Protein AF-A0A7S0UID9-F1 (afdb_monomer)

pLDDT: mean 75.29, std 19.97, range [29.97, 97.94]

Foldseek 3Di:
DPPPPDFDADPVRDGPPDPVCDPLNVLLVLLVVLLVQLPDPDPVSVVVSLVSLLVSCVVCVVRRLLQLLLCLQVQWGDDPVDDIHHHDLSSSLSSLVSNLSSLVVDLPLLVCLLSSCCSLLPVHDPDPDDPPQPVVVVVVVVVVVCVVVVVVVVVPPDPDDDDDDDPDDPVVVVVVVVVCVVVDHDQDPVCSVVSSLLSSLQSNLSSLQRYDLVSCLVCLLVLLVCLLVQCPPPDHHLSSLLSSLSSLLSLLVVLLVLLVVLVCVVVVVDPVPDDSDSRSLLSCVVNPVVSSLVSLVCLQVQPDPDPDSDNRDPSSNVSSVSSVVSNVSSVVSVSNVVSVVVNVVVVVLVPDDPVVNVVVVPVVPDPDDDDDDPPPPDDD

Mean predicted aligned error: 14.14 Å

Organism: NCBI:txid44447

InterPro domains:
  IPR019451 RNA polymerase II assembly factor Rtp1, C-terminal [PF10363] (26-106)
  IPR039600 TANGO6/Rtp1 [PTHR20959] (27-262)

Nearest PDB structures (foldseek):
  1gcj-assembly1_B  TM=3.381E-01  e=4.269E-01  Mus musculus
  5xbk-assembly4_C  TM=2.229E-01  e=7.786E-02  Homo sapiens
  3lww-assembly2_C  TM=4.306E-01  e=2.442E+00  Homo sapiens
  1qgk-assembly1_A  TM=2.576E-01  e=5.281E-01  Homo sapiens
  1ibr-assembly2_D  TM=2.628E-01  e=6.532E-01  Homo sapiens

Sequence (380 aa):
KAPSLIQELDDSGQELGSGDKTLDDWIEKVLELSMKALDDKESYVFLAAIQTIVAVGDLHPERVLPTIASAIVQGQLHSSATASIPLSQEQVIKLAEALMFTIRRRAVNDEYAPILINLILRGGTRQKVQDSLQKDRIRIQQETDNYFASGRRDSEENTEQDTENVVLSQKERWKEQDIRLKTGGPIFDFEEADVVRSLRISIVSELVASAAPHVLAPYVGLMARLATEAMHLEQNSRIIQRSAALLARELYARVLAEATDLANALEGIEDISSRAVILISTALVESDEEALLATLNNFCNGTSSTNAKFVPDSTVVARCREAMDLRNQADSAGVFVASKLIVEERHQLESLPALLRGIASSQNSDETNPIAINPIETLP

Structure (mmCIF, N/CA/C/O backbone):
data_AF-A0A7S0UID9-F1
#
_entry.id   AF-A0A7S0UID9-F1
#
loop_
_atom_site.group_PDB
_atom_site.id
_atom_site.type_symbol
_atom_site.label_atom_id
_atom_site.label_alt_id
_atom_site.label_comp_id
_atom_site.label_asym_id
_atom_site.label_entity_id
_atom_site.label_seq_id
_atom_site.pdbx_PDB_ins_code
_atom_site.Cartn_x
_atom_site.Cartn_y
_atom_site.Cartn_z
_atom_site.occupancy
_atom_site.B_iso_or_equiv
_atom_site.auth_seq_id
_atom_site.auth_comp_id
_atom_site.auth_asym_id
_atom_site.auth_atom_id
_atom_site.pdbx_PDB_model_num
ATOM 1 N N . LYS A 1 1 ? 5.374 -37.399 -12.342 1.00 35.97 1 LYS A N 1
ATOM 2 C CA . LYS A 1 1 ? 6.192 -36.806 -13.425 1.00 35.97 1 LYS A CA 1
ATOM 3 C C . LYS A 1 1 ? 5.524 -35.499 -13.807 1.00 35.97 1 LYS A C 1
ATOM 5 O O . LYS A 1 1 ? 4.429 -35.561 -14.348 1.00 35.97 1 LYS A O 1
ATOM 10 N N . ALA A 1 2 ? 6.099 -34.363 -13.413 1.00 29.97 2 ALA A N 1
ATOM 11 C CA . ALA A 1 2 ? 5.627 -33.068 -13.891 1.00 29.97 2 ALA A CA 1
ATOM 12 C C . ALA A 1 2 ? 5.858 -33.007 -15.414 1.00 29.97 2 ALA A C 1
ATOM 14 O O . ALA A 1 2 ? 6.900 -33.495 -15.862 1.00 29.97 2 ALA A O 1
ATOM 15 N N . PRO A 1 3 ? 4.901 -32.518 -16.214 1.00 40.59 3 PRO A N 1
ATOM 16 C CA . PRO A 1 3 ? 5.141 -32.285 -17.632 1.00 40.59 3 PRO A CA 1
ATOM 17 C C . PRO A 1 3 ? 6.264 -31.247 -17.780 1.00 40.59 3 PRO A C 1
ATOM 19 O O . PRO A 1 3 ? 6.249 -30.226 -17.097 1.00 40.59 3 PRO A O 1
ATOM 22 N N . SER A 1 4 ? 7.255 -31.523 -18.630 1.00 44.50 4 SER A N 1
ATOM 23 C CA . SER A 1 4 ? 8.288 -30.555 -19.016 1.00 44.50 4 SER A CA 1
ATOM 24 C C . SER A 1 4 ? 7.598 -29.392 -19.725 1.00 44.50 4 SER A C 1
ATOM 26 O O . SER A 1 4 ? 7.109 -29.558 -20.841 1.00 44.50 4 SER A O 1
ATOM 28 N N . LEU A 1 5 ? 7.455 -28.260 -19.037 1.00 54.28 5 LEU A N 1
ATOM 29 C CA . LEU A 1 5 ? 6.471 -27.246 -19.417 1.00 54.28 5 LEU A CA 1
ATOM 30 C C . LEU A 1 5 ? 6.869 -26.406 -20.642 1.00 54.28 5 LEU A C 1
ATOM 32 O O . LEU A 1 5 ? 5.989 -25.783 -21.226 1.00 54.28 5 LEU A O 1
ATOM 36 N N . ILE A 1 6 ? 8.143 -26.386 -21.056 1.00 56.88 6 ILE A N 1
ATOM 37 C CA . ILE A 1 6 ? 8.618 -25.601 -22.210 1.00 56.88 6 ILE A CA 1
ATOM 38 C C . ILE A 1 6 ? 9.789 -26.338 -22.880 1.00 56.88 6 ILE A C 1
ATOM 40 O O . ILE A 1 6 ? 10.774 -26.657 -22.216 1.00 56.88 6 ILE A O 1
ATOM 44 N N . GLN A 1 7 ? 9.677 -26.616 -24.184 1.00 57.84 7 GLN A N 1
ATOM 45 C CA . GLN A 1 7 ? 10.764 -27.138 -25.021 1.00 57.84 7 GLN A CA 1
ATOM 46 C C . GLN A 1 7 ? 11.355 -25.986 -25.838 1.00 57.84 7 GLN A C 1
ATOM 48 O O . GLN A 1 7 ? 10.631 -25.301 -26.559 1.00 57.84 7 GLN A O 1
ATOM 53 N N . GLU A 1 8 ? 12.658 -25.750 -25.701 1.00 53.00 8 GLU A N 1
ATOM 54 C CA . GLU A 1 8 ? 13.386 -24.768 -26.506 1.00 53.00 8 GLU A CA 1
ATOM 55 C C . GLU A 1 8 ? 13.672 -25.420 -27.867 1.00 53.00 8 GLU A C 1
ATOM 57 O O . GLU A 1 8 ? 14.368 -26.433 -27.940 1.00 53.00 8 GLU A O 1
ATOM 62 N N . LEU A 1 9 ? 13.057 -24.903 -28.931 1.00 64.75 9 LEU A N 1
ATOM 63 C CA . LEU A 1 9 ? 13.221 -25.414 -30.292 1.00 64.75 9 LEU A CA 1
ATOM 64 C C . LEU A 1 9 ? 14.188 -24.504 -31.052 1.00 64.75 9 LEU A C 1
ATOM 66 O O . LEU A 1 9 ? 14.097 -23.282 -30.936 1.00 64.75 9 LEU A O 1
ATOM 70 N N . ASP A 1 10 ? 15.106 -25.083 -31.819 1.00 67.38 10 ASP A N 1
ATOM 71 C CA . ASP A 1 10 ? 15.924 -24.318 -32.759 1.00 67.38 10 ASP A CA 1
ATOM 72 C C . ASP A 1 10 ? 15.109 -23.848 -33.981 1.00 67.38 10 ASP A C 1
ATOM 74 O O . ASP A 1 10 ? 13.942 -24.207 -34.162 1.00 67.38 10 ASP A O 1
ATOM 78 N N . ASP A 1 11 ? 15.746 -23.070 -34.862 1.00 69.19 11 ASP A N 1
ATOM 79 C CA . ASP A 1 11 ? 15.148 -22.571 -36.113 1.00 69.19 11 ASP A CA 1
ATOM 80 C C . ASP A 1 11 ? 14.688 -23.697 -37.067 1.00 69.19 11 ASP A C 1
ATOM 82 O O . ASP A 1 11 ? 13.995 -23.442 -38.054 1.00 69.19 11 ASP A O 1
ATOM 86 N N . SER A 1 12 ? 15.064 -24.950 -36.788 1.00 69.44 12 SER A N 1
ATOM 87 C CA . SER A 1 12 ? 14.649 -26.150 -37.518 1.00 69.44 12 SER A CA 1
ATOM 88 C C . SER A 1 12 ? 13.561 -26.966 -36.803 1.00 69.44 12 SER A C 1
ATOM 90 O O . SER A 1 12 ? 13.115 -27.988 -37.330 1.00 69.44 12 SER A O 1
ATOM 92 N N . GLY A 1 13 ? 13.092 -26.510 -35.637 1.00 60.16 13 GLY A N 1
ATOM 93 C CA . GLY A 1 13 ? 12.086 -27.191 -34.826 1.00 60.16 13 GLY A CA 1
ATOM 94 C C . GLY A 1 13 ? 12.622 -28.397 -34.051 1.00 60.16 13 GLY A C 1
ATOM 95 O O . GLY A 1 13 ? 11.824 -29.229 -33.620 1.00 60.16 13 GLY A O 1
ATOM 96 N N . GLN A 1 14 ? 13.943 -28.535 -33.896 1.00 56.41 14 GLN A N 1
ATOM 97 C CA . GLN A 1 14 ? 14.556 -29.573 -33.067 1.00 56.41 14 GLN A CA 1
ATOM 98 C C . GLN A 1 14 ? 14.782 -29.073 -31.642 1.00 56.41 14 GLN A C 1
ATOM 100 O O . GLN A 1 14 ? 15.141 -27.918 -31.427 1.00 56.41 14 GLN A O 1
ATOM 105 N N . GLU A 1 15 ? 14.580 -29.958 -30.664 1.00 63.25 15 GLU A N 1
ATOM 106 C CA . GLU A 1 15 ? 14.838 -29.668 -29.253 1.00 63.25 15 GLU A CA 1
ATOM 107 C C . GLU A 1 15 ? 16.321 -29.319 -29.057 1.00 63.25 15 GLU A C 1
ATOM 109 O O . GLU A 1 15 ? 17.206 -30.169 -29.201 1.00 63.25 15 GLU A O 1
ATOM 114 N N . LEU A 1 16 ? 16.594 -28.060 -28.709 1.00 53.38 16 LEU A N 1
ATOM 115 C CA . LEU A 1 16 ? 17.893 -27.649 -28.199 1.00 53.38 16 LEU A CA 1
ATOM 116 C C . LEU A 1 16 ? 18.119 -28.428 -26.908 1.00 53.38 16 LEU A C 1
ATOM 118 O O . LEU A 1 16 ? 17.292 -28.381 -25.998 1.00 53.38 16 LEU A O 1
ATOM 122 N N . GLY A 1 17 ? 19.205 -29.208 -26.888 1.00 51.28 17 GLY A N 1
ATOM 123 C CA . GLY A 1 17 ? 19.481 -30.218 -25.871 1.00 51.28 17 GLY A CA 1
ATOM 124 C C . GLY A 1 17 ? 19.101 -29.765 -24.466 1.00 51.28 17 GLY A C 1
ATOM 125 O O . GLY A 1 17 ? 19.409 -28.642 -24.074 1.00 51.28 17 GLY A O 1
ATOM 126 N N . SER A 1 18 ? 18.435 -30.663 -23.735 1.00 50.25 18 SER A N 1
ATOM 127 C CA . SER A 1 18 ? 17.908 -30.485 -22.383 1.00 50.25 18 SER A CA 1
ATOM 128 C C . SER A 1 18 ? 19.001 -30.097 -21.376 1.00 50.25 18 SER A C 1
ATOM 130 O O . SER A 1 18 ? 19.436 -30.903 -20.552 1.00 50.25 18 SER A O 1
ATOM 132 N N . GLY A 1 19 ? 19.472 -28.855 -21.434 1.00 51.88 19 GLY A N 1
ATOM 133 C CA . GLY A 1 19 ? 19.921 -28.163 -20.245 1.00 51.88 19 GLY A CA 1
ATOM 134 C C . GLY A 1 19 ? 18.688 -28.084 -19.367 1.00 51.88 19 GLY A C 1
ATOM 135 O O . GLY A 1 19 ? 17.681 -27.528 -19.797 1.00 51.88 19 GLY A O 1
ATOM 136 N N . ASP A 1 20 ? 18.739 -28.735 -18.212 1.00 55.00 20 ASP A N 1
ATOM 137 C CA . ASP A 1 20 ? 17.649 -28.850 -17.244 1.00 55.00 20 ASP A CA 1
ATOM 138 C C . ASP A 1 20 ? 17.379 -27.461 -16.632 1.00 55.00 20 ASP A C 1
ATOM 140 O O . ASP A 1 20 ? 17.686 -27.201 -15.473 1.00 55.00 20 ASP A O 1
ATOM 144 N N . LYS A 1 21 ? 16.918 -26.515 -17.464 1.00 65.12 21 LYS A N 1
ATOM 145 C CA . LYS A 1 21 ? 16.491 -25.184 -17.054 1.00 65.12 21 LYS A CA 1
ATOM 146 C C . LYS A 1 21 ? 15.253 -25.408 -16.215 1.00 65.12 21 LYS A C 1
ATOM 148 O O . LYS A 1 21 ? 14.203 -25.828 -16.711 1.00 65.12 21 LYS A O 1
ATOM 153 N N . THR A 1 22 ? 15.412 -25.176 -14.927 1.00 81.62 22 THR A N 1
ATOM 154 C CA . THR A 1 22 ? 14.331 -25.268 -13.966 1.00 81.62 22 THR A CA 1
ATOM 155 C C . THR A 1 22 ? 13.260 -24.235 -14.320 1.00 81.62 22 THR A C 1
ATOM 157 O O . THR A 1 22 ? 13.515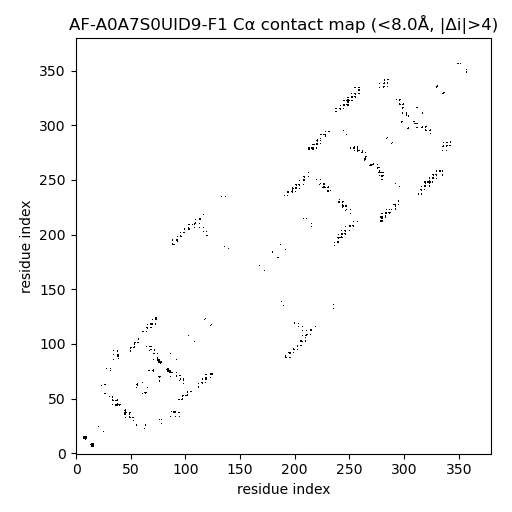 -23.238 -14.998 1.00 81.62 22 THR A O 1
ATOM 160 N N . LEU A 1 23 ? 12.028 -24.461 -13.865 1.00 83.12 23 LEU A N 1
ATOM 161 C CA . LEU A 1 23 ? 10.966 -23.457 -13.970 1.00 83.12 23 LEU A CA 1
ATOM 162 C C . LEU A 1 23 ? 11.412 -22.103 -13.385 1.00 83.12 23 LEU A C 1
ATOM 164 O O . LEU A 1 23 ? 11.064 -21.058 -13.930 1.00 83.12 23 LEU A O 1
ATOM 168 N N . ASP A 1 24 ? 12.224 -22.138 -12.324 1.00 83.88 24 ASP A N 1
ATOM 169 C CA . ASP A 1 24 ? 12.807 -20.953 -11.697 1.00 83.88 24 ASP A CA 1
ATOM 170 C C . ASP A 1 24 ? 13.705 -20.175 -12.683 1.00 83.88 24 ASP A C 1
ATOM 172 O O . ASP A 1 24 ? 13.555 -18.959 -12.797 1.00 83.88 24 ASP A O 1
ATOM 176 N N . ASP A 1 25 ? 14.539 -20.859 -13.478 1.00 85.19 25 ASP A N 1
ATOM 177 C CA . ASP A 1 25 ? 15.390 -20.217 -14.497 1.00 85.19 25 ASP A CA 1
ATOM 178 C C . ASP A 1 25 ? 14.557 -19.511 -15.581 1.00 85.19 25 ASP A C 1
ATOM 180 O O . ASP A 1 25 ? 14.910 -18.428 -16.055 1.00 85.19 25 ASP A O 1
ATOM 184 N N . TRP A 1 26 ? 13.426 -20.105 -15.975 1.00 87.56 26 TRP A N 1
ATOM 185 C CA . TRP A 1 26 ? 12.517 -19.506 -16.956 1.00 87.56 26 TRP A CA 1
ATOM 186 C C . TRP A 1 26 ? 11.778 -18.291 -16.399 1.00 87.56 26 TRP A C 1
ATOM 188 O O . TRP A 1 26 ? 11.689 -17.275 -17.088 1.00 87.56 26 TRP A O 1
ATOM 198 N N . ILE A 1 27 ? 11.279 -18.367 -15.161 1.00 90.38 27 ILE A N 1
ATOM 199 C CA . ILE A 1 27 ? 10.641 -17.228 -14.486 1.00 90.38 27 ILE A CA 1
ATOM 200 C C . ILE A 1 27 ? 11.637 -16.076 -14.381 1.00 90.38 27 ILE A C 1
ATOM 202 O O . ILE A 1 27 ? 11.316 -14.947 -14.752 1.00 90.38 27 ILE A O 1
ATOM 206 N N . GLU A 1 28 ? 12.857 -16.363 -13.931 1.00 89.56 28 GLU A N 1
ATOM 207 C CA . GLU A 1 28 ? 13.912 -15.365 -13.822 1.00 89.56 28 GLU A CA 1
ATOM 208 C C . GLU A 1 28 ? 14.219 -14.734 -15.182 1.00 89.56 28 GLU A C 1
ATOM 210 O O . GLU A 1 28 ? 14.279 -13.508 -15.293 1.00 89.56 28 GLU A O 1
ATOM 215 N N . LYS A 1 29 ? 14.319 -15.546 -16.242 1.00 89.94 29 LYS A N 1
ATOM 216 C CA . LYS A 1 29 ? 14.594 -15.036 -17.586 1.00 89.94 29 LYS A CA 1
ATOM 217 C C . LYS A 1 29 ? 13.473 -14.154 -18.129 1.00 89.94 29 LYS A C 1
ATOM 219 O O . LYS A 1 29 ? 13.748 -13.116 -18.734 1.00 89.94 29 LYS A O 1
ATOM 224 N N . VAL A 1 30 ? 12.218 -14.544 -17.911 1.00 92.12 30 VAL A N 1
ATOM 225 C CA . VAL A 1 30 ? 11.047 -13.750 -18.309 1.00 92.12 30 VAL A CA 1
ATOM 226 C C . VAL A 1 30 ? 11.020 -12.423 -17.556 1.00 92.12 30 VAL A C 1
ATOM 228 O O . VAL A 1 30 ? 10.785 -11.384 -18.177 1.00 92.12 30 VAL A O 1
ATOM 231 N N . LEU A 1 31 ? 11.311 -12.425 -16.252 1.00 92.44 31 LEU A N 1
ATOM 232 C CA . LEU A 1 31 ? 11.407 -11.198 -15.461 1.00 92.44 31 LEU A CA 1
ATOM 233 C C . LEU A 1 31 ? 12.555 -10.307 -15.941 1.00 92.44 31 LEU A C 1
ATOM 235 O O . LEU A 1 31 ? 12.349 -9.110 -16.118 1.00 92.44 31 LEU A O 1
ATOM 239 N N . GLU A 1 32 ? 13.730 -10.874 -16.217 1.00 92.31 32 GLU A N 1
ATOM 240 C CA . GLU A 1 32 ? 14.894 -10.143 -16.727 1.00 92.31 32 GLU A CA 1
ATOM 241 C C . GLU A 1 32 ? 14.569 -9.410 -18.038 1.00 92.31 32 GLU A C 1
ATOM 243 O O . GLU A 1 32 ? 14.827 -8.212 -18.175 1.00 92.31 32 GLU A O 1
ATOM 248 N N . LEU A 1 33 ? 13.974 -10.120 -19.002 1.00 93.06 33 LEU A N 1
ATOM 249 C CA . LEU A 1 33 ? 13.593 -9.558 -20.298 1.00 93.06 33 LEU A CA 1
ATOM 250 C C . LEU A 1 33 ? 12.484 -8.515 -20.156 1.00 93.06 33 LEU A C 1
ATOM 252 O O . LEU A 1 33 ? 12.576 -7.443 -20.753 1.00 93.06 33 LEU A O 1
ATOM 256 N N . SER A 1 34 ? 11.473 -8.799 -19.332 1.00 94.94 34 SER A N 1
ATOM 257 C CA . SER A 1 34 ? 10.364 -7.872 -19.104 1.00 94.94 34 SER A CA 1
ATOM 258 C C . SER A 1 34 ? 10.850 -6.588 -18.436 1.00 94.94 34 SER A C 1
ATOM 260 O O . SER A 1 34 ? 10.479 -5.505 -18.869 1.00 94.94 34 SER A O 1
ATOM 262 N N . MET A 1 35 ? 11.734 -6.676 -17.437 1.00 92.25 35 MET A N 1
ATOM 263 C CA . MET A 1 35 ? 12.289 -5.495 -16.770 1.00 92.25 35 MET A CA 1
ATOM 264 C C . MET A 1 35 ? 13.145 -4.645 -17.712 1.00 92.25 35 MET A C 1
ATOM 266 O O . MET A 1 35 ? 13.052 -3.421 -17.660 1.00 92.25 35 MET A O 1
ATOM 270 N N . LYS A 1 36 ? 13.917 -5.253 -18.623 1.00 91.62 36 LYS A N 1
ATOM 271 C CA . LYS A 1 36 ? 14.622 -4.501 -19.679 1.00 91.62 36 LYS A CA 1
ATOM 272 C C . LYS A 1 36 ? 13.647 -3.796 -20.622 1.00 91.62 36 LYS A C 1
ATOM 274 O O . LYS A 1 36 ? 13.850 -2.629 -20.931 1.00 91.62 36 LYS A O 1
ATOM 279 N N . ALA A 1 37 ? 12.567 -4.470 -21.013 1.00 94.00 37 ALA A N 1
ATOM 280 C CA . ALA A 1 37 ? 11.527 -3.902 -21.869 1.00 94.00 37 ALA A CA 1
ATOM 281 C C . ALA A 1 37 ? 10.721 -2.767 -21.202 1.00 94.00 37 ALA A C 1
ATOM 283 O O . ALA A 1 37 ? 10.025 -2.031 -21.897 1.00 94.00 37 ALA A O 1
ATOM 284 N N . LEU A 1 38 ? 10.825 -2.568 -19.879 1.00 92.56 38 LEU A N 1
ATOM 285 C CA . LEU A 1 38 ? 10.219 -1.410 -19.208 1.00 92.56 38 LEU A CA 1
ATOM 286 C C . LEU A 1 38 ? 10.867 -0.073 -19.606 1.00 92.56 38 LEU A C 1
ATOM 288 O O . LEU A 1 38 ? 10.220 0.963 -19.460 1.00 92.56 38 LEU A O 1
ATOM 292 N N . ASP A 1 39 ? 12.108 -0.085 -20.098 1.00 90.25 39 ASP A N 1
ATOM 293 C CA . ASP A 1 39 ? 12.821 1.115 -20.576 1.00 90.25 39 ASP A CA 1
ATOM 294 C C . ASP A 1 39 ? 12.491 1.456 -22.039 1.00 90.25 39 ASP A C 1
ATOM 296 O O . ASP A 1 39 ? 13.026 2.407 -22.606 1.00 90.25 39 ASP A O 1
ATOM 300 N N . ASP A 1 40 ? 11.636 0.659 -22.687 1.00 91.19 40 ASP A N 1
ATOM 301 C CA . ASP A 1 40 ? 11.306 0.878 -24.087 1.00 91.19 40 ASP A CA 1
ATOM 302 C C . ASP A 1 40 ? 10.518 2.186 -24.269 1.00 91.19 40 ASP A C 1
ATOM 304 O O . ASP A 1 40 ? 9.621 2.522 -23.487 1.00 91.19 40 ASP A O 1
ATOM 308 N N . LYS A 1 41 ? 10.864 2.928 -25.326 1.00 85.81 41 LYS A N 1
ATOM 309 C CA . LYS A 1 41 ? 10.233 4.206 -25.680 1.00 85.81 41 LYS A CA 1
ATOM 310 C C . LYS A 1 41 ? 8.826 4.009 -26.231 1.00 85.81 41 LYS A C 1
ATOM 312 O O . LYS A 1 41 ? 8.001 4.921 -26.167 1.00 85.81 41 LYS A O 1
ATOM 317 N N . GLU A 1 42 ? 8.556 2.848 -26.814 1.00 85.19 42 GLU A N 1
ATOM 318 C CA . GLU A 1 42 ? 7.272 2.527 -27.403 1.00 85.19 42 GLU A CA 1
ATOM 319 C C . GLU A 1 42 ? 6.315 1.997 -26.335 1.00 85.19 42 GLU A C 1
ATOM 321 O O . GLU A 1 42 ? 6.539 0.971 -25.690 1.00 85.19 42 GLU A O 1
ATOM 326 N N . SER A 1 43 ? 5.195 2.701 -26.156 1.00 86.44 43 SER A N 1
ATOM 327 C CA . SER A 1 43 ? 4.281 2.436 -25.044 1.00 86.44 43 SER A CA 1
ATOM 328 C C . SER A 1 43 ? 3.695 1.032 -25.034 1.00 86.44 43 SER A C 1
ATOM 330 O O . SER A 1 43 ? 3.529 0.435 -23.973 1.00 86.44 43 SER A O 1
ATOM 332 N N . TYR A 1 44 ? 3.434 0.463 -26.207 1.00 91.81 44 TYR A N 1
ATOM 333 C CA . TYR A 1 44 ? 2.911 -0.892 -26.316 1.00 91.81 44 TYR A CA 1
ATOM 334 C C . TYR A 1 44 ? 3.920 -1.959 -25.859 1.00 91.81 44 TYR A C 1
ATOM 336 O O . TYR A 1 44 ? 3.496 -3.000 -25.356 1.00 91.81 44 TYR A O 1
ATOM 344 N N . VAL A 1 45 ? 5.230 -1.701 -25.968 1.00 91.69 45 VAL A N 1
ATOM 345 C CA . VAL A 1 45 ? 6.283 -2.638 -25.550 1.00 91.69 45 VAL A CA 1
ATOM 346 C C . VAL A 1 45 ? 6.364 -2.696 -24.028 1.00 91.69 45 VAL A C 1
ATOM 348 O O . VAL A 1 45 ? 6.226 -3.777 -23.449 1.00 91.69 45 VAL A O 1
ATOM 351 N N . PHE A 1 46 ? 6.493 -1.547 -23.355 1.00 92.31 46 PHE A N 1
ATOM 352 C CA . PHE A 1 46 ? 6.559 -1.554 -21.891 1.00 92.31 46 PHE A CA 1
ATOM 353 C C . PHE A 1 46 ? 5.225 -1.972 -21.253 1.00 92.31 46 PHE A C 1
ATOM 355 O O . PHE A 1 46 ? 5.224 -2.603 -20.197 1.00 92.31 46 PHE A O 1
ATOM 362 N N . LEU A 1 47 ? 4.077 -1.689 -21.884 1.00 92.38 47 LEU A N 1
AT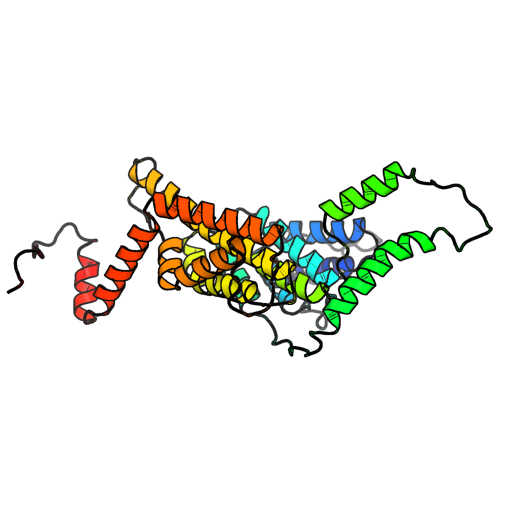OM 363 C CA . LEU A 1 47 ? 2.777 -2.175 -21.406 1.00 92.38 47 LEU A CA 1
ATOM 364 C C . LEU A 1 47 ? 2.663 -3.701 -21.517 1.00 92.38 47 LEU A C 1
ATOM 366 O O . LEU A 1 47 ? 2.167 -4.339 -20.586 1.00 92.38 47 LEU A O 1
ATOM 370 N N . ALA A 1 48 ? 3.152 -4.300 -22.608 1.00 95.00 48 ALA A N 1
ATOM 371 C CA . ALA A 1 48 ? 3.219 -5.754 -22.741 1.00 95.00 48 ALA A CA 1
ATOM 372 C C . ALA A 1 48 ? 4.142 -6.372 -21.679 1.00 95.00 48 ALA A C 1
ATOM 374 O O . ALA A 1 48 ? 3.813 -7.412 -21.104 1.00 95.00 48 ALA A O 1
ATOM 375 N N . ALA A 1 49 ? 5.252 -5.706 -21.352 1.00 95.75 49 ALA A N 1
ATOM 376 C CA . ALA A 1 49 ? 6.135 -6.119 -20.267 1.00 95.75 49 ALA A CA 1
ATOM 377 C C . ALA A 1 49 ? 5.439 -6.063 -18.895 1.00 95.75 49 ALA A C 1
ATOM 379 O O . ALA A 1 49 ? 5.481 -7.047 -18.158 1.00 95.75 49 ALA A O 1
ATOM 380 N N . ILE A 1 50 ? 4.724 -4.977 -18.573 1.00 94.62 50 ILE A N 1
ATOM 381 C CA . ILE A 1 50 ? 3.911 -4.869 -17.346 1.00 94.62 50 ILE A CA 1
ATOM 382 C C . ILE A 1 50 ? 2.895 -6.014 -17.271 1.00 94.62 50 ILE A C 1
ATOM 384 O O . ILE A 1 50 ? 2.812 -6.703 -16.257 1.00 94.62 50 ILE A O 1
ATOM 388 N N . GLN A 1 51 ? 2.141 -6.257 -18.346 1.00 95.06 51 GLN A N 1
ATOM 389 C CA . GLN A 1 51 ? 1.142 -7.329 -18.384 1.00 95.06 51 GLN A CA 1
ATOM 390 C C . GLN A 1 51 ? 1.767 -8.716 -18.222 1.00 95.06 51 GLN A C 1
ATOM 392 O O . GLN A 1 51 ? 1.192 -9.562 -17.541 1.00 95.06 51 GLN A O 1
ATOM 397 N N . THR A 1 52 ? 2.945 -8.935 -18.804 1.00 96.00 52 THR A N 1
ATOM 398 C CA . THR A 1 52 ? 3.699 -10.186 -18.665 1.00 96.00 52 THR A CA 1
ATOM 399 C C . THR A 1 52 ? 4.134 -10.394 -17.218 1.00 96.00 52 THR A C 1
ATOM 401 O O . THR A 1 52 ? 3.894 -11.460 -16.658 1.00 96.00 52 THR A O 1
ATOM 404 N N . ILE A 1 53 ? 4.691 -9.362 -16.578 1.00 95.25 53 ILE A N 1
ATOM 405 C CA . ILE A 1 53 ? 5.083 -9.389 -15.163 1.00 95.25 53 ILE A CA 1
ATOM 406 C C . ILE A 1 53 ? 3.877 -9.714 -14.273 1.00 95.25 53 ILE A C 1
ATOM 408 O O . ILE A 1 53 ? 3.971 -10.593 -13.418 1.00 95.25 53 ILE A O 1
ATOM 412 N N . VAL A 1 54 ? 2.735 -9.058 -14.506 1.00 94.50 54 VAL A N 1
ATOM 413 C CA . VAL A 1 54 ? 1.486 -9.320 -13.772 1.00 94.50 54 VAL A CA 1
ATOM 414 C C . VAL A 1 54 ? 1.014 -10.757 -13.994 1.00 94.50 54 VAL A C 1
ATOM 416 O O . VAL A 1 54 ? 0.685 -11.446 -13.035 1.00 94.50 54 VAL A O 1
ATOM 419 N N . ALA A 1 55 ? 1.013 -11.246 -15.236 1.00 93.25 55 ALA A N 1
ATOM 420 C CA . ALA A 1 55 ? 0.579 -12.603 -15.555 1.00 93.25 55 ALA A CA 1
ATOM 421 C C . ALA A 1 55 ? 1.475 -13.671 -14.905 1.00 93.25 55 ALA A C 1
ATOM 423 O O . ALA A 1 55 ? 0.967 -14.652 -14.369 1.00 93.25 55 ALA A O 1
ATOM 424 N N . VAL A 1 56 ? 2.797 -13.479 -14.902 1.00 93.00 56 VAL A N 1
ATOM 425 C CA . VAL A 1 56 ? 3.723 -14.415 -14.245 1.00 93.00 56 VAL A CA 1
ATOM 426 C C . VAL A 1 56 ? 3.593 -14.309 -12.722 1.00 93.00 56 VAL A C 1
ATOM 428 O O . VAL A 1 56 ? 3.618 -15.331 -12.044 1.00 93.00 56 VAL A O 1
ATOM 431 N N . GLY A 1 57 ? 3.363 -13.111 -12.172 1.00 92.25 57 GLY A N 1
ATOM 432 C CA . GLY A 1 57 ? 3.033 -12.917 -10.755 1.00 92.25 57 GLY A CA 1
ATOM 433 C C . GLY A 1 57 ? 1.724 -13.596 -10.341 1.00 92.25 57 GLY A C 1
ATOM 434 O O . GLY A 1 57 ? 1.619 -14.156 -9.249 1.00 92.25 57 GLY A O 1
ATOM 435 N N . ASP A 1 58 ? 0.741 -13.643 -11.236 1.00 90.12 58 ASP A N 1
ATOM 436 C CA . ASP A 1 58 ? -0.510 -14.388 -11.071 1.00 90.12 58 ASP A CA 1
ATOM 437 C C . ASP A 1 58 ? -0.328 -15.914 -11.150 1.00 90.12 58 ASP A C 1
ATOM 439 O O . ASP A 1 58 ? -1.165 -16.647 -10.627 1.00 90.12 58 ASP A O 1
ATOM 443 N N . LEU A 1 59 ? 0.777 -16.414 -11.701 1.00 89.88 59 LEU A N 1
ATOM 444 C CA . LEU A 1 59 ? 1.072 -17.852 -11.758 1.00 89.88 59 LEU A CA 1
ATOM 445 C C . LEU A 1 59 ? 2.044 -18.315 -10.660 1.00 89.88 59 LEU A C 1
ATOM 447 O O . LEU A 1 59 ? 1.821 -19.369 -10.073 1.00 89.88 59 LEU A O 1
ATOM 451 N N . HIS A 1 60 ? 3.076 -17.520 -10.356 1.00 90.88 60 HIS A N 1
ATOM 452 C CA . HIS A 1 60 ? 4.194 -17.872 -9.464 1.00 90.88 60 HIS A CA 1
ATOM 453 C C . HIS A 1 60 ? 4.498 -16.768 -8.432 1.00 90.88 60 HIS A C 1
ATOM 455 O O . HIS A 1 60 ? 5.575 -16.159 -8.438 1.00 90.88 60 HIS A O 1
ATOM 461 N N . PRO A 1 61 ? 3.543 -16.453 -7.546 1.00 90.06 61 PRO A N 1
ATOM 462 C CA . PRO A 1 61 ? 3.618 -15.316 -6.631 1.00 90.06 61 PRO A CA 1
ATOM 463 C C . PRO A 1 61 ? 4.767 -15.435 -5.627 1.00 90.06 61 PRO A C 1
ATOM 465 O O . PRO A 1 61 ? 5.420 -14.437 -5.326 1.00 90.06 61 PRO A O 1
ATOM 468 N N . GLU A 1 62 ? 5.053 -16.650 -5.159 1.00 89.25 62 GLU A N 1
ATOM 469 C CA . GLU A 1 62 ? 6.093 -16.967 -4.183 1.00 89.25 62 GLU A CA 1
ATOM 470 C C . GLU A 1 62 ? 7.495 -16.604 -4.674 1.00 89.25 62 GLU A C 1
ATOM 472 O O . GLU A 1 62 ? 8.375 -16.277 -3.875 1.00 89.25 62 GLU A O 1
ATOM 477 N N . ARG A 1 63 ? 7.702 -16.628 -5.995 1.00 88.44 63 ARG A N 1
ATOM 478 C CA . ARG A 1 63 ? 8.954 -16.223 -6.638 1.00 88.44 63 ARG A CA 1
ATOM 479 C C . ARG A 1 63 ? 8.905 -14.769 -7.081 1.00 88.44 63 ARG A C 1
ATOM 481 O O . ARG A 1 63 ? 9.830 -14.001 -6.819 1.00 88.44 63 ARG A O 1
ATOM 488 N N . VAL A 1 64 ? 7.826 -14.382 -7.751 1.00 92.25 64 VAL A N 1
ATOM 489 C CA . VAL A 1 64 ? 7.751 -13.117 -8.483 1.00 92.25 64 VAL A CA 1
ATOM 490 C C . VAL A 1 64 ? 7.534 -11.926 -7.552 1.00 92.25 64 VAL A C 1
ATOM 492 O O . VAL A 1 64 ? 8.238 -10.925 -7.681 1.00 92.25 64 VAL A O 1
ATOM 495 N N . LEU A 1 65 ? 6.617 -12.020 -6.583 1.00 92.94 65 LEU A N 1
ATOM 496 C CA . LEU A 1 65 ? 6.268 -10.883 -5.724 1.00 92.94 65 LEU A CA 1
ATOM 497 C C . LEU A 1 65 ? 7.451 -10.412 -4.860 1.00 92.94 65 LEU A C 1
ATOM 499 O O . LEU A 1 65 ? 7.744 -9.211 -4.885 1.00 92.94 65 LEU A O 1
ATOM 503 N N . PRO A 1 66 ? 8.195 -11.296 -4.157 1.00 91.75 66 PRO A N 1
ATOM 504 C CA . PRO A 1 66 ? 9.372 -10.869 -3.402 1.00 91.75 66 PRO A CA 1
ATOM 505 C C . PRO A 1 66 ? 10.466 -10.291 -4.306 1.00 91.75 66 PRO A C 1
ATOM 507 O O . PRO A 1 66 ? 11.110 -9.308 -3.938 1.00 91.75 66 PRO A O 1
ATOM 510 N N . THR A 1 67 ? 10.651 -10.859 -5.502 1.00 92.19 67 THR A N 1
ATOM 511 C CA . THR A 1 67 ? 11.663 -10.414 -6.471 1.00 92.19 67 THR A CA 1
ATOM 512 C C . THR A 1 67 ? 11.368 -9.003 -6.970 1.00 92.19 67 THR A C 1
ATOM 514 O O . THR A 1 67 ? 12.242 -8.137 -6.924 1.00 92.19 67 THR A O 1
ATOM 517 N N . ILE A 1 68 ? 10.124 -8.738 -7.375 1.00 94.06 68 ILE A N 1
ATOM 518 C CA . ILE A 1 68 ? 9.690 -7.415 -7.830 1.00 94.06 68 ILE A CA 1
ATOM 519 C C . ILE A 1 68 ? 9.778 -6.391 -6.696 1.00 94.06 68 ILE A C 1
ATOM 521 O O . ILE A 1 68 ? 10.326 -5.308 -6.892 1.00 94.06 68 ILE A O 1
ATOM 525 N N . ALA A 1 69 ? 9.283 -6.725 -5.500 1.00 93.62 69 ALA A N 1
ATOM 526 C CA . ALA A 1 69 ? 9.345 -5.820 -4.355 1.00 93.62 69 ALA A CA 1
ATOM 527 C C . ALA A 1 69 ? 10.792 -5.479 -3.977 1.00 93.62 69 ALA A C 1
ATOM 529 O O . ALA A 1 69 ? 11.114 -4.314 -3.744 1.00 93.62 69 ALA A O 1
ATOM 530 N N . SER A 1 70 ? 11.683 -6.473 -3.983 1.00 92.19 70 SER A N 1
ATOM 531 C CA . SER A 1 70 ? 13.115 -6.263 -3.771 1.00 92.19 70 SER A CA 1
ATOM 532 C C . SER A 1 70 ? 13.712 -5.342 -4.841 1.00 92.19 70 SER A C 1
ATOM 534 O O . SER A 1 70 ? 14.402 -4.380 -4.503 1.00 92.19 70 SER A O 1
ATOM 536 N N . ALA A 1 71 ? 13.380 -5.563 -6.117 1.00 92.69 71 ALA A N 1
ATOM 537 C CA . ALA A 1 71 ? 13.866 -4.744 -7.225 1.00 92.69 71 ALA A CA 1
ATOM 538 C C . ALA A 1 71 ? 13.396 -3.281 -7.138 1.00 92.69 71 ALA A C 1
ATOM 540 O O . ALA A 1 71 ? 14.203 -2.372 -7.328 1.00 92.69 71 ALA A O 1
ATOM 541 N N . ILE A 1 72 ? 12.136 -3.033 -6.757 1.00 93.06 72 ILE A N 1
ATOM 542 C CA . ILE A 1 72 ? 11.593 -1.679 -6.520 1.00 93.06 72 ILE A CA 1
ATOM 543 C C . ILE A 1 72 ? 12.358 -0.964 -5.402 1.00 93.06 72 ILE A C 1
ATOM 545 O O . ILE A 1 72 ? 12.618 0.243 -5.460 1.00 93.06 72 ILE A O 1
ATOM 549 N N . VAL A 1 73 ? 12.695 -1.698 -4.344 1.00 90.81 73 VAL A N 1
ATOM 550 C CA . VAL A 1 73 ? 13.319 -1.124 -3.153 1.00 90.81 73 VAL A CA 1
ATOM 551 C C . VAL A 1 73 ? 14.803 -0.845 -3.376 1.00 90.81 73 VAL A C 1
ATOM 553 O O . VAL A 1 73 ? 15.294 0.218 -2.986 1.00 90.81 73 VAL A O 1
ATOM 556 N N . GLN A 1 74 ? 15.497 -1.776 -4.026 1.00 89.62 74 GLN A N 1
ATOM 557 C CA . GLN A 1 74 ? 16.936 -1.720 -4.266 1.00 89.62 74 GLN A CA 1
ATOM 558 C C . GLN A 1 74 ? 17.300 -0.942 -5.536 1.00 89.62 74 GLN A C 1
ATOM 560 O O . GLN A 1 74 ? 18.450 -0.533 -5.673 1.00 89.62 74 GLN A O 1
ATOM 565 N N . GLY A 1 75 ? 16.349 -0.736 -6.453 1.00 88.88 75 GLY A N 1
ATOM 566 C CA . GLY A 1 75 ? 16.603 -0.134 -7.765 1.00 88.88 75 GLY A CA 1
ATOM 567 C C . GLY A 1 75 ? 17.436 -1.030 -8.684 1.00 88.88 75 GLY A C 1
ATOM 568 O O . GLY A 1 75 ? 18.102 -0.535 -9.588 1.00 88.88 75 GLY A O 1
ATOM 569 N N . GLN A 1 76 ? 17.459 -2.339 -8.429 1.00 90.56 76 GLN A N 1
ATOM 570 C CA . GLN A 1 76 ? 18.204 -3.306 -9.229 1.00 90.56 76 GLN A CA 1
ATOM 571 C C . GLN A 1 76 ? 17.576 -4.697 -9.147 1.00 90.56 76 GLN A C 1
ATOM 573 O O . GLN A 1 76 ? 17.117 -5.117 -8.084 1.00 90.56 76 GLN A O 1
ATOM 578 N N . LEU A 1 77 ? 17.605 -5.431 -10.256 1.00 88.06 77 LEU A N 1
ATOM 579 C CA . LEU A 1 77 ? 17.251 -6.845 -10.286 1.00 88.06 77 LEU A CA 1
ATOM 580 C C . LEU A 1 77 ? 18.497 -7.687 -10.000 1.00 88.06 77 LEU A C 1
ATOM 582 O O . LEU A 1 77 ? 19.507 -7.581 -10.698 1.00 88.06 77 LEU A O 1
ATOM 586 N N . HIS A 1 78 ? 18.412 -8.546 -8.988 1.00 83.62 78 HIS A N 1
ATOM 587 C CA . HIS A 1 78 ? 19.409 -9.584 -8.759 1.00 83.62 78 HIS A CA 1
ATOM 588 C C . HIS A 1 78 ? 19.033 -10.807 -9.587 1.00 83.62 78 HIS A C 1
ATOM 590 O O . HIS A 1 78 ? 17.995 -11.414 -9.342 1.00 83.62 78 HIS A O 1
ATOM 596 N N . SER A 1 79 ? 19.877 -11.136 -10.560 1.00 76.50 79 SER A N 1
ATOM 597 C CA . SER A 1 79 ? 19.793 -12.380 -11.315 1.00 76.50 79 SER A CA 1
ATOM 598 C C . SER A 1 79 ? 20.845 -13.353 -10.784 1.00 76.50 79 SER A C 1
ATOM 600 O O . SER A 1 79 ? 21.964 -12.954 -10.459 1.00 76.50 79 SER A O 1
ATOM 602 N N . SER A 1 80 ? 20.496 -14.631 -10.679 1.00 69.62 80 SER A N 1
ATOM 603 C CA . SER A 1 80 ? 21.427 -15.713 -10.375 1.00 69.62 80 SER A CA 1
ATOM 604 C C . SER A 1 80 ? 22.413 -15.960 -11.522 1.00 69.62 80 SER A C 1
ATOM 606 O O . SER A 1 80 ? 23.526 -16.425 -11.273 1.00 69.62 80 SER A O 1
ATOM 608 N N . ALA A 1 81 ? 22.036 -15.627 -12.762 1.00 63.69 81 ALA A N 1
ATOM 609 C CA . ALA A 1 81 ? 22.837 -15.871 -13.962 1.00 63.69 81 ALA A CA 1
ATOM 610 C C . ALA A 1 81 ? 23.678 -14.664 -14.421 1.00 63.69 81 ALA A C 1
ATOM 612 O O . ALA A 1 81 ? 24.743 -14.850 -15.013 1.00 63.69 81 ALA A O 1
ATOM 613 N N . THR A 1 82 ? 23.234 -13.429 -14.166 1.00 61.81 82 THR A N 1
ATOM 614 C CA . THR A 1 82 ? 23.940 -12.203 -14.579 1.00 61.81 82 THR A CA 1
ATOM 615 C C . THR A 1 82 ? 24.246 -11.281 -13.401 1.00 61.81 82 THR A C 1
ATOM 617 O O . THR A 1 82 ? 23.557 -11.302 -12.387 1.00 61.81 82 THR A O 1
ATOM 620 N N . ALA A 1 83 ? 25.260 -10.416 -13.549 1.00 71.50 83 ALA A N 1
ATOM 621 C CA . ALA A 1 83 ? 25.483 -9.305 -12.618 1.00 71.50 83 ALA A CA 1
ATOM 622 C C . ALA A 1 83 ? 24.191 -8.484 -12.419 1.00 71.50 83 ALA A C 1
ATOM 624 O O . ALA A 1 83 ? 23.328 -8.471 -13.302 1.00 71.50 83 ALA A O 1
ATOM 625 N N . SER A 1 84 ? 24.053 -7.817 -11.266 1.00 82.69 84 SER A N 1
ATOM 626 C CA . SER A 1 84 ? 22.844 -7.055 -10.940 1.00 82.69 84 SER A CA 1
ATOM 627 C C . SER A 1 84 ? 22.505 -6.051 -12.045 1.00 82.69 84 SER A C 1
ATOM 629 O O . SER A 1 84 ? 23.370 -5.321 -12.531 1.00 82.69 84 SER A O 1
ATOM 631 N N . ILE A 1 85 ? 21.238 -6.038 -12.461 1.00 85.12 85 ILE A N 1
ATOM 632 C CA . ILE A 1 85 ? 20.751 -5.154 -13.520 1.00 85.12 85 ILE A CA 1
ATOM 633 C C . ILE A 1 85 ? 20.218 -3.891 -12.845 1.00 85.12 85 ILE A C 1
ATOM 635 O O . ILE A 1 85 ? 19.204 -3.984 -12.149 1.00 85.12 85 ILE A O 1
ATOM 639 N N . PRO A 1 86 ? 20.872 -2.727 -13.002 1.00 89.88 86 PRO A N 1
ATOM 640 C CA . PRO A 1 86 ? 20.350 -1.479 -12.463 1.00 89.88 86 PRO A CA 1
ATOM 641 C C . PRO A 1 86 ? 19.070 -1.088 -13.207 1.00 89.88 86 PRO A C 1
ATOM 643 O O . PRO A 1 86 ? 18.991 -1.235 -14.426 1.00 89.88 86 PRO A O 1
ATOM 646 N N . LEU A 1 87 ? 18.083 -0.585 -12.470 1.00 90.19 87 LEU A N 1
ATOM 647 C CA . LEU A 1 87 ? 16.823 -0.087 -13.016 1.00 90.19 87 LEU A CA 1
ATOM 648 C C . LEU A 1 87 ? 16.801 1.443 -12.948 1.00 90.19 87 LEU A C 1
ATOM 650 O O . LEU A 1 87 ? 17.162 2.030 -11.924 1.00 90.19 87 LEU A O 1
ATOM 654 N N . SER A 1 88 ? 16.358 2.089 -14.027 1.00 88.19 88 SER A N 1
ATOM 655 C CA . SER A 1 88 ? 16.054 3.521 -14.038 1.00 88.19 88 SER A CA 1
ATOM 656 C C . SER A 1 88 ? 14.853 3.827 -13.132 1.00 88.19 88 SER A C 1
ATOM 658 O O . SER A 1 88 ? 14.079 2.936 -12.768 1.00 88.19 88 SER A O 1
ATOM 660 N N . GLN A 1 89 ? 14.680 5.092 -12.738 1.00 85.44 89 GLN A N 1
ATOM 661 C CA . GLN A 1 89 ? 13.537 5.484 -11.905 1.00 85.44 89 GLN A CA 1
ATOM 662 C C . GLN A 1 89 ? 12.213 5.263 -12.645 1.00 85.44 89 GLN A C 1
ATOM 664 O O . GLN A 1 89 ? 11.276 4.738 -12.049 1.00 85.44 89 GLN A O 1
ATOM 669 N N . GLU A 1 90 ? 12.168 5.533 -13.951 1.00 86.31 90 GLU A N 1
ATOM 670 C CA . GLU A 1 90 ? 11.024 5.223 -14.812 1.00 86.31 90 GLU A CA 1
ATOM 671 C C . GLU A 1 90 ? 10.689 3.720 -14.823 1.00 86.31 90 GLU A C 1
ATOM 673 O O . GLU A 1 90 ? 9.531 3.337 -14.637 1.00 86.31 90 GLU A O 1
ATOM 678 N N . GLN A 1 91 ? 11.693 2.846 -14.963 1.00 90.31 91 GLN A N 1
ATOM 679 C CA . GLN A 1 91 ? 11.482 1.397 -14.878 1.00 90.31 91 GLN A CA 1
ATOM 680 C C . GLN A 1 91 ? 10.945 0.987 -13.502 1.00 90.31 91 GLN A C 1
ATOM 682 O O . GLN A 1 91 ? 10.036 0.163 -13.423 1.00 90.31 91 GLN A O 1
ATOM 687 N N . VAL A 1 92 ? 11.464 1.572 -12.416 1.00 92.25 92 VAL A N 1
ATOM 688 C CA . VAL A 1 92 ? 10.971 1.316 -11.052 1.00 92.25 92 VAL A CA 1
ATOM 689 C C . VAL A 1 92 ? 9.524 1.788 -10.883 1.00 92.25 92 VAL A C 1
ATOM 691 O O . VAL A 1 92 ? 8.740 1.089 -10.242 1.00 92.25 92 VAL A O 1
ATOM 694 N N . ILE A 1 93 ? 9.149 2.925 -11.477 1.00 89.81 93 ILE A N 1
ATOM 695 C CA . ILE A 1 93 ? 7.774 3.441 -11.475 1.00 89.81 93 ILE A CA 1
ATOM 696 C C . ILE A 1 93 ? 6.834 2.441 -12.156 1.00 89.81 93 ILE A C 1
ATOM 698 O O . ILE A 1 93 ? 5.888 1.960 -11.529 1.00 89.81 93 ILE A O 1
ATOM 702 N N . LYS A 1 94 ? 7.145 2.044 -13.396 1.00 92.56 94 LYS A N 1
ATOM 703 C CA . LYS A 1 94 ? 6.365 1.056 -14.163 1.00 92.56 94 LYS A CA 1
ATOM 704 C C . LYS A 1 94 ? 6.290 -0.298 -13.448 1.00 92.56 94 LYS A C 1
ATOM 706 O O . LYS A 1 94 ? 5.255 -0.964 -13.442 1.00 92.56 94 LYS A O 1
ATOM 711 N N . LEU A 1 95 ? 7.380 -0.705 -12.800 1.00 94.88 95 LEU A N 1
ATOM 712 C CA . LEU A 1 95 ? 7.442 -1.946 -12.036 1.00 94.88 95 LEU A CA 1
ATOM 713 C C . LEU A 1 95 ? 6.568 -1.898 -10.771 1.00 94.88 95 LEU A C 1
ATOM 715 O O . LEU A 1 95 ? 5.913 -2.885 -10.434 1.00 94.88 95 LEU A O 1
ATOM 719 N N . ALA A 1 96 ? 6.522 -0.758 -10.080 1.00 94.44 96 ALA A N 1
ATOM 720 C CA . ALA A 1 96 ? 5.639 -0.559 -8.935 1.00 94.44 96 ALA A CA 1
ATOM 721 C C . ALA A 1 96 ? 4.158 -0.593 -9.340 1.00 94.44 96 ALA A C 1
ATOM 723 O O . ALA A 1 96 ? 3.345 -1.178 -8.624 1.00 94.44 96 ALA A O 1
ATOM 724 N N . GLU A 1 97 ? 3.807 -0.045 -10.506 1.00 91.19 97 GLU A N 1
ATOM 725 C CA . GLU A 1 97 ? 2.462 -0.183 -11.076 1.00 91.19 97 GLU A CA 1
ATOM 726 C C . GLU A 1 97 ? 2.106 -1.647 -11.357 1.00 91.19 97 GLU A C 1
ATOM 728 O O . GLU A 1 97 ? 1.032 -2.104 -10.960 1.00 91.19 97 GLU A O 1
ATOM 733 N N . ALA A 1 98 ? 3.025 -2.413 -11.956 1.00 94.06 98 ALA A N 1
ATOM 734 C CA . ALA A 1 98 ? 2.844 -3.849 -12.169 1.00 94.06 98 ALA A CA 1
ATOM 735 C C . ALA A 1 98 ? 2.607 -4.605 -10.847 1.00 94.06 98 ALA A C 1
ATOM 737 O O . ALA A 1 98 ? 1.718 -5.458 -10.762 1.00 94.06 98 ALA A O 1
ATOM 738 N N . LEU A 1 99 ? 3.347 -4.265 -9.785 1.00 95.06 99 LEU A N 1
ATOM 739 C CA . LEU A 1 99 ? 3.141 -4.863 -8.465 1.00 95.06 99 LEU A CA 1
ATOM 740 C C . LEU A 1 99 ? 1.759 -4.515 -7.892 1.00 95.06 99 LEU A C 1
ATOM 742 O O . LEU A 1 99 ? 1.050 -5.414 -7.444 1.00 95.06 99 LEU A O 1
ATOM 746 N N . MET A 1 100 ? 1.343 -3.245 -7.952 1.00 92.94 100 MET A N 1
ATOM 747 C CA . MET A 1 100 ? 0.010 -2.825 -7.495 1.00 92.94 100 MET A CA 1
ATOM 748 C C . MET A 1 100 ? -1.111 -3.534 -8.268 1.00 92.94 100 MET A C 1
ATOM 750 O O . MET A 1 100 ? -2.094 -3.964 -7.665 1.00 92.94 100 MET A O 1
ATOM 754 N N . PHE A 1 101 ? -0.965 -3.716 -9.585 1.00 91.69 101 PHE A N 1
ATOM 755 C CA . PHE A 1 101 ? -1.932 -4.482 -10.376 1.00 91.69 101 PHE A CA 1
ATOM 756 C C . PHE A 1 101 ? -1.999 -5.951 -9.964 1.00 91.69 101 PHE A C 1
ATOM 758 O O . PHE A 1 101 ? -3.096 -6.501 -9.871 1.00 91.69 101 PHE A O 1
ATOM 765 N N . THR A 1 102 ? -0.852 -6.572 -9.686 1.00 92.62 102 THR A N 1
ATOM 766 C CA . THR A 1 102 ? -0.807 -7.960 -9.205 1.00 92.62 102 THR A CA 1
ATOM 767 C C . THR A 1 102 ? -1.494 -8.098 -7.842 1.00 92.62 102 THR A C 1
ATOM 769 O O . THR A 1 102 ? -2.297 -9.009 -7.654 1.00 92.62 102 THR A O 1
ATOM 772 N N . ILE A 1 103 ? -1.261 -7.157 -6.916 1.00 91.56 103 ILE A N 1
ATOM 773 C CA . ILE A 1 103 ? -1.924 -7.128 -5.598 1.00 91.56 103 ILE A CA 1
ATOM 774 C C . ILE A 1 103 ? -3.445 -6.996 -5.762 1.00 91.56 103 ILE A C 1
ATOM 776 O O . ILE A 1 103 ? -4.194 -7.761 -5.165 1.00 91.56 103 ILE A O 1
ATOM 780 N N . ARG A 1 104 ? -3.924 -6.082 -6.616 1.00 89.44 104 ARG A N 1
ATOM 781 C CA . ARG A 1 104 ? -5.367 -5.876 -6.856 1.00 89.44 104 ARG A CA 1
ATOM 782 C C . ARG A 1 104 ? -6.081 -7.087 -7.445 1.00 89.44 104 ARG A C 1
ATOM 784 O O . ARG A 1 104 ? -7.263 -7.288 -7.186 1.00 89.44 104 ARG A O 1
ATOM 791 N N . ARG A 1 105 ? -5.399 -7.848 -8.303 1.00 86.50 105 ARG A N 1
ATOM 792 C CA . ARG A 1 105 ? -5.986 -8.997 -9.009 1.00 86.50 105 ARG A CA 1
ATOM 793 C C . ARG A 1 105 ? -6.038 -10.259 -8.156 1.00 86.50 105 ARG A C 1
ATOM 795 O O . ARG A 1 105 ? -6.865 -11.129 -8.425 1.00 86.50 105 ARG A O 1
ATOM 802 N N . ARG A 1 106 ? -5.168 -10.383 -7.153 1.00 78.12 106 ARG A N 1
ATOM 803 C CA . ARG A 1 106 ? -5.068 -11.587 -6.328 1.00 78.12 106 ARG A CA 1
ATOM 804 C C . ARG A 1 106 ? -5.935 -11.513 -5.077 1.00 78.12 106 ARG A C 1
ATOM 806 O O . ARG A 1 106 ? -5.924 -10.535 -4.345 1.00 78.12 106 ARG A O 1
ATOM 813 N N . ALA A 1 107 ? -6.621 -12.623 -4.802 1.00 58.47 107 ALA A N 1
ATOM 814 C CA . ALA A 1 107 ? -7.377 -12.837 -3.567 1.00 58.47 107 ALA A CA 1
ATOM 815 C C . ALA A 1 107 ? -6.523 -13.415 -2.418 1.00 58.47 107 ALA A C 1
ATOM 817 O O . ALA A 1 107 ? -6.953 -13.397 -1.273 1.00 58.47 107 ALA A O 1
ATOM 818 N N . VAL A 1 108 ? -5.316 -13.929 -2.701 1.00 62.53 108 VAL A N 1
ATOM 819 C CA . VAL A 1 108 ? -4.434 -14.596 -1.714 1.00 62.53 108 VAL A CA 1
ATOM 820 C C . VAL A 1 108 ? -3.292 -13.666 -1.284 1.00 62.53 108 VAL A C 1
ATOM 822 O O . VAL A 1 108 ? -2.121 -14.039 -1.280 1.00 62.53 108 VAL A O 1
ATOM 825 N N . ASN A 1 109 ? -3.616 -12.409 -0.979 1.00 74.31 109 ASN A N 1
ATOM 826 C CA . ASN A 1 109 ? -2.607 -11.421 -0.585 1.00 74.31 109 ASN A CA 1
ATOM 827 C C . ASN A 1 109 ? -2.062 -11.673 0.825 1.00 74.31 109 ASN A C 1
ATOM 829 O O . ASN A 1 109 ? -0.931 -11.292 1.111 1.00 74.31 109 ASN A O 1
ATOM 833 N N . ASP A 1 110 ? -2.818 -12.365 1.675 1.00 84.94 110 ASP A N 1
ATOM 834 C CA . ASP A 1 110 ? -2.478 -12.611 3.079 1.00 84.94 110 ASP A CA 1
ATOM 835 C C . ASP A 1 110 ? -1.164 -13.376 3.268 1.00 84.94 110 ASP A C 1
ATOM 837 O O . ASP A 1 110 ? -0.396 -13.068 4.178 1.00 84.94 110 ASP A O 1
ATOM 841 N N . GLU A 1 111 ? -0.870 -14.333 2.384 1.00 88.81 111 GLU A N 1
ATOM 842 C CA . GLU A 1 111 ? 0.355 -15.139 2.448 1.00 88.81 111 GLU A CA 1
ATOM 843 C C . GLU A 1 111 ? 1.611 -14.291 2.189 1.00 88.81 111 GLU A C 1
ATOM 845 O O . GLU A 1 111 ? 2.633 -14.446 2.860 1.00 88.81 111 GLU A O 1
ATOM 850 N N . TYR A 1 112 ? 1.530 -13.354 1.240 1.00 90.19 112 TYR A N 1
ATOM 851 C CA . TYR A 1 112 ? 2.685 -12.586 0.765 1.00 90.19 112 TYR A CA 1
ATOM 852 C C . TYR A 1 112 ? 2.768 -11.176 1.356 1.00 90.19 112 TYR A C 1
ATOM 854 O O . TYR A 1 112 ? 3.847 -10.578 1.349 1.00 90.19 112 TYR A O 1
ATOM 862 N N . ALA A 1 113 ? 1.675 -10.644 1.908 1.00 91.44 113 ALA A N 1
ATOM 863 C CA . ALA A 1 113 ? 1.624 -9.306 2.486 1.00 91.44 113 ALA A CA 1
ATOM 864 C C . ALA A 1 113 ? 2.713 -9.063 3.549 1.00 91.44 113 ALA A C 1
ATOM 866 O O . ALA A 1 113 ? 3.386 -8.037 3.444 1.00 91.44 113 ALA A O 1
ATOM 867 N N . PRO A 1 114 ? 3.009 -9.979 4.498 1.00 92.75 114 PRO A N 1
ATOM 868 C CA . PRO A 1 114 ? 4.099 -9.779 5.455 1.00 92.75 114 PRO A CA 1
ATOM 869 C C . PRO A 1 114 ? 5.461 -9.589 4.784 1.00 92.75 114 PRO A C 1
ATOM 871 O O . PRO A 1 114 ? 6.240 -8.722 5.181 1.00 92.75 114 PRO A O 1
ATOM 874 N N . ILE A 1 115 ? 5.763 -10.393 3.761 1.00 92.12 115 ILE A N 1
ATOM 875 C CA . ILE A 1 115 ? 7.040 -10.329 3.042 1.00 92.12 115 ILE A CA 1
ATOM 876 C C . ILE A 1 115 ? 7.127 -9.007 2.279 1.00 92.12 115 ILE A C 1
ATOM 878 O O . ILE A 1 115 ? 8.131 -8.302 2.382 1.00 92.12 115 ILE A O 1
ATOM 882 N N . LEU A 1 116 ? 6.057 -8.636 1.573 1.00 93.31 116 LEU A N 1
ATOM 883 C CA . LEU A 1 116 ? 5.986 -7.395 0.808 1.00 93.31 116 LEU A CA 1
ATOM 884 C C . LEU A 1 116 ? 6.107 -6.162 1.706 1.00 93.31 116 LEU A C 1
ATOM 886 O O . LEU A 1 116 ? 6.937 -5.298 1.436 1.00 93.31 116 LEU A O 1
ATOM 890 N N . ILE A 1 117 ? 5.357 -6.101 2.808 1.00 93.00 117 ILE A N 1
ATOM 891 C CA . ILE A 1 117 ? 5.422 -4.994 3.769 1.00 93.00 117 ILE A CA 1
ATOM 892 C C . ILE A 1 117 ? 6.840 -4.863 4.332 1.00 93.00 117 ILE A C 1
ATOM 894 O O . ILE A 1 117 ? 7.390 -3.763 4.360 1.00 93.00 117 ILE A O 1
ATOM 898 N N . ASN A 1 118 ? 7.472 -5.969 4.738 1.00 92.00 118 ASN A N 1
ATOM 899 C CA . ASN A 1 118 ? 8.836 -5.925 5.262 1.00 92.00 118 ASN A CA 1
ATOM 900 C C . ASN A 1 118 ? 9.850 -5.449 4.217 1.00 92.00 118 ASN A C 1
ATOM 902 O O . ASN A 1 118 ? 10.694 -4.613 4.540 1.00 92.00 118 ASN A O 1
ATOM 906 N N . LEU A 1 119 ? 9.766 -5.936 2.977 1.00 91.50 119 LEU A N 1
ATOM 907 C CA . LEU A 1 119 ? 10.660 -5.501 1.904 1.00 91.50 119 LEU A CA 1
ATOM 908 C C . LEU A 1 119 ? 10.478 -4.012 1.602 1.00 91.50 119 LEU A C 1
ATOM 910 O O . LEU A 1 119 ? 11.460 -3.272 1.602 1.00 91.50 119 LEU A O 1
ATOM 914 N N . ILE A 1 120 ? 9.237 -3.558 1.410 1.00 91.88 120 ILE A N 1
ATOM 915 C CA . ILE A 1 120 ? 8.935 -2.169 1.050 1.00 91.88 120 ILE A CA 1
ATOM 916 C C . ILE A 1 120 ? 9.300 -1.196 2.180 1.00 91.88 120 ILE A C 1
ATOM 918 O O . ILE A 1 120 ? 9.909 -0.159 1.914 1.00 91.88 120 ILE A O 1
ATOM 922 N N . LEU A 1 121 ? 8.971 -1.525 3.434 1.00 86.94 121 LEU A N 1
ATOM 923 C CA . LEU A 1 121 ? 9.192 -0.629 4.573 1.00 86.94 121 LEU A CA 1
ATOM 924 C C . LEU A 1 121 ? 10.627 -0.664 5.113 1.00 86.94 121 LEU A C 1
ATOM 926 O O . LEU A 1 121 ? 11.100 0.346 5.629 1.00 86.94 121 LEU A O 1
ATOM 930 N N . ARG A 1 122 ? 11.329 -1.805 5.032 1.00 83.00 122 ARG A N 1
ATOM 931 C CA . ARG A 1 122 ? 12.647 -1.988 5.677 1.00 83.00 122 ARG A CA 1
ATOM 932 C C . ARG A 1 122 ? 13.805 -2.195 4.709 1.00 83.00 122 ARG A C 1
ATOM 934 O O . ARG A 1 122 ? 14.951 -2.035 5.117 1.00 83.00 122 ARG A O 1
ATOM 941 N N . GLY A 1 123 ? 13.548 -2.551 3.453 1.00 68.75 123 GLY A N 1
ATOM 942 C CA . GLY A 1 123 ? 14.601 -2.928 2.506 1.00 68.75 123 GLY A CA 1
ATOM 943 C C . GLY A 1 123 ? 15.395 -1.759 1.911 1.00 68.75 123 GLY A C 1
ATOM 944 O O . GLY A 1 123 ? 16.318 -1.994 1.133 1.00 68.75 123 GLY A O 1
ATOM 945 N N . GLY A 1 124 ? 15.046 -0.507 2.222 1.00 61.72 124 GLY A N 1
ATOM 946 C CA . GLY A 1 124 ? 15.663 0.669 1.608 1.00 61.72 124 GLY A CA 1
ATOM 947 C C . GLY A 1 124 ? 17.136 0.850 1.986 1.00 61.72 124 GLY A C 1
ATOM 948 O O . GLY A 1 124 ? 17.493 0.911 3.162 1.00 61.72 124 GLY A O 1
ATOM 949 N N . THR A 1 125 ? 18.002 1.019 0.987 1.00 54.28 125 THR A N 1
ATOM 950 C CA . THR A 1 125 ? 19.361 1.536 1.186 1.00 54.28 125 THR A CA 1
ATOM 951 C C . THR A 1 125 ? 19.287 3.008 1.606 1.00 54.28 125 THR A C 1
ATOM 953 O O . THR A 1 125 ? 18.558 3.799 1.011 1.00 54.28 125 THR A O 1
ATOM 956 N N . ARG A 1 126 ? 20.024 3.396 2.662 1.00 48.25 126 ARG A N 1
ATOM 957 C CA . ARG A 1 126 ? 20.093 4.789 3.145 1.00 48.25 126 ARG A CA 1
ATOM 958 C C . ARG A 1 126 ? 20.593 5.704 2.025 1.00 48.25 126 ARG A C 1
ATOM 960 O O . ARG A 1 126 ? 21.797 5.802 1.790 1.00 48.25 126 ARG A O 1
ATOM 967 N N . GLN A 1 127 ? 19.679 6.388 1.349 1.00 47.56 127 GLN A N 1
ATOM 968 C CA . GLN A 1 127 ? 20.026 7.403 0.366 1.00 47.56 127 GLN A CA 1
ATOM 969 C C . GLN A 1 127 ? 20.516 8.644 1.122 1.00 47.56 127 GLN A C 1
ATOM 971 O O . GLN A 1 127 ? 19.853 9.120 2.044 1.00 47.56 127 GLN A O 1
ATOM 976 N N . LYS A 1 128 ? 21.714 9.136 0.788 1.00 41.69 128 LYS A N 1
ATOM 977 C CA . LYS A 1 128 ? 22.245 10.372 1.375 1.00 41.69 128 LYS A CA 1
ATOM 978 C C . LYS A 1 128 ? 21.321 11.520 0.970 1.00 41.69 128 LYS A C 1
ATOM 980 O O . LYS A 1 128 ? 21.164 11.779 -0.219 1.00 41.69 128 LYS A O 1
ATOM 985 N N . VAL A 1 129 ? 20.705 12.169 1.955 1.00 46.53 129 VAL A N 1
ATOM 986 C CA . VAL A 1 129 ? 19.902 13.381 1.760 1.00 46.53 129 VAL A CA 1
ATOM 987 C C . VAL A 1 129 ? 20.819 14.443 1.148 1.00 46.53 129 VAL A C 1
ATOM 989 O O . VAL A 1 129 ? 21.851 14.775 1.727 1.00 46.53 129 VAL A O 1
ATOM 992 N N . GLN A 1 130 ? 20.500 14.894 -0.063 1.00 44.50 130 GLN A N 1
ATOM 993 C CA . GLN A 1 130 ? 21.270 15.904 -0.782 1.00 44.50 130 GLN A CA 1
ATOM 994 C C . GLN A 1 130 ? 20.620 17.272 -0.515 1.00 44.50 130 GLN A C 1
ATOM 996 O O . GLN A 1 130 ? 19.469 17.496 -0.875 1.00 44.50 130 GLN A O 1
ATOM 1001 N N . ASP A 1 131 ? 21.350 18.167 0.155 1.00 42.56 131 ASP A N 1
ATOM 1002 C CA . ASP A 1 131 ? 20.889 19.457 0.707 1.00 42.56 131 ASP A CA 1
ATOM 1003 C C . ASP A 1 131 ? 20.536 20.556 -0.336 1.00 42.56 131 ASP A C 1
ATOM 1005 O O . ASP A 1 131 ? 20.697 21.749 -0.076 1.00 42.56 131 ASP A O 1
ATOM 1009 N N . SER A 1 132 ? 20.038 20.236 -1.537 1.00 45.53 132 SER A N 1
ATOM 1010 C CA . SER A 1 132 ? 19.717 21.250 -2.573 1.00 45.53 132 SER A CA 1
ATOM 1011 C C . SER A 1 132 ? 18.290 21.823 -2.517 1.00 45.53 132 SER A C 1
ATOM 1013 O O . SER A 1 132 ? 17.816 22.425 -3.480 1.00 45.53 132 SER A O 1
ATOM 1015 N N . LEU A 1 133 ? 17.642 21.726 -1.356 1.00 53.12 133 LEU A N 1
ATOM 1016 C CA . LEU A 1 133 ? 16.189 21.815 -1.132 1.00 53.12 133 LEU A CA 1
ATOM 1017 C C . LEU A 1 133 ? 15.496 23.140 -1.513 1.00 53.12 133 LEU A C 1
ATOM 1019 O O . LEU A 1 133 ? 14.271 23.184 -1.590 1.00 53.12 133 LEU A O 1
ATOM 1023 N N . GLN A 1 134 ? 16.239 24.225 -1.746 1.00 49.84 134 GLN A N 1
ATOM 1024 C CA . GLN A 1 134 ? 15.672 25.546 -2.066 1.00 49.84 134 GLN A CA 1
ATOM 1025 C C . GLN A 1 134 ? 15.783 25.911 -3.557 1.00 49.84 134 GLN A C 1
ATOM 1027 O O . GLN A 1 134 ? 15.035 26.762 -4.041 1.00 49.84 134 GLN A O 1
ATOM 1032 N N . LYS A 1 135 ? 16.685 25.252 -4.300 1.00 54.38 135 LYS A N 1
ATOM 1033 C CA . LYS A 1 135 ? 16.834 25.434 -5.755 1.00 54.38 135 LYS A CA 1
ATOM 1034 C C . LYS A 1 135 ? 15.737 24.704 -6.528 1.00 54.38 135 LYS A C 1
ATOM 1036 O O . LYS A 1 135 ? 15.306 25.195 -7.569 1.00 54.38 135 LYS A O 1
ATOM 1041 N N . ASP A 1 136 ? 15.237 23.605 -5.972 1.00 55.81 136 ASP A N 1
ATOM 1042 C CA . ASP A 1 136 ? 14.297 22.722 -6.657 1.00 55.81 136 ASP A CA 1
ATOM 1043 C C . ASP A 1 136 ? 12.930 23.389 -6.848 1.00 55.81 136 ASP A C 1
ATOM 1045 O O . ASP A 1 136 ? 12.412 23.358 -7.952 1.00 55.81 136 ASP A O 1
ATOM 1049 N N . ARG A 1 137 ? 12.406 24.147 -5.869 1.00 54.66 137 ARG A N 1
ATOM 1050 C CA . ARG A 1 137 ? 11.115 24.867 -5.993 1.00 54.66 137 ARG A CA 1
ATOM 1051 C C . ARG A 1 137 ? 11.087 25.909 -7.120 1.00 54.66 137 ARG A C 1
ATOM 1053 O O . ARG A 1 137 ? 10.083 26.043 -7.818 1.00 54.66 137 ARG A O 1
ATOM 1060 N N . ILE A 1 138 ? 12.177 26.663 -7.276 1.00 59.09 138 ILE A N 1
ATOM 1061 C CA . ILE A 1 138 ? 12.330 27.645 -8.362 1.00 59.09 138 ILE A CA 1
ATOM 1062 C C . ILE A 1 138 ? 12.436 26.909 -9.699 1.00 59.09 138 ILE A C 1
ATOM 1064 O O . ILE A 1 138 ? 11.854 27.353 -10.685 1.00 59.09 138 ILE A O 1
ATOM 1068 N N . ARG A 1 139 ? 13.109 25.756 -9.708 1.00 57.91 139 ARG A N 1
ATOM 1069 C CA . ARG A 1 139 ? 13.259 24.906 -10.884 1.00 57.91 139 ARG A CA 1
ATOM 1070 C C . ARG A 1 139 ? 11.947 24.247 -11.314 1.00 57.91 139 ARG A C 1
ATOM 1072 O O . ARG A 1 139 ? 11.677 24.280 -12.503 1.00 57.91 139 ARG A O 1
ATOM 1079 N N . ILE A 1 140 ? 11.088 23.784 -10.394 1.00 56.38 140 ILE A N 1
ATOM 1080 C CA . ILE A 1 140 ? 9.744 23.266 -10.739 1.00 56.38 140 ILE A CA 1
ATOM 1081 C C . ILE A 1 140 ? 8.942 24.346 -11.449 1.00 56.38 140 ILE A C 1
ATOM 1083 O O . ILE A 1 140 ? 8.365 24.096 -12.499 1.00 56.38 140 ILE A O 1
ATOM 1087 N N . GLN A 1 141 ? 8.915 25.563 -10.895 1.00 57.00 141 GLN A N 1
ATOM 1088 C CA . GLN A 1 141 ? 8.158 26.654 -11.498 1.00 57.00 141 GLN A CA 1
ATOM 1089 C C . GLN A 1 141 ? 8.742 27.032 -12.863 1.00 57.00 141 GLN A C 1
ATOM 1091 O O . GLN A 1 141 ? 7.987 27.183 -13.811 1.00 57.00 141 GLN A O 1
ATOM 1096 N N . GLN A 1 142 ? 10.070 27.109 -12.990 1.00 59.41 142 GLN A N 1
ATOM 1097 C CA . GLN A 1 142 ? 10.744 27.418 -14.254 1.00 59.41 142 GLN A CA 1
ATOM 1098 C C . GLN A 1 142 ? 10.574 26.323 -15.313 1.00 59.41 142 GLN A C 1
ATOM 1100 O O . GLN A 1 142 ? 10.361 26.647 -16.474 1.00 59.41 142 GLN A O 1
ATOM 1105 N N . GLU A 1 143 ? 10.655 25.043 -14.949 1.00 56.47 143 GLU A N 1
ATOM 1106 C CA . GLU A 1 143 ? 10.442 23.921 -15.868 1.00 56.47 143 GLU A CA 1
ATOM 1107 C C . GLU A 1 143 ? 8.962 23.751 -16.211 1.00 56.47 143 GLU A C 1
ATOM 1109 O O . GLU A 1 143 ? 8.652 23.463 -17.358 1.00 56.47 143 GLU A O 1
ATOM 1114 N N . THR A 1 144 ? 8.042 24.033 -15.286 1.00 56.09 144 THR A N 1
ATOM 1115 C CA . THR A 1 144 ? 6.599 24.102 -15.569 1.00 56.09 144 THR A CA 1
ATOM 1116 C C . THR A 1 144 ? 6.295 25.254 -16.528 1.00 56.09 144 THR A C 1
ATOM 1118 O O . THR A 1 144 ? 5.628 25.054 -17.542 1.00 56.09 144 THR A O 1
ATOM 1121 N N . ASP A 1 145 ? 6.837 26.446 -16.266 1.00 60.22 145 ASP A N 1
ATOM 1122 C CA . ASP A 1 145 ? 6.686 27.619 -17.131 1.00 60.22 145 ASP A CA 1
ATOM 1123 C C . ASP A 1 145 ? 7.309 27.360 -18.510 1.00 60.22 145 ASP A C 1
ATOM 1125 O O . ASP A 1 145 ? 6.686 27.663 -19.527 1.00 60.22 145 ASP A O 1
ATOM 1129 N N . ASN A 1 146 ? 8.488 26.731 -18.566 1.00 58.69 146 ASN A N 1
ATOM 1130 C CA . ASN A 1 146 ? 9.120 26.306 -19.812 1.00 58.69 146 ASN A CA 1
ATOM 1131 C C . ASN A 1 146 ? 8.304 25.220 -20.510 1.00 58.69 146 ASN A C 1
ATOM 1133 O O . ASN A 1 146 ? 8.100 25.320 -21.701 1.00 58.69 146 ASN A O 1
ATOM 1137 N N . TYR A 1 147 ? 7.761 24.221 -19.827 1.00 53.41 147 TYR A N 1
ATOM 1138 C CA . TYR A 1 147 ? 6.940 23.178 -20.447 1.00 53.41 147 TYR A CA 1
ATOM 1139 C C . TYR A 1 147 ? 5.684 23.766 -21.118 1.00 53.41 147 TYR A C 1
ATOM 1141 O O . TYR A 1 147 ? 5.355 23.424 -22.257 1.00 53.41 147 TYR A O 1
ATOM 1149 N N . PHE A 1 148 ? 5.026 24.738 -20.475 1.00 56.12 148 PHE A N 1
ATOM 1150 C CA . PHE A 1 148 ? 3.882 25.448 -21.059 1.00 56.12 148 PHE A CA 1
ATOM 1151 C C . PHE A 1 148 ? 4.271 26.514 -22.102 1.00 56.12 148 PHE A C 1
ATOM 1153 O O . PHE A 1 148 ? 3.472 26.811 -22.995 1.00 56.12 148 PHE A O 1
ATOM 1160 N N . ALA A 1 149 ? 5.477 27.085 -22.027 1.00 55.59 149 ALA A N 1
ATOM 1161 C CA . ALA A 1 149 ? 5.985 28.067 -22.989 1.00 55.59 149 ALA A CA 1
ATOM 1162 C C . ALA A 1 149 ? 6.650 27.429 -24.225 1.00 55.59 149 ALA A C 1
ATOM 1164 O O . ALA A 1 149 ? 6.504 27.952 -25.327 1.00 55.59 149 ALA A O 1
ATOM 1165 N N . SER A 1 150 ? 7.330 26.293 -24.078 1.00 49.53 150 SER A N 1
ATOM 1166 C CA . SER A 1 150 ? 7.994 25.515 -25.136 1.00 49.53 150 SER A CA 1
ATOM 1167 C C . SER A 1 150 ? 6.991 24.782 -26.017 1.00 49.53 150 SER A C 1
ATOM 1169 O O . SER A 1 150 ? 7.195 24.707 -27.223 1.00 49.53 150 SER A O 1
ATOM 1171 N N . GLY A 1 151 ? 5.825 24.403 -25.478 1.00 48.38 151 GLY A N 1
ATOM 1172 C CA . GLY A 1 151 ? 4.676 23.989 -26.293 1.00 48.38 151 GLY A CA 1
ATOM 1173 C C . GLY A 1 151 ? 4.156 25.080 -27.249 1.00 48.38 151 GLY A C 1
ATOM 1174 O O . GLY A 1 151 ? 3.309 24.797 -28.094 1.00 48.38 151 GLY A O 1
ATOM 1175 N N . ARG A 1 152 ? 4.647 26.328 -27.137 1.00 44.97 152 ARG A N 1
ATOM 1176 C CA . ARG A 1 152 ? 4.452 27.381 -28.149 1.00 44.97 152 ARG A CA 1
ATOM 1177 C C . ARG A 1 152 ? 5.595 27.483 -29.165 1.00 44.97 152 ARG A C 1
ATOM 1179 O O . ARG A 1 152 ? 5.347 28.027 -30.232 1.00 44.97 152 ARG A O 1
ATOM 1186 N N . ARG A 1 153 ? 6.813 27.010 -28.864 1.00 42.91 153 ARG A N 1
ATOM 1187 C CA . ARG A 1 153 ? 8.007 27.224 -29.710 1.00 42.91 153 ARG A CA 1
ATOM 1188 C C . ARG A 1 153 ? 8.275 26.111 -30.716 1.00 42.91 153 ARG A C 1
ATOM 1190 O O . ARG A 1 153 ? 8.699 26.424 -31.822 1.00 42.91 153 ARG A O 1
ATOM 1197 N N . ASP A 1 154 ? 7.903 24.867 -30.423 1.00 43.38 154 ASP A N 1
ATOM 1198 C CA . ASP A 1 154 ? 8.079 23.762 -31.387 1.00 43.38 154 ASP A CA 1
ATOM 1199 C C . ASP A 1 154 ? 7.104 23.836 -32.583 1.00 43.38 154 ASP A C 1
ATOM 1201 O O . ASP A 1 154 ? 7.136 23.000 -33.480 1.00 43.38 154 ASP A O 1
ATOM 1205 N N . SER A 1 155 ? 6.219 24.840 -32.618 1.00 45.41 155 SER A N 1
ATOM 1206 C CA . SER A 1 155 ? 5.363 25.145 -33.775 1.00 45.41 155 SER A CA 1
ATOM 1207 C C . SER A 1 155 ? 5.878 26.296 -34.648 1.00 45.41 155 SER A C 1
ATOM 1209 O O . SER A 1 155 ? 5.249 26.576 -35.665 1.00 45.41 155 SER A O 1
ATOM 1211 N N . GLU A 1 156 ? 6.963 26.983 -34.273 1.00 45.06 156 GLU A N 1
ATOM 1212 C CA . GLU A 1 156 ? 7.431 28.181 -34.996 1.00 45.06 156 GLU A CA 1
ATOM 1213 C C . GLU A 1 156 ? 8.851 28.068 -35.578 1.00 45.06 156 GLU A C 1
ATOM 1215 O O . GLU A 1 156 ? 9.220 28.896 -36.406 1.00 45.06 156 GLU A O 1
ATOM 1220 N N . GLU A 1 157 ? 9.618 27.020 -35.263 1.00 39.50 157 GLU A N 1
ATOM 1221 C CA . GLU A 1 157 ? 10.911 26.742 -35.910 1.00 39.50 157 GLU A CA 1
ATOM 1222 C C . GLU A 1 157 ? 10.889 25.392 -36.634 1.00 39.50 157 GLU A C 1
ATOM 1224 O O . GLU A 1 157 ? 11.447 24.407 -36.170 1.00 39.50 157 GLU A O 1
ATOM 1229 N N . ASN A 1 158 ? 10.203 25.347 -37.775 1.00 34.69 158 ASN A N 1
ATOM 1230 C CA . ASN A 1 158 ? 10.549 24.487 -38.911 1.00 34.69 158 ASN A CA 1
ATOM 1231 C C . ASN A 1 158 ? 9.785 24.991 -40.136 1.00 34.69 158 ASN A C 1
ATOM 1233 O O . ASN A 1 158 ? 8.768 24.438 -40.560 1.00 34.69 158 ASN A O 1
ATOM 1237 N N . THR A 1 159 ? 10.267 26.096 -40.696 1.00 41.81 159 THR A N 1
ATOM 1238 C CA . THR A 1 159 ? 9.910 26.475 -42.056 1.00 41.81 159 THR A CA 1
ATOM 1239 C C . THR A 1 159 ? 10.631 25.526 -43.014 1.00 41.81 159 THR A C 1
ATOM 1241 O O . THR A 1 159 ? 11.856 25.441 -43.011 1.00 41.81 159 THR A O 1
ATOM 1244 N N . GLU A 1 160 ? 9.822 24.881 -43.855 1.00 47.00 160 GLU A N 1
ATOM 1245 C CA . GLU A 1 160 ? 10.164 24.362 -45.186 1.00 47.00 160 GLU A CA 1
ATOM 1246 C C . GLU A 1 160 ? 10.899 23.015 -45.248 1.00 47.00 160 GLU A C 1
ATOM 1248 O O . GLU A 1 160 ? 12.083 22.956 -45.558 1.00 47.00 160 GLU A O 1
ATOM 1253 N N . GLN A 1 161 ? 10.151 21.915 -45.091 1.00 37.94 161 GLN A N 1
ATOM 1254 C CA . GLN A 1 161 ? 9.862 20.988 -46.206 1.00 37.94 161 GLN A CA 1
ATOM 1255 C C . GLN A 1 161 ? 8.988 19.799 -45.751 1.00 37.94 161 GLN A C 1
ATOM 1257 O O . GLN A 1 161 ? 9.341 19.062 -44.841 1.00 37.94 161 GLN A O 1
ATOM 1262 N N . ASP A 1 162 ? 7.849 19.648 -46.435 1.00 43.12 162 ASP A N 1
ATOM 1263 C CA . ASP A 1 162 ? 7.077 18.420 -46.673 1.00 43.12 162 ASP A CA 1
ATOM 1264 C C . ASP A 1 162 ? 6.651 17.536 -45.486 1.00 43.12 162 ASP A C 1
ATOM 1266 O O . ASP A 1 162 ? 7.371 16.634 -45.077 1.00 43.12 162 ASP A O 1
ATOM 1270 N N . THR A 1 163 ? 5.397 17.669 -45.027 1.00 39.16 163 THR A N 1
ATOM 1271 C CA . THR A 1 163 ? 4.298 16.693 -45.267 1.00 39.16 163 THR A CA 1
ATOM 1272 C C . THR A 1 163 ? 3.040 17.048 -44.459 1.00 39.16 163 THR A C 1
ATOM 1274 O O . THR A 1 163 ? 3.104 17.468 -43.307 1.00 39.16 163 THR A O 1
ATOM 1277 N N . GLU A 1 164 ? 1.873 16.901 -45.092 1.00 49.09 164 GLU A N 1
ATOM 1278 C CA . GLU A 1 164 ? 0.533 17.060 -44.512 1.00 49.09 164 GLU A CA 1
ATOM 1279 C C . GLU A 1 164 ? 0.390 16.308 -43.178 1.00 49.09 164 GLU A C 1
ATOM 1281 O O . GLU A 1 164 ? 0.424 15.085 -43.202 1.00 49.09 164 GLU A O 1
ATOM 1286 N N . ASN A 1 165 ? 0.185 16.987 -42.036 1.00 40.09 165 ASN A N 1
ATOM 1287 C CA . ASN A 1 165 ? -0.463 16.388 -40.855 1.00 40.09 165 ASN A CA 1
ATOM 1288 C C . ASN A 1 165 ? -0.885 17.417 -39.779 1.00 40.09 165 ASN A C 1
ATOM 1290 O O . ASN A 1 165 ? -0.069 18.059 -39.128 1.00 40.09 165 ASN A O 1
ATOM 1294 N N . VAL A 1 166 ? -2.208 17.512 -39.596 1.00 48.12 166 VAL A N 1
ATOM 1295 C CA . VAL A 1 166 ? -2.981 17.900 -38.395 1.00 48.12 166 VAL A CA 1
ATOM 1296 C C . VAL A 1 166 ? -2.543 19.162 -37.625 1.00 48.12 166 VAL A C 1
ATOM 1298 O O . VAL A 1 166 ? -1.959 19.111 -36.544 1.00 48.12 166 VAL A O 1
ATOM 1301 N N . VAL A 1 167 ? -3.000 20.325 -38.098 1.00 49.06 167 VAL A N 1
ATOM 1302 C CA . VAL A 1 167 ? -3.159 21.515 -37.246 1.00 49.06 167 VAL A CA 1
ATOM 1303 C C . VAL A 1 167 ? -4.340 21.265 -36.300 1.00 49.06 167 VAL A C 1
ATOM 1305 O O . VAL A 1 167 ? -5.493 21.468 -36.677 1.00 49.06 167 VAL A O 1
ATOM 1308 N N . LEU A 1 168 ? -4.070 20.785 -35.081 1.00 51.84 168 LEU A N 1
ATOM 1309 C CA . LEU A 1 168 ? -5.101 20.627 -34.047 1.00 51.84 168 LEU A CA 1
ATOM 1310 C C . LEU A 1 168 ? -5.809 21.965 -33.799 1.00 51.84 168 LEU A C 1
ATOM 1312 O O . LEU A 1 168 ? -5.168 22.998 -33.575 1.00 51.84 168 LEU A O 1
ATOM 1316 N N . SER A 1 169 ? -7.141 21.935 -33.809 1.00 61.16 169 SER A N 1
ATOM 1317 C CA . SER A 1 169 ? -7.982 23.089 -33.498 1.00 61.16 169 SER A CA 1
ATOM 1318 C C . SER A 1 169 ? -7.618 23.636 -32.118 1.00 61.16 169 SER A C 1
ATOM 1320 O O . SER A 1 169 ? -7.346 22.879 -31.186 1.00 61.16 169 SER A O 1
ATOM 1322 N N . GLN A 1 170 ? -7.666 24.957 -31.930 1.00 50.81 170 GLN A N 1
ATOM 1323 C CA . GLN A 1 170 ? -7.415 25.592 -30.629 1.00 50.81 170 GLN A CA 1
ATOM 1324 C C . GLN A 1 170 ? -8.248 24.933 -29.510 1.00 50.81 170 GLN A C 1
ATOM 1326 O O . GLN A 1 170 ? -7.769 24.747 -28.397 1.00 50.81 170 GLN A O 1
ATOM 1331 N N . LYS A 1 171 ? -9.464 24.477 -29.834 1.00 53.47 171 LYS A N 1
ATOM 1332 C CA . LYS A 1 171 ? -10.362 23.747 -28.929 1.00 53.47 171 LYS A CA 1
ATOM 1333 C C . LYS A 1 171 ? -9.829 22.370 -28.510 1.00 53.47 171 LYS A C 1
ATOM 1335 O O . LYS A 1 171 ? -10.118 21.929 -27.404 1.00 53.47 171 LYS A O 1
ATOM 1340 N N . GLU A 1 172 ? -9.081 21.689 -29.370 1.00 52.88 172 GLU A N 1
ATOM 1341 C CA . GLU A 1 172 ? -8.448 20.395 -29.085 1.00 52.88 172 GLU A CA 1
ATOM 1342 C C . GLU A 1 172 ? -7.196 20.578 -28.229 1.00 52.88 172 GLU A C 1
ATOM 1344 O O . GLU A 1 172 ? -7.041 19.857 -27.251 1.00 52.88 172 GLU A O 1
ATOM 1349 N N . ARG A 1 173 ? -6.401 21.628 -28.484 1.00 50.97 173 ARG A N 1
ATOM 1350 C CA . ARG A 1 173 ? -5.271 22.017 -27.617 1.00 50.97 173 ARG A CA 1
ATOM 1351 C C . ARG A 1 173 ? -5.718 22.370 -26.193 1.00 50.97 173 ARG A C 1
ATOM 1353 O O . ARG A 1 173 ? -5.096 21.942 -25.227 1.00 50.97 173 ARG A O 1
ATOM 1360 N N . TRP A 1 174 ? -6.829 23.099 -26.049 1.00 53.47 174 TRP A N 1
ATOM 1361 C CA . TRP A 1 174 ? -7.425 23.389 -24.737 1.00 53.47 174 TRP A CA 1
ATOM 1362 C C . TRP A 1 174 ? -7.968 22.134 -24.048 1.00 53.47 174 TRP A C 1
ATOM 1364 O O . TRP A 1 174 ? -7.820 22.000 -22.840 1.00 53.47 174 TRP A O 1
ATOM 1374 N N . LYS A 1 175 ? -8.577 21.205 -24.796 1.00 52.28 175 LYS A N 1
ATOM 1375 C CA . LYS A 1 175 ? -9.038 19.921 -24.247 1.00 52.28 175 LYS A CA 1
ATOM 1376 C C . LYS A 1 175 ? -7.877 19.042 -23.808 1.00 52.28 175 LYS A C 1
ATOM 1378 O O . LYS A 1 175 ? -7.976 18.400 -22.777 1.00 52.28 175 LYS A O 1
ATOM 1383 N N . GLU A 1 176 ? -6.789 19.022 -24.561 1.00 50.28 176 GLU A N 1
ATOM 1384 C CA . GLU A 1 176 ? -5.581 18.292 -24.202 1.00 50.28 176 GLU A CA 1
ATOM 1385 C C . GLU A 1 176 ? -4.917 18.892 -22.956 1.00 50.28 176 GLU A C 1
ATOM 1387 O O . GLU A 1 176 ? -4.565 18.153 -22.044 1.00 50.28 176 GLU A O 1
ATOM 1392 N N . GLN A 1 177 ? -4.837 20.222 -22.845 1.00 45.88 177 GLN A N 1
ATOM 1393 C CA . GLN A 1 177 ? -4.401 20.894 -21.615 1.00 45.88 177 GLN A CA 1
ATOM 1394 C C . GLN A 1 177 ? -5.334 20.622 -20.428 1.00 45.88 177 GLN A C 1
ATOM 1396 O O . GLN A 1 177 ? -4.851 20.394 -19.325 1.00 45.88 177 GLN A O 1
ATOM 1401 N N . ASP A 1 178 ? -6.650 20.607 -20.643 1.00 44.31 178 ASP A N 1
ATOM 1402 C CA . ASP A 1 178 ? -7.656 20.300 -19.618 1.00 44.31 178 ASP A CA 1
ATOM 1403 C C . ASP A 1 178 ? -7.589 18.830 -19.168 1.00 44.31 178 ASP A C 1
ATOM 1405 O O . ASP A 1 178 ? -7.641 18.549 -17.974 1.00 44.31 178 ASP A O 1
ATOM 1409 N N . ILE A 1 179 ? -7.387 17.889 -20.098 1.00 46.00 179 ILE A N 1
ATOM 1410 C CA . ILE A 1 179 ? -7.129 16.475 -19.794 1.00 46.00 179 ILE A CA 1
ATOM 1411 C C . ILE A 1 179 ? -5.827 16.352 -18.996 1.00 46.00 179 ILE A C 1
ATOM 1413 O O . ILE A 1 179 ? -5.839 15.725 -17.947 1.00 46.00 179 ILE A O 1
ATOM 1417 N N . ARG A 1 180 ? -4.746 17.024 -19.409 1.00 49.41 180 ARG A N 1
ATOM 1418 C CA . ARG A 1 180 ? -3.432 16.986 -18.737 1.00 49.41 180 ARG A CA 1
ATOM 1419 C C . ARG A 1 180 ? -3.441 17.622 -17.339 1.00 49.41 180 ARG A C 1
ATOM 1421 O O . ARG A 1 180 ? -2.821 17.100 -16.420 1.00 49.41 180 ARG A O 1
ATOM 1428 N N . LEU A 1 181 ? -4.195 18.705 -17.138 1.00 43.66 181 LEU A N 1
ATOM 1429 C CA . LEU A 1 181 ? -4.450 19.294 -15.814 1.00 43.66 181 LEU A CA 1
ATOM 1430 C C . LEU A 1 181 ? -5.255 18.351 -14.909 1.00 43.66 181 LEU A C 1
ATOM 1432 O O . LEU A 1 181 ? -5.054 18.349 -13.695 1.00 43.66 181 LEU A O 1
ATOM 1436 N N . LYS A 1 182 ? -6.147 17.541 -15.493 1.00 41.75 182 LYS A N 1
ATOM 1437 C CA . LYS A 1 182 ? -6.957 16.543 -14.781 1.00 41.75 182 LYS A CA 1
ATOM 1438 C C . LYS A 1 182 ? -6.214 15.229 -14.517 1.00 41.75 182 LYS A C 1
ATOM 1440 O O . LYS A 1 182 ? -6.537 14.569 -13.536 1.00 41.75 182 LYS A O 1
ATOM 1445 N N . THR A 1 183 ? -5.233 14.856 -15.343 1.00 46.06 183 THR A N 1
ATOM 1446 C CA . THR A 1 183 ? -4.465 13.600 -15.217 1.00 46.06 183 THR A CA 1
ATOM 1447 C C . THR A 1 183 ? -3.151 13.739 -14.441 1.00 46.06 183 THR A C 1
ATOM 1449 O O . THR A 1 183 ? -2.492 12.733 -14.205 1.00 46.06 183 THR A O 1
ATOM 1452 N N . GLY A 1 184 ? -2.792 14.948 -13.998 1.00 46.06 184 GLY A N 1
ATOM 1453 C CA . GLY A 1 184 ? -1.512 15.235 -13.343 1.00 46.06 184 GLY A CA 1
ATOM 1454 C C . GLY A 1 184 ? -0.476 15.737 -14.352 1.00 46.06 184 GLY A C 1
ATOM 1455 O O . GLY A 1 184 ? -0.383 15.217 -15.461 1.00 46.06 184 GLY A O 1
ATOM 1456 N N . GLY A 1 185 ? 0.249 16.802 -13.991 1.00 48.12 185 GLY A N 1
ATOM 1457 C CA . GLY A 1 185 ? 1.280 17.411 -14.840 1.00 48.12 185 GLY A CA 1
ATOM 1458 C C . GLY A 1 185 ? 2.469 16.478 -15.122 1.00 48.12 185 GLY A C 1
ATOM 1459 O O . GLY A 1 185 ? 2.517 15.376 -14.574 1.00 48.12 185 GLY A O 1
ATOM 1460 N N . PRO A 1 186 ? 3.425 16.899 -15.973 1.00 50.31 186 PRO A N 1
ATOM 1461 C CA . PRO A 1 186 ? 4.636 16.120 -16.225 1.00 50.31 186 PRO A CA 1
ATOM 1462 C C . PRO A 1 186 ? 5.385 15.867 -14.911 1.00 50.31 186 PRO A C 1
ATOM 1464 O O . PRO A 1 186 ? 5.548 16.788 -14.113 1.00 50.31 186 PRO A O 1
ATOM 1467 N N . ILE A 1 187 ? 5.821 14.624 -14.700 1.00 55.34 187 ILE A N 1
ATOM 1468 C CA . ILE A 1 187 ? 6.779 14.286 -13.646 1.00 55.34 187 ILE A CA 1
ATOM 1469 C C . ILE A 1 187 ? 8.126 14.790 -14.146 1.00 55.34 187 ILE A C 1
ATOM 1471 O O . ILE A 1 187 ? 8.585 14.369 -15.206 1.00 55.34 187 ILE A O 1
ATOM 1475 N N . PHE A 1 188 ? 8.723 15.730 -13.429 1.00 58.16 188 PHE A N 1
ATOM 1476 C CA . PHE A 1 188 ? 10.060 16.204 -13.763 1.00 58.16 188 PHE A CA 1
ATOM 1477 C C . PHE A 1 188 ? 11.115 15.251 -13.193 1.00 58.16 188 PHE A C 1
ATOM 1479 O O . PHE A 1 188 ? 10.888 14.644 -12.147 1.00 58.16 188 PHE A O 1
ATOM 1486 N N . ASP A 1 189 ? 12.299 15.187 -13.808 1.00 56.84 189 ASP A N 1
ATOM 1487 C CA . ASP A 1 189 ? 13.413 14.319 -13.383 1.00 56.84 189 ASP A CA 1
ATOM 1488 C C . ASP A 1 189 ? 13.766 14.469 -11.886 1.00 56.84 189 ASP A C 1
ATOM 1490 O O . ASP A 1 189 ? 14.242 13.541 -11.237 1.00 56.84 189 ASP A O 1
ATOM 1494 N N . PHE A 1 190 ? 13.535 15.653 -11.304 1.00 62.28 190 PHE A N 1
ATOM 1495 C CA . PHE A 1 190 ? 13.772 15.903 -9.878 1.00 62.28 190 PHE A CA 1
ATOM 1496 C C . PHE A 1 190 ? 12.633 15.401 -8.965 1.00 62.28 190 PHE A C 1
ATOM 1498 O O . PHE A 1 190 ? 12.859 15.227 -7.768 1.00 62.28 190 PHE A O 1
ATOM 1505 N N . GLU A 1 191 ? 11.428 15.165 -9.497 1.00 69.62 191 GLU A N 1
ATOM 1506 C CA . GLU A 1 191 ? 10.294 14.561 -8.781 1.00 69.62 191 GLU A CA 1
ATOM 1507 C C . GLU A 1 191 ? 10.287 13.035 -8.888 1.00 69.62 191 GLU A C 1
ATOM 1509 O O . GLU A 1 191 ? 9.687 12.388 -8.036 1.00 69.62 191 GLU A O 1
ATOM 1514 N N . GLU A 1 192 ? 10.954 12.433 -9.876 1.00 72.88 192 GLU A N 1
ATOM 1515 C CA . GLU A 1 192 ? 10.944 10.977 -10.090 1.00 72.88 192 GLU A CA 1
ATOM 1516 C C . GLU A 1 192 ? 11.341 10.183 -8.833 1.00 72.88 192 GLU A C 1
ATOM 1518 O O . GLU A 1 192 ? 10.682 9.206 -8.471 1.00 72.88 192 GLU A O 1
ATOM 1523 N N . ALA A 1 193 ? 12.347 10.647 -8.085 1.00 79.50 193 ALA A N 1
ATOM 1524 C CA . ALA A 1 193 ? 12.753 10.020 -6.827 1.00 79.50 193 ALA A CA 1
ATOM 1525 C C . ALA A 1 193 ? 11.635 10.059 -5.770 1.00 79.50 193 ALA A C 1
ATOM 1527 O O . ALA A 1 193 ? 11.460 9.119 -4.987 1.00 79.50 193 ALA A O 1
ATOM 1528 N N . ASP A 1 194 ? 10.863 11.140 -5.753 1.00 83.81 194 ASP A N 1
ATOM 1529 C CA . ASP A 1 194 ? 9.714 11.301 -4.877 1.00 83.81 194 ASP A CA 1
ATOM 1530 C C . ASP A 1 194 ? 8.497 10.510 -5.362 1.00 83.81 194 ASP A C 1
ATOM 1532 O O . ASP A 1 194 ? 7.741 10.003 -4.532 1.00 83.81 194 ASP A O 1
ATOM 1536 N N . VAL A 1 195 ? 8.338 10.321 -6.675 1.00 85.50 195 VAL A N 1
ATOM 1537 C CA . VAL A 1 195 ? 7.356 9.393 -7.248 1.00 85.50 195 VAL A CA 1
ATOM 1538 C C . VAL A 1 195 ? 7.690 7.958 -6.849 1.00 85.50 195 VAL A C 1
ATOM 1540 O O . VAL A 1 195 ? 6.820 7.233 -6.380 1.00 85.50 195 VAL A O 1
ATOM 1543 N N . VAL A 1 196 ? 8.955 7.541 -6.917 1.00 86.69 196 VAL A N 1
ATOM 1544 C CA . VAL A 1 196 ? 9.368 6.208 -6.449 1.00 86.69 196 VAL A CA 1
ATOM 1545 C C . VAL A 1 196 ? 9.062 6.027 -4.956 1.00 86.69 196 VAL A C 1
ATOM 1547 O O . VAL A 1 196 ? 8.560 4.978 -4.545 1.00 86.69 196 VAL A O 1
ATOM 1550 N N . ARG A 1 197 ? 9.317 7.044 -4.121 1.00 87.81 197 ARG A N 1
ATOM 1551 C CA . ARG A 1 197 ? 8.965 7.005 -2.689 1.00 87.81 197 ARG A CA 1
ATOM 1552 C C . ARG A 1 197 ? 7.457 6.948 -2.465 1.00 87.81 197 ARG A C 1
ATOM 1554 O O . ARG A 1 197 ? 7.003 6.156 -1.641 1.00 87.81 197 ARG A O 1
ATOM 1561 N N . SER A 1 198 ? 6.684 7.758 -3.183 1.00 91.25 198 SER A N 1
ATOM 1562 C CA . SER A 1 198 ? 5.227 7.792 -3.051 1.00 91.25 198 SER A CA 1
ATOM 1563 C C . SER A 1 198 ? 4.595 6.471 -3.491 1.00 91.25 198 SER A C 1
ATOM 1565 O O . SER A 1 198 ? 3.700 5.974 -2.812 1.00 91.25 198 SER A O 1
ATOM 1567 N N . LEU A 1 199 ? 5.123 5.832 -4.539 1.00 91.56 199 LEU A N 1
ATOM 1568 C CA . LEU A 1 199 ? 4.678 4.523 -5.015 1.00 91.56 199 LEU A CA 1
ATOM 1569 C C . LEU A 1 199 ? 4.909 3.417 -3.988 1.00 91.56 199 LEU A C 1
ATOM 1571 O O . LEU A 1 199 ? 4.061 2.543 -3.845 1.00 91.56 199 LEU A O 1
ATOM 1575 N N . ARG A 1 200 ? 5.999 3.467 -3.213 1.00 92.88 200 ARG A N 1
ATOM 1576 C CA . ARG A 1 200 ? 6.208 2.534 -2.091 1.00 92.88 200 ARG A CA 1
ATOM 1577 C C . ARG A 1 200 ? 5.112 2.677 -1.035 1.00 92.88 200 ARG A C 1
ATOM 1579 O O . ARG A 1 200 ? 4.582 1.671 -0.572 1.00 92.88 200 ARG A O 1
ATOM 1586 N N . ILE A 1 201 ? 4.728 3.909 -0.698 1.00 94.81 201 ILE A N 1
ATOM 1587 C CA . ILE A 1 201 ? 3.607 4.175 0.217 1.00 94.81 201 ILE A CA 1
ATOM 1588 C C . ILE A 1 201 ? 2.281 3.697 -0.402 1.00 94.81 201 ILE A C 1
ATOM 1590 O O . ILE A 1 201 ? 1.457 3.099 0.289 1.00 94.81 201 ILE A O 1
ATOM 1594 N N . SER A 1 202 ? 2.086 3.892 -1.707 1.00 95.12 202 SER A N 1
ATOM 1595 C CA . SER A 1 202 ? 0.898 3.421 -2.427 1.00 95.12 202 SER A CA 1
ATOM 1596 C C . SER A 1 202 ? 0.795 1.891 -2.457 1.00 95.12 202 SER A C 1
ATOM 1598 O O . SER A 1 202 ? -0.288 1.364 -2.234 1.00 95.12 202 SER A O 1
ATOM 1600 N N . ILE A 1 203 ? 1.907 1.166 -2.637 1.00 95.31 203 ILE A N 1
ATOM 1601 C CA . ILE A 1 203 ? 1.946 -0.304 -2.531 1.00 95.31 203 ILE A CA 1
ATOM 1602 C C . ILE A 1 203 ? 1.499 -0.746 -1.135 1.00 95.31 203 ILE A C 1
ATOM 1604 O O . ILE A 1 203 ? 0.686 -1.656 -1.007 1.00 95.31 203 ILE A O 1
ATOM 1608 N N . VAL A 1 204 ? 1.993 -0.087 -0.082 1.00 95.88 204 VAL A N 1
ATOM 1609 C CA . VAL A 1 204 ? 1.573 -0.381 1.297 1.00 95.88 204 VAL A CA 1
ATOM 1610 C C . VAL A 1 204 ? 0.087 -0.086 1.488 1.00 95.88 204 VAL A C 1
ATOM 1612 O O . VAL A 1 204 ? -0.607 -0.891 2.095 1.00 95.88 204 VAL A O 1
ATOM 1615 N N . SER A 1 205 ? -0.417 1.014 0.926 1.00 96.12 205 SER A N 1
ATOM 1616 C CA . SER A 1 205 ? -1.845 1.361 0.969 1.00 96.12 205 SER A CA 1
ATOM 1617 C C . SER A 1 205 ? -2.700 0.275 0.306 1.00 96.12 205 SER A C 1
ATOM 1619 O O . SER A 1 205 ? -3.703 -0.149 0.868 1.00 96.12 205 SER A O 1
ATOM 1621 N N . GLU A 1 206 ? -2.264 -0.249 -0.840 1.00 94.62 206 GLU A N 1
ATOM 1622 C CA . GLU A 1 206 ? -2.949 -1.337 -1.544 1.00 94.62 206 GLU A CA 1
ATOM 1623 C C . GLU A 1 206 ? -2.941 -2.655 -0.748 1.00 94.62 206 GLU A C 1
ATOM 1625 O O . GLU A 1 206 ? -3.932 -3.387 -0.714 1.00 94.62 206 GLU A O 1
ATOM 1630 N N . LEU A 1 207 ? -1.837 -2.954 -0.059 1.00 94.69 207 LEU A N 1
ATOM 1631 C CA . LEU A 1 207 ? -1.755 -4.106 0.842 1.00 94.69 207 LEU A CA 1
ATOM 1632 C C . LEU A 1 207 ? -2.678 -3.933 2.049 1.00 94.69 207 LEU A C 1
ATOM 1634 O O . LEU A 1 207 ? -3.369 -4.880 2.414 1.00 94.69 207 LEU A O 1
ATOM 1638 N N . VAL A 1 208 ? -2.750 -2.730 2.628 1.00 94.88 208 VAL A N 1
ATOM 1639 C CA . VAL A 1 208 ? -3.708 -2.422 3.700 1.00 94.88 208 VAL A CA 1
ATOM 1640 C C . VAL A 1 208 ? -5.131 -2.629 3.201 1.00 94.88 208 VAL A C 1
ATOM 1642 O O . VAL A 1 208 ? -5.903 -3.302 3.872 1.00 94.88 208 VAL A O 1
ATOM 1645 N N . ALA A 1 209 ? -5.469 -2.136 2.010 1.00 92.44 209 ALA A N 1
ATOM 1646 C CA . ALA A 1 209 ? -6.807 -2.239 1.431 1.00 92.44 209 ALA A CA 1
ATOM 1647 C C . ALA A 1 209 ? -7.231 -3.669 1.049 1.00 92.44 209 ALA A C 1
ATOM 1649 O O . ALA A 1 209 ? -8.428 -3.915 0.909 1.00 92.44 209 ALA A O 1
ATOM 1650 N N . SER A 1 210 ? -6.291 -4.614 0.903 1.00 91.06 210 SER A N 1
ATOM 1651 C CA . SER A 1 210 ? -6.586 -5.976 0.427 1.00 91.06 210 SER A CA 1
ATOM 1652 C C . SER A 1 210 ? -6.312 -7.104 1.431 1.00 91.06 210 SER A C 1
ATOM 1654 O O . SER A 1 210 ? -7.079 -8.061 1.450 1.00 91.06 210 SER A O 1
ATOM 1656 N N . ALA A 1 211 ? -5.314 -6.988 2.313 1.00 91.62 211 ALA A N 1
ATOM 1657 C CA . ALA A 1 211 ? -4.947 -8.054 3.253 1.00 91.62 211 ALA A CA 1
ATOM 1658 C C . ALA A 1 211 ? -5.842 -8.117 4.506 1.00 91.62 211 ALA A C 1
ATOM 1660 O O . ALA A 1 211 ? -6.438 -7.118 4.919 1.00 91.62 211 ALA A O 1
ATOM 1661 N N . ALA A 1 212 ? -5.905 -9.291 5.133 1.00 89.62 212 ALA A N 1
ATOM 1662 C CA . ALA A 1 212 ? -6.692 -9.548 6.329 1.00 89.62 212 ALA A CA 1
ATOM 1663 C C . ALA A 1 212 ? -6.131 -8.847 7.587 1.00 89.62 212 ALA A C 1
ATOM 1665 O O . ALA A 1 212 ? -4.910 -8.718 7.749 1.00 89.62 212 ALA A O 1
ATOM 1666 N N . PRO A 1 213 ? -6.999 -8.474 8.550 1.00 90.50 213 PRO A N 1
ATOM 1667 C CA . PRO A 1 213 ? -6.606 -7.748 9.760 1.00 90.50 213 PRO A CA 1
ATOM 1668 C C . PRO A 1 213 ? -5.457 -8.372 10.563 1.00 90.50 213 PRO A C 1
ATOM 1670 O O . PRO A 1 213 ? -4.516 -7.689 10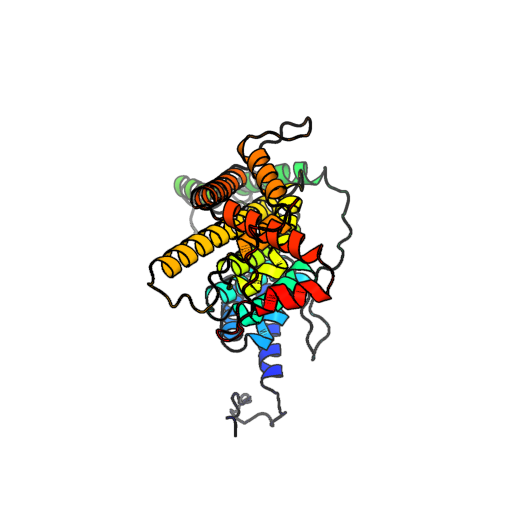.963 1.00 90.50 213 PRO A O 1
ATOM 1673 N N . HIS A 1 214 ? -5.487 -9.691 10.759 1.00 89.62 214 HIS A N 1
ATOM 1674 C CA . HIS A 1 214 ? -4.481 -10.407 11.549 1.00 89.62 214 HIS A CA 1
ATOM 1675 C C . HIS A 1 214 ? -3.079 -10.396 10.923 1.00 89.62 214 HIS A C 1
ATOM 1677 O O . HIS A 1 214 ? -2.085 -10.517 11.639 1.00 89.62 214 HIS A O 1
ATOM 1683 N N . VAL A 1 215 ? -2.995 -10.233 9.602 1.00 91.62 215 VAL A N 1
ATOM 1684 C CA . VAL A 1 215 ? -1.736 -10.123 8.856 1.00 91.62 215 VAL A CA 1
ATOM 1685 C C . VAL A 1 215 ? -1.147 -8.721 9.001 1.00 91.62 215 VAL A C 1
ATOM 1687 O O . VAL A 1 215 ? 0.067 -8.557 9.126 1.00 91.62 215 VAL A O 1
ATOM 1690 N N . LEU A 1 216 ? -2.013 -7.705 8.993 1.00 93.25 216 LEU A N 1
ATOM 1691 C CA . LEU A 1 216 ? -1.643 -6.292 9.001 1.00 93.25 216 LEU A CA 1
ATOM 1692 C C . LEU A 1 216 ? -1.350 -5.751 10.406 1.00 93.25 216 LEU A C 1
ATOM 1694 O O . LEU A 1 216 ? -0.459 -4.914 10.542 1.00 93.25 216 LEU A O 1
ATOM 1698 N N . ALA A 1 217 ? -2.047 -6.234 11.442 1.00 93.38 217 ALA A N 1
ATOM 1699 C CA . ALA A 1 217 ? -1.963 -5.721 12.815 1.00 93.38 217 ALA A CA 1
ATOM 1700 C C . ALA A 1 217 ? -0.525 -5.509 13.343 1.00 93.38 217 ALA A C 1
ATOM 1702 O O . ALA A 1 217 ? -0.252 -4.425 13.863 1.00 93.38 217 ALA A O 1
ATOM 1703 N N . PRO A 1 218 ? 0.445 -6.428 13.135 1.00 94.38 218 PRO A N 1
ATOM 1704 C CA . PRO A 1 218 ? 1.828 -6.230 13.589 1.00 94.38 218 PRO A CA 1
ATOM 1705 C C . PRO A 1 218 ? 2.560 -5.040 12.943 1.00 94.38 218 PRO A C 1
ATOM 1707 O O . PRO A 1 218 ? 3.602 -4.609 13.438 1.00 94.38 218 PRO A O 1
ATOM 1710 N N . TYR A 1 219 ? 2.058 -4.530 11.817 1.00 95.62 219 TYR A N 1
ATOM 1711 C CA . TYR A 1 219 ? 2.674 -3.458 11.034 1.00 95.62 219 TYR A CA 1
ATOM 1712 C C . TYR A 1 219 ? 1.954 -2.114 11.170 1.00 95.62 219 TYR A C 1
ATOM 1714 O O . TYR A 1 219 ? 2.510 -1.101 10.740 1.00 95.62 219 TYR A O 1
ATOM 1722 N N . VAL A 1 220 ? 0.762 -2.081 11.776 1.00 95.88 220 VAL A N 1
ATOM 1723 C CA . VAL A 1 220 ? -0.090 -0.881 11.855 1.00 95.88 220 VAL A CA 1
ATOM 1724 C C . VAL A 1 220 ? 0.655 0.299 12.465 1.00 95.88 220 VAL A C 1
ATOM 1726 O O . VAL A 1 220 ? 0.636 1.383 11.890 1.00 95.88 220 VAL A O 1
ATOM 1729 N N . GLY A 1 221 ? 1.401 0.095 13.553 1.00 95.12 221 GLY A N 1
ATOM 1730 C CA . GLY A 1 221 ? 2.163 1.183 14.167 1.00 95.12 221 GLY A CA 1
ATOM 1731 C C . GLY A 1 221 ? 3.263 1.761 13.284 1.00 95.12 221 GLY A C 1
ATOM 1732 O O . GLY A 1 221 ? 3.496 2.970 13.279 1.00 95.12 221 GLY A O 1
ATOM 1733 N N . LEU A 1 222 ? 3.908 0.918 12.475 1.00 94.75 222 LEU A N 1
ATOM 1734 C CA . LEU A 1 222 ? 4.898 1.375 11.503 1.00 94.75 222 LEU A CA 1
ATOM 1735 C C . LEU A 1 222 ? 4.231 2.143 10.354 1.00 94.75 222 LEU A C 1
ATOM 1737 O O . LEU A 1 222 ? 4.769 3.154 9.914 1.00 94.75 222 LEU A O 1
ATOM 1741 N N . MET A 1 223 ? 3.063 1.693 9.891 1.00 96.19 223 MET A N 1
ATOM 1742 C CA . MET A 1 223 ? 2.290 2.359 8.837 1.00 96.19 223 MET A CA 1
ATOM 1743 C C . MET A 1 223 ? 1.728 3.706 9.303 1.00 96.19 223 MET A C 1
ATOM 1745 O O . MET A 1 223 ? 1.847 4.693 8.583 1.00 96.19 223 MET A O 1
ATOM 1749 N N . ALA A 1 224 ? 1.173 3.774 10.515 1.00 95.88 224 ALA A N 1
ATOM 1750 C CA . ALA A 1 224 ? 0.670 5.010 11.108 1.00 95.88 224 ALA A CA 1
ATOM 1751 C C . ALA A 1 224 ? 1.797 6.035 11.270 1.00 95.88 224 ALA A C 1
ATOM 1753 O O . ALA A 1 224 ? 1.664 7.182 10.843 1.00 95.88 224 ALA A O 1
ATOM 1754 N N . ARG A 1 225 ? 2.954 5.600 11.787 1.00 94.69 225 ARG A N 1
ATOM 1755 C CA . ARG A 1 225 ? 4.146 6.448 11.875 1.00 94.69 225 ARG A CA 1
ATOM 1756 C C . ARG A 1 225 ? 4.627 6.904 10.501 1.00 94.69 225 ARG A C 1
ATOM 1758 O O . ARG A 1 225 ? 4.891 8.088 10.335 1.00 94.69 225 ARG A O 1
ATOM 1765 N N . LEU A 1 226 ? 4.697 6.004 9.518 1.00 93.81 226 LEU A N 1
ATOM 1766 C CA . LEU A 1 226 ? 5.065 6.348 8.144 1.00 93.81 226 LEU A CA 1
ATOM 1767 C C . LEU A 1 226 ? 4.127 7.410 7.561 1.00 93.81 226 LEU A C 1
ATOM 1769 O O . LEU A 1 226 ? 4.609 8.373 6.975 1.00 93.81 226 LEU A O 1
ATOM 1773 N N . ALA A 1 227 ? 2.810 7.255 7.724 1.00 94.50 227 ALA A N 1
ATOM 1774 C CA . ALA A 1 227 ? 1.833 8.229 7.245 1.00 94.50 227 ALA A CA 1
ATOM 1775 C C . ALA A 1 227 ? 2.037 9.595 7.919 1.00 94.50 227 ALA A C 1
ATOM 1777 O O . ALA A 1 227 ? 2.129 10.613 7.233 1.00 94.50 227 ALA A O 1
ATOM 1778 N N . THR A 1 228 ? 2.184 9.613 9.245 1.00 93.38 228 THR A N 1
ATOM 1779 C CA . THR A 1 228 ? 2.452 10.826 10.026 1.00 93.38 228 THR A CA 1
ATOM 1780 C C . THR A 1 228 ? 3.750 11.505 9.594 1.00 93.38 228 THR A C 1
ATOM 1782 O O . THR A 1 228 ? 3.742 12.690 9.270 1.00 93.38 228 THR A O 1
ATOM 1785 N N . GLU A 1 229 ? 4.865 10.778 9.545 1.00 91.19 229 GLU A N 1
ATOM 1786 C CA . GLU A 1 229 ? 6.174 11.321 9.167 1.00 91.19 229 GLU A CA 1
ATOM 1787 C C . GLU A 1 229 ? 6.183 11.816 7.716 1.00 91.19 229 GLU A C 1
ATOM 1789 O O . GLU A 1 229 ? 6.665 12.915 7.450 1.00 91.19 229 GLU A O 1
ATOM 1794 N N . ALA A 1 230 ? 5.600 11.059 6.781 1.00 90.50 230 ALA A N 1
ATOM 1795 C CA . ALA A 1 230 ? 5.539 11.433 5.370 1.00 90.50 230 ALA A CA 1
ATOM 1796 C C . ALA A 1 230 ? 4.671 12.679 5.122 1.00 90.50 230 ALA A C 1
ATOM 1798 O O . ALA A 1 230 ? 4.992 13.483 4.244 1.00 90.50 230 ALA A O 1
ATOM 1799 N N . MET A 1 231 ? 3.607 12.884 5.907 1.00 88.25 231 MET A N 1
ATOM 1800 C CA . MET A 1 231 ? 2.822 14.123 5.883 1.00 88.25 231 MET A CA 1
ATOM 1801 C C . MET A 1 231 ? 3.593 15.310 6.481 1.00 88.25 231 MET A C 1
ATOM 1803 O O . MET A 1 231 ? 3.511 16.415 5.951 1.00 88.25 231 MET A O 1
ATOM 1807 N N . HIS A 1 232 ? 4.397 15.085 7.524 1.00 85.31 232 HIS A N 1
ATOM 1808 C CA . HIS A 1 232 ? 5.270 16.099 8.131 1.00 85.31 232 HIS A CA 1
ATOM 1809 C C . HIS A 1 232 ? 6.561 16.376 7.351 1.00 85.31 232 HIS A C 1
ATOM 1811 O O . HIS A 1 232 ? 7.394 17.158 7.807 1.00 85.31 232 HIS A O 1
ATOM 1817 N N . LEU A 1 233 ? 6.761 15.788 6.167 1.00 76.75 233 LEU A N 1
ATOM 1818 C CA . LEU A 1 233 ? 7.817 16.231 5.256 1.00 76.75 233 LEU A CA 1
ATOM 1819 C C . LEU A 1 233 ? 7.443 17.633 4.746 1.00 76.75 233 LEU A C 1
ATOM 1821 O O . LEU A 1 233 ? 6.799 17.803 3.712 1.00 76.75 233 LEU A O 1
ATOM 1825 N N . GLU A 1 234 ? 7.806 18.639 5.543 1.00 56.22 234 GLU A N 1
ATOM 1826 C CA . GLU A 1 234 ? 7.164 19.955 5.639 1.00 56.22 234 GLU A CA 1
ATOM 1827 C C . GLU A 1 234 ? 7.264 20.855 4.396 1.00 56.22 234 GLU A C 1
ATOM 1829 O O . GLU A 1 234 ? 6.694 21.948 4.416 1.00 56.22 234 GLU A O 1
ATOM 1834 N N . GLN A 1 235 ? 7.926 20.464 3.295 1.00 57.47 235 GLN A N 1
ATOM 1835 C CA . GLN A 1 235 ? 8.048 21.394 2.161 1.00 57.47 235 GLN A CA 1
ATOM 1836 C C . GLN A 1 235 ? 8.154 20.867 0.723 1.00 57.47 235 GLN A C 1
ATOM 1838 O O . GLN A 1 235 ? 7.838 21.659 -0.163 1.00 57.47 235 GLN A O 1
ATOM 1843 N N . ASN A 1 236 ? 8.532 19.617 0.426 1.00 60.56 236 ASN A N 1
ATOM 1844 C CA . ASN A 1 236 ? 9.064 19.349 -0.927 1.00 60.56 236 ASN A CA 1
ATOM 1845 C C . ASN A 1 236 ? 8.396 18.256 -1.770 1.00 60.56 236 ASN A C 1
ATOM 1847 O O . ASN A 1 236 ? 8.765 18.137 -2.930 1.00 60.56 236 ASN A O 1
ATOM 1851 N N . SER A 1 237 ? 7.376 17.534 -1.286 1.00 77.38 237 SER A N 1
ATOM 1852 C CA . SER A 1 237 ? 6.738 16.517 -2.135 1.00 77.38 237 SER A CA 1
ATOM 1853 C C . SER A 1 237 ? 5.243 16.341 -1.912 1.00 77.38 237 SER A C 1
ATOM 1855 O O . SER A 1 237 ? 4.791 15.582 -1.053 1.00 77.38 237 SER A O 1
ATOM 1857 N N . ARG A 1 238 ? 4.448 17.012 -2.753 1.00 79.50 238 ARG A N 1
ATOM 1858 C CA . ARG A 1 238 ? 2.984 16.852 -2.761 1.00 79.50 238 ARG A CA 1
ATOM 1859 C C . ARG A 1 238 ? 2.583 15.405 -3.033 1.00 79.50 238 ARG A C 1
ATOM 1861 O O . ARG A 1 238 ? 1.587 14.938 -2.498 1.00 79.50 238 ARG A O 1
ATOM 1868 N N . ILE A 1 239 ? 3.351 14.695 -3.857 1.00 84.06 239 ILE A N 1
ATOM 1869 C CA . ILE A 1 239 ? 3.045 13.323 -4.268 1.00 84.06 239 ILE A CA 1
ATOM 1870 C C . ILE A 1 239 ? 3.214 12.364 -3.082 1.00 84.06 239 ILE A C 1
ATOM 1872 O O . ILE A 1 239 ? 2.321 11.562 -2.822 1.00 84.06 239 ILE A O 1
ATOM 1876 N N . ILE A 1 240 ? 4.290 12.504 -2.300 1.00 88.88 240 ILE A N 1
ATOM 1877 C CA . ILE A 1 240 ? 4.491 11.712 -1.075 1.00 88.88 240 ILE A CA 1
ATOM 1878 C C . ILE A 1 240 ? 3.386 12.004 -0.053 1.00 88.88 240 ILE A C 1
ATOM 1880 O O . ILE A 1 240 ? 2.797 11.071 0.490 1.00 88.88 240 ILE A O 1
ATOM 1884 N N . GLN A 1 241 ? 3.054 13.281 0.161 1.00 88.69 241 GLN A N 1
ATOM 1885 C CA . GLN A 1 241 ? 1.980 13.677 1.079 1.00 88.69 241 GLN A CA 1
ATOM 1886 C C . GLN A 1 241 ? 0.618 13.105 0.652 1.00 88.69 241 GLN A C 1
ATOM 1888 O O . GLN A 1 241 ? -0.141 12.633 1.495 1.00 88.69 241 GLN A O 1
ATOM 1893 N N . ARG A 1 242 ? 0.312 13.089 -0.654 1.00 88.81 242 ARG A N 1
ATOM 1894 C CA . ARG A 1 242 ? -0.914 12.472 -1.190 1.00 88.81 242 ARG A CA 1
ATOM 1895 C C . ARG A 1 242 ? -0.956 10.970 -0.916 1.00 88.81 242 ARG A C 1
ATOM 1897 O O . ARG A 1 242 ? -1.988 10.484 -0.459 1.00 88.81 242 ARG A O 1
ATOM 1904 N N . SER A 1 243 ? 0.140 10.248 -1.156 1.00 92.31 243 SER A N 1
ATOM 1905 C CA . SER A 1 243 ? 0.208 8.812 -0.858 1.00 92.31 243 SER A CA 1
ATOM 1906 C C . SER A 1 243 ? 0.118 8.525 0.643 1.00 92.31 243 SER A C 1
ATOM 1908 O O . SER A 1 243 ? -0.519 7.556 1.037 1.00 92.31 243 SER A O 1
ATOM 1910 N N . ALA A 1 244 ? 0.690 9.376 1.496 1.00 94.56 244 ALA A N 1
ATOM 1911 C CA . ALA A 1 244 ? 0.582 9.244 2.948 1.00 94.56 244 ALA A CA 1
ATOM 1912 C C . ALA A 1 244 ? -0.853 9.471 3.454 1.00 94.56 244 ALA A C 1
ATOM 1914 O O . ALA A 1 244 ? -1.347 8.701 4.276 1.00 94.56 244 ALA A O 1
ATOM 1915 N N . ALA A 1 245 ? -1.549 10.478 2.917 1.00 93.19 245 ALA A N 1
ATOM 1916 C CA . ALA A 1 245 ? -2.961 10.709 3.212 1.00 93.19 245 ALA A CA 1
ATOM 1917 C C . ALA A 1 245 ? -3.846 9.550 2.716 1.00 93.19 245 ALA A C 1
ATOM 1919 O O . ALA A 1 245 ? -4.800 9.171 3.393 1.00 93.19 245 ALA A O 1
ATOM 1920 N N . LEU A 1 246 ? -3.509 8.948 1.568 1.00 94.62 246 LEU A N 1
ATOM 1921 C CA . LEU A 1 246 ? -4.163 7.728 1.091 1.00 94.62 246 LEU A CA 1
ATOM 1922 C C . LEU A 1 246 ? -3.929 6.552 2.049 1.00 94.62 246 LEU A C 1
ATOM 1924 O O . LEU A 1 246 ? -4.889 5.884 2.410 1.00 94.62 246 LEU A O 1
ATOM 1928 N N . LEU A 1 247 ? -2.699 6.337 2.523 1.00 97.25 247 LEU A N 1
ATOM 1929 C CA . LEU A 1 247 ? -2.408 5.289 3.505 1.00 97.25 247 LEU A CA 1
ATOM 1930 C C . LEU A 1 247 ? -3.231 5.472 4.787 1.00 97.25 247 LEU A C 1
ATOM 1932 O O . LEU A 1 247 ? -3.824 4.514 5.277 1.00 97.25 247 LEU A O 1
ATOM 1936 N N . ALA A 1 248 ? -3.313 6.701 5.304 1.00 97.56 248 ALA A N 1
ATOM 1937 C CA . ALA A 1 248 ? -4.142 7.016 6.466 1.00 97.56 248 ALA A CA 1
ATOM 1938 C C . ALA A 1 248 ? -5.627 6.705 6.211 1.00 97.56 248 ALA A C 1
ATOM 1940 O O . ALA A 1 248 ? -6.293 6.112 7.060 1.00 97.56 248 ALA A O 1
ATOM 1941 N N . ARG A 1 249 ? -6.137 7.048 5.020 1.00 97.00 249 ARG A N 1
ATOM 1942 C CA . ARG A 1 249 ? -7.496 6.701 4.586 1.00 97.00 249 ARG A CA 1
ATOM 1943 C C . ARG A 1 249 ? -7.721 5.188 4.598 1.00 97.00 249 ARG A C 1
ATOM 1945 O O . ARG A 1 249 ? -8.735 4.755 5.135 1.00 97.00 249 ARG A O 1
ATOM 1952 N N . GLU A 1 250 ? -6.800 4.394 4.047 1.00 97.19 250 GLU A N 1
ATOM 1953 C CA . GLU A 1 250 ? -6.938 2.929 4.028 1.00 97.19 250 GLU A CA 1
ATOM 1954 C C . GLU A 1 250 ? -6.890 2.320 5.433 1.00 97.19 250 GLU A C 1
ATOM 1956 O O . GLU A 1 250 ? -7.656 1.404 5.725 1.00 97.19 250 GLU A O 1
ATOM 1961 N N . LEU A 1 251 ? -6.045 2.846 6.329 1.00 97.44 251 LEU A N 1
ATOM 1962 C CA . LEU A 1 251 ? -6.003 2.401 7.726 1.00 97.44 251 LEU A CA 1
ATOM 1963 C C . LEU A 1 251 ? -7.363 2.601 8.409 1.00 97.44 251 LEU A C 1
ATOM 1965 O O . LEU A 1 251 ? -7.902 1.657 8.984 1.00 97.44 251 LEU A O 1
ATOM 1969 N N . TYR A 1 252 ? -7.965 3.790 8.292 1.00 97.94 252 TYR A N 1
ATOM 1970 C CA . TYR A 1 252 ? -9.289 4.041 8.871 1.00 97.94 252 TYR A CA 1
ATOM 1971 C C . TYR A 1 252 ? -10.420 3.307 8.145 1.00 97.94 252 TYR A C 1
ATOM 1973 O O . TYR A 1 252 ? -11.381 2.890 8.789 1.00 97.94 252 TYR A O 1
ATOM 1981 N N . ALA A 1 253 ? -10.309 3.089 6.832 1.00 96.56 253 ALA A N 1
ATOM 1982 C CA . ALA A 1 253 ? -11.251 2.247 6.098 1.00 96.56 253 ALA A CA 1
ATOM 1983 C C . ALA A 1 253 ? -11.250 0.811 6.643 1.00 96.56 253 ALA A C 1
ATOM 1985 O O . ALA A 1 253 ? -12.312 0.207 6.780 1.00 96.56 253 ALA A O 1
ATOM 1986 N N . ARG A 1 254 ? -10.076 0.279 7.007 1.00 94.38 254 ARG A N 1
ATOM 1987 C CA . ARG A 1 254 ? -9.964 -1.044 7.628 1.00 94.38 254 ARG A CA 1
ATOM 1988 C C . ARG A 1 254 ? -10.506 -1.099 9.045 1.00 94.38 254 ARG A C 1
ATOM 1990 O O . ARG A 1 254 ? -11.210 -2.050 9.351 1.00 94.38 254 ARG A O 1
ATOM 1997 N N . VAL A 1 255 ? -10.262 -0.080 9.866 1.00 95.25 255 VAL A N 1
ATOM 1998 C CA . VAL A 1 255 ? -10.902 0.048 11.191 1.00 95.25 255 VAL A CA 1
ATOM 1999 C C . VAL A 1 255 ? -12.430 0.014 11.060 1.00 95.25 255 VAL A C 1
ATOM 2001 O O . VAL A 1 255 ? -13.105 -0.697 11.798 1.00 95.25 255 VAL A O 1
ATOM 2004 N N . LEU A 1 256 ? -12.991 0.750 10.095 1.00 94.25 256 LEU A N 1
ATOM 2005 C CA . LEU A 1 256 ? -14.435 0.756 9.864 1.00 94.25 256 LEU A CA 1
ATOM 2006 C C . LEU A 1 256 ? -14.951 -0.603 9.360 1.00 94.25 256 LEU A C 1
ATOM 2008 O O . LEU A 1 256 ? -16.029 -1.022 9.768 1.00 94.25 256 LEU A O 1
ATOM 2012 N N . ALA A 1 257 ? -14.185 -1.304 8.520 1.00 91.56 257 ALA A N 1
ATOM 2013 C CA . ALA A 1 257 ? -14.526 -2.658 8.085 1.00 91.56 257 ALA A CA 1
ATOM 2014 C C . ALA A 1 257 ? -14.539 -3.656 9.261 1.00 91.56 257 ALA A C 1
ATOM 2016 O O . ALA A 1 257 ? -15.480 -4.430 9.393 1.00 91.56 257 ALA A O 1
ATOM 2017 N N . GLU A 1 258 ? -13.568 -3.581 10.181 1.00 88.19 258 GLU A N 1
ATOM 2018 C CA . GLU A 1 258 ? -13.598 -4.396 11.408 1.00 88.19 258 GLU A CA 1
ATOM 2019 C C . GLU A 1 258 ? -14.854 -4.122 12.245 1.00 88.19 258 GLU A C 1
ATOM 2021 O O . GLU A 1 258 ? -15.410 -5.037 12.849 1.00 88.19 258 GLU A O 1
ATOM 2026 N N . ALA A 1 259 ? -15.321 -2.870 12.270 1.00 87.31 259 ALA A N 1
ATOM 2027 C CA . ALA A 1 259 ? -16.557 -2.489 12.946 1.00 87.31 259 ALA A CA 1
ATOM 2028 C C . ALA A 1 259 ? -17.778 -3.193 12.349 1.00 87.31 259 ALA A C 1
ATOM 2030 O O . ALA A 1 259 ? -18.628 -3.699 13.082 1.00 87.31 259 ALA A O 1
ATOM 2031 N N . THR A 1 260 ? -17.869 -3.208 11.016 1.00 87.69 260 THR A N 1
ATOM 2032 C CA . THR A 1 260 ? -18.973 -3.859 10.307 1.00 87.69 260 THR A CA 1
ATOM 2033 C C . THR A 1 260 ? -18.919 -5.370 10.469 1.00 87.69 260 THR A C 1
ATOM 2035 O O . THR A 1 260 ? -19.954 -5.985 10.706 1.00 87.69 260 THR A O 1
ATOM 2038 N N . ASP A 1 261 ? -17.724 -5.957 10.424 1.00 84.31 261 ASP A N 1
ATOM 2039 C CA . ASP A 1 261 ? -17.528 -7.394 10.615 1.00 84.31 261 ASP A CA 1
ATOM 2040 C C . ASP A 1 261 ? -17.916 -7.808 12.045 1.00 84.31 261 ASP A C 1
ATOM 2042 O O . ASP A 1 261 ? -18.644 -8.781 12.242 1.00 84.31 261 ASP A O 1
ATOM 2046 N N . LEU A 1 262 ? -17.527 -7.013 13.051 1.00 81.25 262 LEU A N 1
ATOM 2047 C CA . LEU A 1 262 ? -17.937 -7.209 14.443 1.00 81.25 262 LEU A CA 1
ATOM 2048 C C . LEU A 1 262 ? -19.460 -7.108 14.611 1.00 81.25 262 LEU A C 1
ATOM 2050 O O . LEU A 1 262 ? -20.053 -7.937 15.299 1.00 81.25 262 LEU A O 1
ATOM 2054 N N . ALA A 1 263 ? -20.101 -6.114 13.990 1.00 82.81 263 ALA A N 1
ATOM 2055 C CA . ALA A 1 263 ? -21.554 -5.961 14.048 1.00 82.81 263 ALA A CA 1
ATOM 2056 C C . ALA A 1 263 ? -22.277 -7.170 13.430 1.00 82.81 263 ALA A C 1
ATOM 2058 O O . ALA A 1 263 ? -23.178 -7.728 14.055 1.00 82.81 263 ALA A O 1
ATOM 2059 N N . ASN A 1 264 ? -21.829 -7.634 12.260 1.00 82.56 264 ASN A N 1
ATOM 2060 C CA . ASN A 1 264 ? -22.393 -8.807 11.585 1.00 82.56 264 ASN A CA 1
ATOM 2061 C C . ASN A 1 264 ? -22.233 -10.089 12.421 1.00 82.56 264 ASN A C 1
ATOM 2063 O O . ASN A 1 264 ? -23.161 -10.898 12.508 1.00 82.56 264 ASN A O 1
ATOM 2067 N N . ALA A 1 265 ? -21.080 -10.261 13.077 1.00 76.38 265 ALA A N 1
ATOM 2068 C CA . ALA A 1 265 ? -20.841 -11.384 13.979 1.00 76.38 265 ALA A CA 1
ATOM 2069 C C . ALA A 1 265 ? -21.785 -11.355 15.199 1.00 76.38 265 ALA A C 1
ATOM 2071 O O . ALA A 1 265 ? -22.320 -12.391 15.595 1.00 76.38 265 ALA A O 1
ATOM 2072 N N . LEU A 1 266 ? -22.044 -10.175 15.775 1.00 76.06 266 LEU A N 1
ATOM 2073 C CA . LEU A 1 266 ? -22.958 -10.011 16.916 1.00 76.06 266 LEU A CA 1
ATOM 2074 C C . LEU A 1 266 ? -24.429 -10.262 16.556 1.00 76.06 266 LEU A C 1
ATOM 2076 O O . LEU A 1 266 ? -25.192 -10.732 17.400 1.00 76.06 266 LEU A O 1
ATOM 2080 N N . GLU A 1 267 ? -24.830 -9.989 15.315 1.00 80.00 267 GLU A N 1
ATOM 2081 C CA . GLU A 1 267 ? -26.180 -10.278 14.811 1.00 80.00 267 GLU A CA 1
ATOM 2082 C C . GLU A 1 267 ? -26.415 -11.776 14.526 1.00 80.00 267 GLU A C 1
ATOM 2084 O O . GLU A 1 267 ? -27.511 -12.171 14.125 1.00 80.00 267 GLU A O 1
ATOM 2089 N N . GLY A 1 268 ? -25.415 -12.634 14.774 1.00 66.00 268 GLY A N 1
ATOM 2090 C CA . GLY A 1 268 ? -25.513 -14.082 14.579 1.00 66.00 268 GLY A CA 1
ATOM 2091 C C . GLY A 1 268 ? -25.536 -14.495 13.107 1.00 66.00 268 GLY A C 1
ATOM 2092 O O . GLY A 1 268 ? -25.992 -15.592 12.784 1.00 66.00 268 GLY A O 1
ATOM 2093 N N . ILE A 1 269 ? -25.072 -13.614 12.215 1.00 61.19 269 ILE A N 1
ATOM 2094 C CA . ILE A 1 269 ? -24.925 -13.890 10.781 1.00 61.19 269 ILE A CA 1
ATOM 2095 C C . ILE A 1 269 ? -23.677 -14.761 10.536 1.00 61.19 269 ILE A C 1
ATOM 2097 O O . ILE A 1 269 ? -23.641 -15.527 9.573 1.00 61.19 269 ILE A O 1
ATOM 2101 N N . GLU A 1 270 ? -22.698 -14.719 11.447 1.00 58.09 270 GLU A N 1
ATOM 2102 C CA . GLU A 1 270 ? -21.475 -15.527 11.424 1.00 58.09 270 GLU A CA 1
ATOM 2103 C C . GLU A 1 270 ? -21.187 -16.165 12.797 1.00 58.09 270 GLU A C 1
ATOM 2105 O O . GLU A 1 270 ? -21.615 -15.670 13.840 1.00 58.09 270 GLU A O 1
ATOM 2110 N N . ASP A 1 271 ? -20.485 -17.301 12.796 1.00 51.31 271 ASP A N 1
ATOM 2111 C CA . ASP A 1 271 ? -20.205 -18.112 13.986 1.00 51.31 271 ASP A CA 1
ATOM 2112 C C . ASP A 1 271 ? -19.271 -17.355 14.962 1.00 51.31 271 ASP A C 1
ATOM 2114 O O . ASP A 1 271 ? -18.078 -17.173 14.707 1.00 51.31 271 ASP A O 1
ATOM 2118 N N . ILE A 1 272 ? -19.810 -16.918 16.109 1.00 52.19 272 ILE A N 1
ATOM 2119 C CA . ILE A 1 272 ? -19.145 -16.080 17.141 1.00 52.19 272 ILE A CA 1
ATOM 2120 C C . ILE A 1 272 ? -17.877 -16.751 17.721 1.00 52.19 272 ILE A C 1
ATOM 2122 O O . ILE A 1 272 ? -17.003 -16.098 18.294 1.00 52.19 272 ILE A O 1
ATOM 2126 N N . SER A 1 273 ? -17.749 -18.070 17.542 1.00 46.19 273 SER A N 1
ATOM 2127 C CA . SER A 1 273 ? -16.692 -18.919 18.100 1.00 46.19 273 SER A CA 1
ATOM 2128 C C . SER A 1 273 ? -15.275 -18.615 17.591 1.00 46.19 273 SER A C 1
ATOM 2130 O O . SER A 1 273 ? -14.315 -19.112 18.189 1.00 46.19 273 SER A O 1
ATOM 2132 N N . SER A 1 274 ? -15.082 -17.828 16.527 1.00 43.97 274 SER A N 1
ATOM 2133 C CA . SER A 1 274 ? -13.733 -17.463 16.084 1.00 43.97 274 SER A CA 1
ATOM 2134 C C . SER A 1 274 ? -13.574 -15.973 15.780 1.00 43.97 274 SER A C 1
ATOM 2136 O O . SER A 1 274 ? -13.788 -15.523 14.664 1.00 43.97 274 SER A O 1
ATOM 2138 N N . ARG A 1 275 ? -13.025 -15.240 16.755 1.00 50.03 275 ARG A N 1
ATOM 2139 C CA . ARG A 1 275 ? -12.194 -14.043 16.527 1.00 50.03 275 ARG A CA 1
ATOM 2140 C C . ARG A 1 275 ? -12.884 -12.807 15.928 1.00 50.03 275 ARG A C 1
ATOM 2142 O O . ARG A 1 275 ? -12.321 -12.179 15.033 1.00 50.03 275 ARG A O 1
ATOM 2149 N N . ALA A 1 276 ? -13.990 -12.350 16.506 1.00 53.66 276 ALA A N 1
ATOM 2150 C CA . ALA A 1 276 ? -14.385 -10.947 16.354 1.00 53.66 276 ALA A CA 1
ATOM 2151 C C . ALA A 1 276 ? -13.417 -10.051 17.162 1.00 53.66 276 ALA A C 1
ATOM 2153 O O . ALA A 1 276 ? -13.719 -9.597 18.263 1.00 53.66 276 ALA A O 1
ATOM 2154 N N . VAL A 1 277 ? -12.186 -9.894 16.667 1.00 67.75 277 VAL A N 1
ATOM 2155 C CA . VAL A 1 277 ? -11.145 -9.073 17.289 1.00 67.75 277 VAL A CA 1
ATOM 2156 C C . VAL A 1 277 ? -10.882 -7.876 16.386 1.00 67.75 277 VAL A C 1
ATOM 2158 O O . VAL A 1 277 ? -10.462 -8.033 15.244 1.00 67.75 277 VAL A O 1
ATOM 2161 N N . ILE A 1 278 ? -11.101 -6.685 16.933 1.00 87.12 278 ILE A N 1
ATOM 2162 C CA . ILE A 1 278 ? -10.761 -5.377 16.356 1.00 87.12 278 ILE A CA 1
ATOM 2163 C C . ILE A 1 278 ? -9.234 -5.159 16.391 1.00 87.12 278 ILE A C 1
ATOM 2165 O O . ILE A 1 278 ? -8.705 -4.371 17.177 1.00 87.12 278 ILE A O 1
ATOM 2169 N N . LEU A 1 279 ? -8.498 -5.958 15.613 1.00 91.25 279 LEU A N 1
ATOM 2170 C CA . LEU A 1 279 ? -7.035 -6.090 15.649 1.00 91.25 279 LEU A CA 1
ATOM 2171 C C . LEU A 1 279 ? -6.310 -4.854 15.114 1.00 91.25 279 LEU A C 1
ATOM 2173 O O . LEU A 1 279 ? -5.323 -4.419 15.703 1.00 91.25 279 LEU A O 1
ATOM 2177 N N . ILE A 1 280 ? -6.779 -4.288 14.006 1.00 94.81 280 ILE A N 1
ATOM 2178 C CA . ILE A 1 280 ? -6.214 -3.069 13.421 1.00 94.81 280 ILE A CA 1
ATOM 2179 C C . ILE A 1 280 ? -6.490 -1.896 14.339 1.00 94.81 280 ILE A C 1
ATOM 2181 O O . ILE A 1 280 ? -5.586 -1.121 14.638 1.00 94.81 280 ILE A O 1
ATOM 2185 N N . SER A 1 281 ? -7.724 -1.800 14.819 1.00 94.31 281 SER A N 1
ATOM 2186 C CA . SER A 1 281 ? -8.164 -0.723 15.697 1.00 94.31 281 SER A CA 1
ATOM 2187 C C . SER A 1 281 ? -7.371 -0.706 17.010 1.00 94.31 281 SER A C 1
ATOM 2189 O O . SER A 1 281 ? -6.854 0.337 17.410 1.00 94.31 281 SER A O 1
ATOM 2191 N N . THR A 1 282 ? -7.181 -1.874 17.636 1.00 93.56 282 THR A N 1
ATOM 2192 C CA . THR A 1 282 ? -6.345 -2.024 18.841 1.00 93.56 282 THR A CA 1
ATOM 2193 C C . THR A 1 282 ? -4.881 -1.696 18.569 1.00 93.56 282 THR A C 1
ATOM 2195 O O . THR A 1 282 ? -4.304 -0.887 19.292 1.00 93.56 282 THR A O 1
ATOM 2198 N N . ALA A 1 283 ? -4.297 -2.229 17.492 1.00 94.56 283 ALA A N 1
ATOM 2199 C CA . ALA A 1 283 ? -2.912 -1.934 17.126 1.00 94.56 283 ALA A CA 1
ATOM 2200 C C . ALA A 1 283 ? -2.682 -0.443 16.810 1.00 94.56 283 ALA A C 1
ATOM 2202 O O . ALA A 1 283 ? -1.611 0.091 17.098 1.00 94.56 283 ALA A O 1
ATOM 2203 N N . LEU A 1 284 ? -3.673 0.247 16.236 1.00 95.50 284 LEU A N 1
ATOM 2204 C CA . LEU A 1 284 ? -3.596 1.678 15.942 1.00 95.50 284 LEU A CA 1
ATOM 2205 C C . LEU A 1 284 ? -3.621 2.513 17.229 1.00 95.50 284 LEU A C 1
ATOM 2207 O O . LEU A 1 284 ? -2.816 3.432 17.366 1.00 95.50 284 LEU A O 1
ATOM 2211 N N . VAL A 1 285 ? -4.478 2.156 18.193 1.00 95.06 285 VAL A N 1
ATOM 2212 C CA . VAL A 1 285 ? -4.524 2.795 19.521 1.00 95.06 285 VAL A CA 1
ATOM 2213 C C . VAL A 1 285 ? -3.215 2.585 20.288 1.00 95.06 285 VAL A C 1
ATOM 2215 O O . VAL A 1 285 ? -2.667 3.552 20.809 1.00 95.06 285 VAL A O 1
ATOM 2218 N N . GLU A 1 286 ? -2.666 1.364 20.296 1.00 93.19 286 GLU A N 1
ATOM 2219 C CA . GLU A 1 286 ? -1.349 1.067 20.898 1.00 93.19 286 GLU A CA 1
ATOM 2220 C C . GLU A 1 286 ? -0.210 1.882 20.252 1.00 93.19 286 GLU A C 1
ATOM 2222 O O . GLU A 1 286 ? 0.840 2.091 20.860 1.00 93.19 286 GLU A O 1
ATOM 2227 N N . SER A 1 287 ? -0.417 2.361 19.023 1.00 92.06 287 SER A N 1
ATOM 2228 C CA . SER A 1 287 ? 0.581 3.067 18.217 1.00 92.06 287 SER A CA 1
ATOM 2229 C C . SER A 1 287 ? 0.418 4.588 18.181 1.00 92.06 287 SER A C 1
ATOM 2231 O O . SER A 1 287 ? 1.010 5.222 17.306 1.00 92.06 287 SER A O 1
ATOM 2233 N N . ASP A 1 288 ? -0.343 5.170 19.111 1.00 90.25 288 ASP A N 1
ATOM 2234 C CA . ASP A 1 288 ? -0.623 6.612 19.177 1.00 90.25 288 ASP A CA 1
ATOM 2235 C C . ASP A 1 288 ? -1.408 7.134 17.953 1.00 90.25 288 ASP A C 1
ATOM 2237 O O . ASP A 1 288 ? -0.971 8.009 17.201 1.00 90.25 288 ASP A O 1
ATOM 2241 N N . GLU A 1 289 ? -2.609 6.576 17.746 1.00 94.62 289 GLU A N 1
ATOM 2242 C CA . GLU A 1 289 ? -3.587 7.038 16.742 1.00 94.62 289 GLU A CA 1
ATOM 2243 C C . GLU A 1 289 ? -3.832 8.554 16.795 1.00 94.62 289 GLU A C 1
ATOM 2245 O O . GLU A 1 289 ? -4.047 9.190 15.761 1.00 94.62 289 GLU A O 1
ATOM 2250 N N . GLU A 1 290 ? -3.752 9.145 17.988 1.00 93.62 290 GLU A N 1
ATOM 2251 C CA . GLU A 1 290 ? -4.026 10.560 18.219 1.00 93.62 290 GLU A CA 1
ATOM 2252 C C . GLU A 1 290 ? -3.012 11.460 17.496 1.00 93.62 290 GLU A C 1
ATOM 2254 O O . GLU A 1 290 ? -3.387 12.518 16.982 1.00 93.62 290 GLU A O 1
ATOM 2259 N N . ALA A 1 291 ? -1.757 11.022 17.344 1.00 93.62 291 ALA A N 1
ATOM 2260 C CA . ALA A 1 291 ? -0.761 11.728 16.540 1.00 93.62 291 ALA A CA 1
ATOM 2261 C C . ALA A 1 291 ? -1.119 11.745 15.042 1.00 93.62 291 ALA A C 1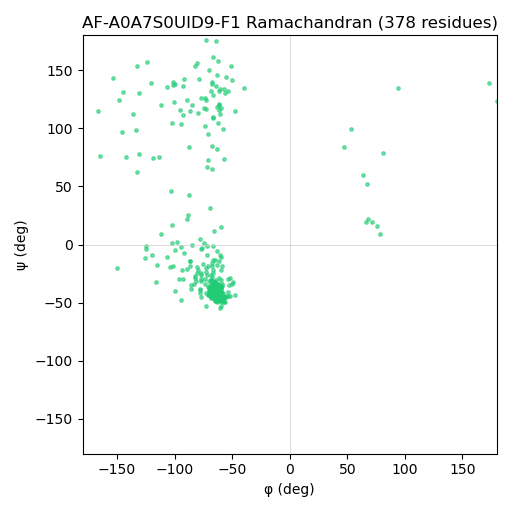
ATOM 2263 O O . ALA A 1 291 ? -0.983 12.780 14.377 1.00 93.62 291 ALA A O 1
ATOM 2264 N N . LEU A 1 292 ? -1.613 10.625 14.499 1.00 95.19 292 LEU A N 1
ATOM 2265 C CA . LEU A 1 292 ? -2.069 10.556 13.107 1.00 95.19 292 LEU A CA 1
ATOM 2266 C C . LEU A 1 292 ? -3.283 11.471 12.896 1.00 95.19 292 LEU A C 1
ATOM 2268 O O . LEU A 1 292 ? -3.298 12.281 11.965 1.00 95.19 292 LEU A O 1
ATOM 2272 N N . LEU A 1 293 ? -4.254 11.420 13.809 1.00 95.31 293 LEU A N 1
ATOM 2273 C CA . LEU A 1 293 ? -5.437 12.276 13.790 1.00 95.31 293 LEU A CA 1
ATOM 2274 C C . LEU A 1 293 ? -5.082 13.768 13.886 1.00 95.31 293 LEU A C 1
ATOM 2276 O O . LEU A 1 293 ? -5.631 14.587 13.144 1.00 95.31 293 LEU A O 1
ATOM 2280 N N . ALA A 1 294 ? -4.160 14.143 14.775 1.00 93.69 294 ALA A N 1
ATOM 2281 C CA . ALA A 1 294 ? -3.681 15.518 14.899 1.00 93.69 294 ALA A CA 1
ATOM 2282 C C . ALA A 1 294 ? -3.039 16.006 13.590 1.00 93.69 294 ALA A C 1
ATOM 2284 O O . ALA A 1 294 ? -3.298 17.126 13.144 1.00 93.69 294 ALA A O 1
ATOM 2285 N N . THR A 1 295 ? -2.272 15.139 12.926 1.00 92.19 295 THR A N 1
ATOM 2286 C CA . THR A 1 295 ? -1.650 15.436 11.629 1.00 92.19 295 THR A CA 1
ATOM 2287 C C . THR A 1 295 ? -2.698 15.715 10.556 1.00 92.19 295 THR A C 1
ATOM 2289 O O . THR A 1 295 ? -2.632 16.742 9.880 1.00 92.19 295 THR A O 1
ATOM 2292 N N . LEU A 1 296 ? -3.710 14.853 10.429 1.00 92.75 296 LEU A N 1
ATOM 2293 C CA . LEU A 1 296 ? -4.796 15.038 9.461 1.00 92.75 296 LEU A CA 1
ATOM 2294 C C . LEU A 1 296 ? -5.575 16.335 9.718 1.00 92.75 296 LEU A C 1
ATOM 2296 O O . LEU A 1 296 ? -5.842 17.094 8.783 1.00 92.75 296 LEU A O 1
ATOM 2300 N N . ASN A 1 297 ? -5.868 16.633 10.987 1.00 91.62 297 ASN A N 1
ATOM 2301 C CA . ASN A 1 297 ? -6.533 17.871 11.393 1.00 91.62 297 ASN A CA 1
ATOM 2302 C C . ASN A 1 297 ? -5.744 19.120 10.984 1.00 91.62 297 ASN A C 1
ATOM 2304 O O . ASN A 1 297 ? -6.334 20.076 10.476 1.00 91.62 297 ASN A O 1
ATOM 2308 N N . ASN A 1 298 ? -4.420 19.112 11.152 1.00 88.38 298 ASN A N 1
ATOM 2309 C CA . ASN A 1 298 ? -3.570 20.239 10.766 1.00 88.38 298 ASN A CA 1
ATOM 2310 C C . ASN A 1 298 ? -3.647 20.525 9.259 1.00 88.38 298 ASN A C 1
ATOM 2312 O O . ASN A 1 298 ? -3.753 21.685 8.852 1.00 88.38 298 ASN A O 1
ATOM 2316 N N . PHE A 1 299 ? -3.674 19.478 8.428 1.00 85.75 299 PHE A N 1
ATOM 2317 C CA . PHE A 1 299 ? -3.845 19.612 6.979 1.00 85.75 299 PHE A CA 1
ATOM 2318 C C . PHE A 1 299 ? -5.249 20.095 6.589 1.00 85.75 299 PHE A C 1
ATOM 2320 O O . PHE A 1 299 ? -5.379 20.933 5.697 1.00 85.75 299 PHE A O 1
ATOM 2327 N N . CYS A 1 300 ? -6.298 19.616 7.262 1.00 85.25 300 CYS A N 1
ATOM 2328 C CA . CYS A 1 300 ? -7.680 20.018 6.987 1.00 85.25 300 CYS A CA 1
ATOM 2329 C C . CYS A 1 300 ? -7.983 21.468 7.390 1.00 85.25 300 CYS A C 1
ATOM 2331 O O . CYS A 1 300 ? -8.701 22.163 6.665 1.00 85.25 300 CYS A O 1
ATOM 2333 N N . ASN A 1 301 ? -7.430 21.919 8.519 1.00 82.31 301 ASN A N 1
ATOM 2334 C CA . ASN A 1 301 ? -7.685 23.241 9.096 1.00 82.31 301 ASN A CA 1
ATOM 2335 C C . ASN A 1 301 ? -6.688 24.312 8.623 1.00 82.31 301 ASN A C 1
ATOM 2337 O O . ASN A 1 301 ? -6.871 25.493 8.915 1.00 82.31 301 ASN A O 1
ATOM 2341 N N . GLY A 1 302 ? -5.637 23.921 7.893 1.00 69.69 302 GLY A N 1
ATOM 2342 C CA . GLY A 1 302 ? -4.596 24.838 7.424 1.00 69.69 302 GLY A CA 1
ATOM 2343 C C . GLY A 1 302 ? -3.754 25.435 8.557 1.00 69.69 302 GLY A C 1
ATOM 2344 O O . GLY A 1 302 ? -3.125 26.476 8.377 1.00 69.69 302 GLY A O 1
ATOM 2345 N N . THR A 1 303 ? -3.752 24.803 9.731 1.00 61.28 303 THR A N 1
ATOM 2346 C CA . THR A 1 303 ? -2.962 25.219 10.890 1.00 61.28 303 THR A CA 1
ATOM 2347 C C . THR A 1 303 ? -1.581 24.581 10.804 1.00 61.28 303 THR A C 1
ATOM 2349 O O . THR A 1 303 ? -1.337 23.526 11.383 1.00 61.28 303 THR A O 1
ATOM 2352 N N . SER A 1 304 ? -0.655 25.198 10.066 1.00 55.88 304 SER A N 1
ATOM 2353 C CA . SER A 1 304 ? 0.758 24.823 10.165 1.00 55.88 304 SER A CA 1
ATOM 2354 C C . SER A 1 304 ? 1.353 25.411 11.444 1.00 55.88 304 SER A C 1
ATOM 2356 O O . SER A 1 304 ? 1.283 26.616 11.677 1.00 55.88 304 SER A O 1
ATOM 2358 N N . SER A 1 305 ? 1.969 24.560 12.269 1.00 50.03 305 SER A N 1
ATOM 2359 C CA . SER A 1 305 ? 2.643 24.934 13.525 1.00 50.03 305 SER A CA 1
ATOM 2360 C C . SER A 1 305 ? 3.846 25.879 13.328 1.00 50.03 305 SER A C 1
ATOM 2362 O O . SER A 1 305 ? 4.444 26.335 14.303 1.00 50.03 305 SER A O 1
ATOM 2364 N N . THR A 1 306 ? 4.232 26.176 12.087 1.00 51.72 306 THR A N 1
ATOM 2365 C CA . THR A 1 306 ? 5.407 26.974 11.739 1.00 51.72 306 THR A CA 1
ATOM 2366 C C . THR A 1 306 ? 4.992 28.209 10.927 1.00 51.72 306 THR A C 1
ATOM 2368 O O . THR A 1 306 ? 4.114 28.148 10.071 1.00 51.72 306 THR A O 1
ATOM 2371 N N . ASN A 1 307 ? 5.612 29.358 11.230 1.00 45.31 307 ASN A N 1
ATOM 2372 C CA . ASN A 1 307 ? 5.274 30.734 10.807 1.00 45.31 307 ASN A CA 1
ATOM 2373 C C . ASN A 1 307 ? 5.267 31.032 9.282 1.00 45.31 307 ASN A C 1
ATOM 2375 O O . ASN A 1 307 ? 5.264 32.198 8.880 1.00 45.31 307 ASN A O 1
ATOM 2379 N N . ALA A 1 308 ? 5.266 30.025 8.411 1.00 52.41 308 ALA A N 1
ATOM 2380 C CA . ALA A 1 308 ? 5.089 30.191 6.974 1.00 52.41 308 ALA A CA 1
ATOM 2381 C C . ALA A 1 308 ? 3.633 29.882 6.595 1.00 52.41 308 ALA A C 1
ATOM 2383 O O . ALA A 1 308 ? 3.062 28.912 7.076 1.00 52.41 308 ALA A O 1
ATOM 2384 N N . LYS A 1 309 ? 3.030 30.678 5.700 1.00 55.47 309 LYS A N 1
ATOM 2385 C CA . LYS A 1 309 ? 1.743 30.344 5.061 1.00 55.47 309 LYS A CA 1
ATOM 2386 C C . LYS A 1 309 ? 1.907 29.070 4.220 1.00 55.47 309 LYS A C 1
ATOM 2388 O O . LYS A 1 309 ? 2.139 29.150 3.014 1.00 55.47 309 LYS A O 1
ATOM 2393 N N . PHE A 1 310 ? 1.828 27.905 4.852 1.00 64.38 310 PHE A N 1
ATOM 2394 C CA . PHE A 1 310 ? 1.694 26.629 4.171 1.00 64.38 310 PHE A CA 1
ATOM 2395 C C . PHE A 1 310 ? 0.269 26.542 3.627 1.00 64.38 310 PHE A C 1
ATOM 2397 O O . PHE A 1 310 ? -0.700 26.593 4.381 1.00 64.38 310 PHE A O 1
ATOM 2404 N N . VAL A 1 311 ? 0.137 26.473 2.303 1.00 65.56 311 VAL A N 1
ATOM 2405 C CA . VAL A 1 311 ? -1.148 26.203 1.654 1.00 65.56 311 VAL A CA 1
ATOM 2406 C C . VAL A 1 311 ? -1.114 24.735 1.236 1.00 65.56 311 VAL A C 1
ATOM 2408 O O . VAL A 1 311 ? -0.396 24.417 0.282 1.00 65.56 311 VAL A O 1
ATOM 2411 N N . PRO A 1 312 ? -1.813 23.838 1.953 1.00 67.25 312 PRO A N 1
ATOM 2412 C CA . PRO A 1 312 ? -1.821 22.424 1.613 1.00 67.25 312 PRO A CA 1
ATOM 2413 C C . PRO A 1 312 ? -2.447 22.203 0.232 1.00 67.25 312 PRO A C 1
ATOM 2415 O O . PRO A 1 312 ? -3.370 22.908 -0.183 1.00 67.25 312 PRO A O 1
ATOM 2418 N N . ASP A 1 313 ? -1.928 21.211 -0.489 1.00 75.75 313 ASP A N 1
ATOM 2419 C CA . ASP A 1 313 ? -2.469 20.786 -1.777 1.00 75.75 313 ASP A CA 1
ATOM 2420 C C . ASP A 1 313 ? -3.919 20.302 -1.616 1.00 75.75 313 ASP A C 1
ATOM 2422 O O . ASP A 1 313 ? -4.226 19.517 -0.720 1.00 75.75 313 ASP A O 1
ATOM 2426 N N . SER A 1 314 ? -4.819 20.748 -2.496 1.00 78.25 314 SER A N 1
ATOM 2427 C CA . SER A 1 314 ? -6.254 20.456 -2.384 1.00 78.25 314 SER A CA 1
ATOM 2428 C C . SER A 1 314 ? -6.569 18.960 -2.413 1.00 78.25 314 SER A C 1
ATOM 2430 O O . SER A 1 314 ? -7.528 18.532 -1.773 1.00 78.25 314 SER A O 1
ATOM 2432 N N . THR A 1 315 ? -5.754 18.160 -3.107 1.00 80.25 315 THR A N 1
ATOM 2433 C CA . THR A 1 315 ? -5.925 16.702 -3.157 1.00 80.25 315 THR A CA 1
ATOM 2434 C C . THR A 1 315 ? -5.527 16.072 -1.829 1.00 80.25 315 THR A C 1
ATOM 2436 O O . THR A 1 315 ? -6.246 15.209 -1.336 1.00 80.25 315 THR A O 1
ATOM 2439 N N . VAL A 1 316 ? -4.428 16.528 -1.216 1.00 83.88 316 VAL A N 1
ATOM 2440 C CA . VAL A 1 316 ? -4.032 16.088 0.134 1.00 83.88 316 VAL A CA 1
ATOM 2441 C C . VAL A 1 316 ? -5.143 16.408 1.129 1.00 83.88 316 VAL A C 1
ATOM 2443 O O . VAL A 1 316 ? -5.594 15.517 1.837 1.00 83.88 316 VAL A O 1
ATOM 2446 N N . VAL A 1 317 ? -5.661 17.642 1.119 1.00 85.25 317 VAL A N 1
ATOM 2447 C CA . VAL A 1 317 ? -6.768 18.049 2.003 1.00 85.25 317 VAL A CA 1
ATOM 2448 C C . VAL A 1 317 ? -8.009 17.182 1.790 1.00 85.25 317 VAL A C 1
ATOM 2450 O O . VAL A 1 317 ? -8.619 16.751 2.764 1.00 85.25 317 VAL A O 1
ATOM 2453 N N . ALA A 1 318 ? -8.390 16.910 0.538 1.00 84.56 318 ALA A N 1
ATOM 2454 C CA . ALA A 1 318 ? -9.531 16.048 0.237 1.00 84.56 318 ALA A CA 1
ATOM 2455 C C . ALA A 1 318 ? -9.343 14.634 0.812 1.00 84.56 318 ALA A C 1
ATOM 2457 O O . ALA A 1 318 ? -10.240 14.131 1.483 1.00 84.56 318 ALA A O 1
ATOM 2458 N N . ARG A 1 319 ? -8.159 14.033 0.640 1.00 86.31 319 ARG A N 1
ATOM 2459 C CA . ARG A 1 319 ? -7.839 12.712 1.205 1.00 86.31 319 ARG A CA 1
ATOM 2460 C C . ARG A 1 319 ? -7.792 12.712 2.730 1.00 86.31 319 ARG A C 1
ATOM 2462 O O . ARG A 1 319 ? -8.290 11.774 3.342 1.00 86.31 319 ARG A O 1
ATOM 2469 N N . CYS A 1 320 ? -7.264 13.766 3.350 1.00 90.81 320 CYS A N 1
ATOM 2470 C CA . CYS A 1 320 ? -7.287 13.902 4.804 1.00 90.81 320 CYS A CA 1
ATOM 2471 C C . CYS A 1 320 ? -8.721 13.990 5.339 1.00 90.81 320 CYS A C 1
ATOM 2473 O O . CYS A 1 320 ? -9.020 13.381 6.360 1.00 90.81 320 CYS A O 1
ATOM 2475 N N . ARG A 1 321 ? -9.623 14.688 4.634 1.00 91.00 321 ARG A N 1
ATOM 2476 C CA . ARG A 1 321 ? -11.049 14.723 4.993 1.00 91.00 321 ARG A CA 1
ATOM 2477 C C . ARG A 1 321 ? -11.700 13.354 4.866 1.00 91.00 321 ARG A C 1
ATOM 2479 O O . ARG A 1 321 ? -12.340 12.930 5.813 1.00 91.00 321 ARG A O 1
ATOM 2486 N N . GLU A 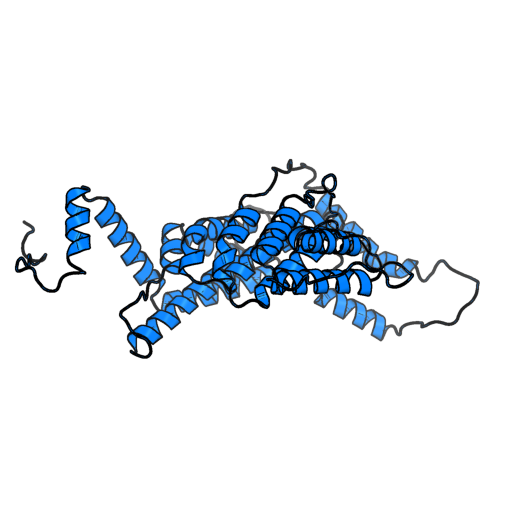1 322 ? -11.472 12.637 3.766 1.00 92.38 322 GLU A N 1
ATOM 2487 C CA . GLU A 1 322 ? -11.971 11.261 3.605 1.00 92.38 322 GLU A CA 1
ATOM 2488 C C . GLU A 1 322 ? -11.500 10.350 4.751 1.00 92.38 322 GLU A C 1
ATOM 2490 O O . GLU A 1 322 ? -12.294 9.603 5.321 1.00 92.38 322 GLU A O 1
ATOM 2495 N N . ALA A 1 323 ? -10.217 10.430 5.119 1.00 95.94 323 ALA A N 1
ATOM 2496 C CA . ALA A 1 323 ? -9.656 9.676 6.237 1.00 95.94 323 ALA A CA 1
ATOM 2497 C C . ALA A 1 323 ? -10.320 10.052 7.574 1.00 95.94 323 ALA A C 1
ATOM 2499 O O . ALA A 1 323 ? -10.699 9.172 8.345 1.00 95.94 323 ALA A O 1
ATOM 2500 N N . MET A 1 324 ? -10.518 11.349 7.829 1.00 96.19 324 MET A N 1
ATOM 2501 C CA . MET A 1 324 ? -11.211 11.836 9.025 1.00 96.19 324 MET A CA 1
ATOM 2502 C C . MET A 1 324 ? -12.682 11.414 9.069 1.00 96.19 324 MET A C 1
ATOM 2504 O O . MET A 1 324 ? -13.173 11.050 10.133 1.00 96.19 324 MET A O 1
ATOM 2508 N N . ASP A 1 325 ? -13.384 11.428 7.939 1.00 96.44 325 ASP A N 1
ATOM 2509 C CA . ASP A 1 325 ? -14.782 11.006 7.858 1.00 96.44 325 ASP A CA 1
ATOM 2510 C C . ASP A 1 325 ? -14.925 9.515 8.184 1.00 96.44 325 ASP A C 1
ATOM 2512 O O . ASP A 1 325 ? -15.841 9.130 8.912 1.00 96.44 325 ASP A O 1
ATOM 2516 N N . LEU A 1 326 ? -14.005 8.672 7.699 1.00 96.81 326 LEU A N 1
ATOM 2517 C CA . LEU A 1 326 ? -13.948 7.246 8.046 1.00 96.81 326 LEU A CA 1
ATOM 2518 C C . LEU A 1 326 ? -13.634 7.039 9.531 1.00 96.81 326 LEU A C 1
ATOM 2520 O O . LEU A 1 326 ? -14.310 6.259 10.202 1.00 96.81 326 LEU A O 1
ATOM 2524 N N . ARG A 1 327 ? -12.661 7.784 10.066 1.00 96.31 327 ARG A N 1
ATOM 2525 C CA . ARG A 1 327 ? -12.319 7.770 11.494 1.00 96.31 327 ARG A CA 1
ATOM 2526 C C . ARG A 1 327 ? -13.524 8.147 12.355 1.00 96.31 327 ARG A C 1
ATOM 2528 O O . ARG A 1 327 ? -13.811 7.463 13.329 1.00 96.31 327 ARG A O 1
ATOM 2535 N N . ASN A 1 328 ? -14.245 9.209 12.000 1.00 96.38 328 ASN A N 1
ATOM 2536 C CA . ASN A 1 328 ? -15.418 9.679 12.742 1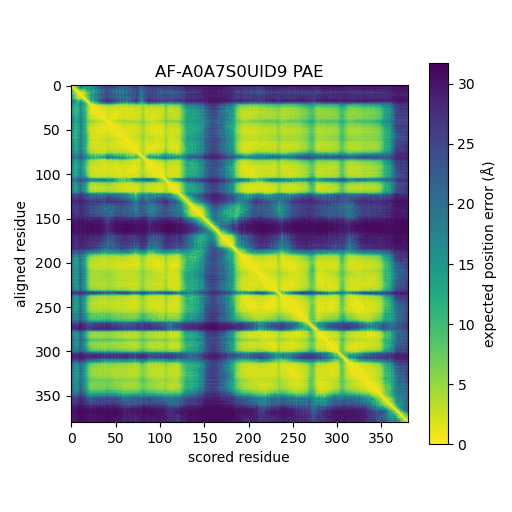.00 96.38 328 ASN A CA 1
ATOM 2537 C C . ASN A 1 328 ? -16.580 8.678 12.688 1.00 96.38 328 ASN A C 1
ATOM 2539 O O . ASN A 1 328 ? -17.292 8.515 13.679 1.00 96.38 328 ASN A O 1
ATOM 2543 N N . GLN A 1 329 ? -16.760 7.985 11.561 1.00 95.94 329 GLN A N 1
ATOM 2544 C CA . GLN A 1 329 ? -17.723 6.887 11.446 1.00 95.94 329 GLN A CA 1
ATOM 2545 C C . GLN A 1 329 ? -17.349 5.716 12.361 1.00 95.94 329 GLN A C 1
ATOM 2547 O O . GLN A 1 329 ? -18.198 5.238 13.109 1.00 95.94 329 GLN A O 1
ATOM 2552 N N . ALA A 1 330 ? -16.080 5.301 12.365 1.00 94.00 330 ALA A N 1
ATOM 2553 C CA . ALA A 1 330 ? -15.593 4.240 13.246 1.00 94.00 330 ALA A CA 1
ATOM 2554 C C . ALA A 1 330 ? -15.694 4.612 14.739 1.00 94.00 330 ALA A C 1
ATOM 2556 O O . ALA A 1 330 ? -16.048 3.777 15.571 1.00 94.00 330 ALA A O 1
ATOM 2557 N N . ASP A 1 331 ? -15.432 5.874 15.080 1.00 93.69 331 ASP A N 1
ATOM 2558 C CA . ASP A 1 331 ? -15.591 6.405 16.438 1.00 93.69 331 ASP A CA 1
ATOM 2559 C C . ASP A 1 331 ? -17.064 6.411 16.869 1.00 93.69 331 ASP A C 1
ATOM 2561 O O . ASP A 1 331 ? -17.399 5.963 17.962 1.00 93.69 331 ASP A O 1
ATOM 2565 N N . SER A 1 332 ? -17.965 6.813 15.967 1.00 94.00 332 SER A N 1
ATOM 2566 C CA . SER A 1 332 ? -19.418 6.764 16.193 1.00 94.00 332 SER A CA 1
ATOM 2567 C C . SER A 1 332 ? -19.937 5.333 16.364 1.00 94.00 332 SER A C 1
ATOM 2569 O O . SER A 1 332 ? -20.897 5.114 17.099 1.00 94.00 332 SER A O 1
ATOM 2571 N N . ALA A 1 333 ? -19.288 4.356 15.724 1.00 91.12 333 ALA A N 1
ATOM 2572 C CA . ALA A 1 333 ? -19.550 2.932 15.919 1.00 91.12 333 ALA A CA 1
ATOM 2573 C C . ALA A 1 333 ? -18.959 2.374 17.235 1.00 91.12 333 ALA A C 1
ATOM 2575 O O . ALA A 1 333 ? -19.163 1.205 17.549 1.00 91.12 333 ALA A O 1
ATOM 2576 N N . GLY A 1 334 ? -18.230 3.183 18.015 1.00 89.88 334 GLY A N 1
ATOM 2577 C CA . GLY A 1 334 ? -17.657 2.795 19.308 1.00 89.88 334 GLY A CA 1
ATOM 2578 C C . GLY A 1 334 ? -16.384 1.946 19.222 1.00 89.88 334 GLY A C 1
ATOM 2579 O O . GLY A 1 334 ? -15.903 1.457 20.244 1.00 89.88 334 GLY A O 1
ATOM 2580 N N . VAL A 1 335 ? -15.802 1.787 18.031 1.00 91.56 335 VAL A N 1
ATOM 2581 C CA . VAL A 1 335 ? -14.671 0.874 17.780 1.00 91.56 335 VAL A CA 1
ATOM 2582 C C . VAL A 1 335 ? -13.414 1.321 18.516 1.00 91.56 335 VAL A C 1
ATOM 2584 O O . VAL A 1 335 ? -12.717 0.504 19.118 1.00 91.56 335 VAL A O 1
ATOM 2587 N N . PHE A 1 336 ? -13.131 2.626 18.523 1.00 93.38 336 PHE A N 1
ATOM 2588 C CA . PHE A 1 336 ? -11.987 3.176 19.251 1.00 93.38 336 PHE A CA 1
ATOM 2589 C C . PHE A 1 336 ? -12.165 3.085 20.765 1.00 93.38 336 PHE A C 1
ATOM 2591 O O . PHE A 1 336 ? -11.192 2.827 21.468 1.00 93.38 336 PHE A O 1
ATOM 2598 N N . VAL A 1 337 ? -13.392 3.230 21.274 1.00 92.12 337 VAL A N 1
ATOM 2599 C CA . VAL A 1 337 ? -13.689 3.045 22.704 1.00 92.12 337 VAL A CA 1
ATOM 2600 C C . VAL A 1 337 ? -13.436 1.594 23.107 1.00 92.12 337 VAL A C 1
ATOM 2602 O O . VAL A 1 337 ? -12.704 1.345 24.061 1.00 92.12 337 VAL A O 1
ATOM 2605 N N . ALA A 1 338 ? -13.963 0.637 22.339 1.00 89.62 338 ALA A N 1
ATOM 2606 C CA . ALA A 1 338 ? -13.708 -0.784 22.559 1.00 89.62 338 ALA A CA 1
ATOM 2607 C C . ALA A 1 338 ? -12.207 -1.116 22.466 1.00 89.62 338 ALA A C 1
ATOM 2609 O O . ALA A 1 338 ? -11.675 -1.829 23.312 1.00 89.62 338 ALA A O 1
ATOM 2610 N N . SER A 1 339 ? -11.504 -0.537 21.488 1.00 91.75 339 SER A N 1
ATOM 2611 C CA . SER A 1 339 ? -10.056 -0.712 21.322 1.00 91.75 339 SER A CA 1
ATOM 2612 C C . SER A 1 339 ? -9.276 -0.200 22.531 1.00 91.75 339 SER A C 1
ATOM 2614 O O . SER A 1 339 ? -8.417 -0.912 23.041 1.00 91.75 339 SER A O 1
ATOM 2616 N N . LYS A 1 340 ? -9.593 1.007 23.020 1.00 92.38 340 LYS A N 1
ATOM 2617 C CA . LYS A 1 340 ? -8.958 1.605 24.205 1.00 92.38 340 LYS A CA 1
ATOM 2618 C C . LYS A 1 340 ? -9.151 0.728 25.444 1.00 92.38 340 LYS A C 1
ATOM 2620 O O . LYS A 1 340 ? -8.175 0.458 26.134 1.00 92.38 340 LYS A O 1
ATOM 2625 N N . LEU A 1 341 ? -10.357 0.198 25.663 1.00 89.12 341 LEU A N 1
ATOM 2626 C CA . LEU A 1 341 ? -10.633 -0.720 26.775 1.00 89.12 341 LEU A CA 1
ATOM 2627 C C . LEU A 1 341 ? -9.797 -2.007 26.699 1.00 89.12 341 LEU A C 1
ATOM 2629 O O . LEU A 1 341 ? -9.223 -2.413 27.704 1.00 89.12 341 LEU A O 1
ATOM 2633 N N . ILE A 1 342 ? -9.671 -2.617 25.513 1.00 88.81 342 ILE A N 1
ATOM 2634 C CA . ILE A 1 342 ? -8.842 -3.822 25.320 1.00 88.81 342 ILE A CA 1
ATOM 2635 C C . ILE A 1 342 ? -7.367 -3.529 25.619 1.00 88.81 342 ILE A C 1
ATOM 2637 O O . ILE A 1 342 ? -6.682 -4.342 26.239 1.00 88.81 342 ILE A O 1
ATOM 2641 N N . VAL A 1 343 ? -6.861 -2.378 25.174 1.00 88.88 343 VAL A N 1
ATOM 2642 C CA . VAL A 1 343 ? -5.469 -1.968 25.412 1.00 88.88 343 VAL A CA 1
ATOM 2643 C C . VAL A 1 343 ? -5.223 -1.707 26.900 1.00 88.88 343 VAL A C 1
ATOM 2645 O O . VAL A 1 343 ? -4.232 -2.183 27.456 1.00 88.88 343 VAL A O 1
ATOM 2648 N N . GLU A 1 344 ? -6.144 -1.021 27.578 1.00 89.00 344 GLU A N 1
ATOM 2649 C CA . GLU A 1 344 ? -6.083 -0.794 29.025 1.00 89.00 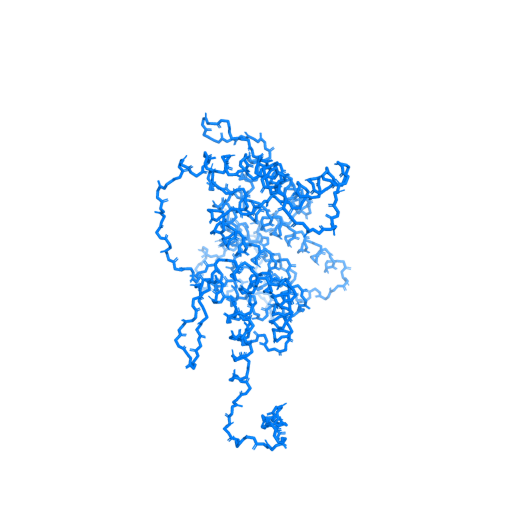344 GLU A CA 1
ATOM 2650 C C . GLU A 1 344 ? -6.118 -2.108 29.815 1.00 89.00 344 GLU A C 1
ATOM 2652 O O . GLU A 1 344 ? -5.303 -2.301 30.720 1.00 89.00 344 GLU A O 1
ATOM 2657 N N . GLU A 1 345 ? -7.007 -3.036 29.452 1.00 85.69 345 GLU A N 1
ATOM 2658 C CA . GLU A 1 345 ? -7.091 -4.364 30.065 1.00 85.69 345 GLU A CA 1
ATOM 2659 C C . GLU A 1 345 ? -5.783 -5.145 29.880 1.00 85.69 345 GLU A C 1
ATOM 2661 O O . GLU A 1 345 ? -5.241 -5.691 30.843 1.00 85.69 345 GLU A O 1
ATOM 2666 N N . ARG A 1 346 ? -5.212 -5.147 28.668 1.00 84.38 346 ARG A N 1
ATOM 2667 C CA . ARG A 1 346 ? -3.912 -5.781 28.400 1.00 84.38 346 ARG A CA 1
ATOM 2668 C C . ARG A 1 346 ? -2.805 -5.194 29.264 1.00 84.38 346 ARG A C 1
ATOM 2670 O O . ARG A 1 346 ? -2.061 -5.958 29.873 1.00 84.38 346 ARG A O 1
ATOM 2677 N N . HIS A 1 347 ? -2.716 -3.871 29.381 1.00 85.75 347 HIS A N 1
ATOM 2678 C CA . HIS A 1 347 ? -1.711 -3.234 30.233 1.00 85.75 347 HIS A CA 1
ATOM 2679 C C . HIS A 1 347 ? -1.895 -3.571 31.719 1.00 85.75 347 HIS A C 1
ATOM 2681 O O . HIS A 1 347 ? -0.913 -3.815 32.426 1.00 85.75 347 HIS A O 1
ATOM 2687 N N . GLN A 1 348 ? -3.139 -3.651 32.198 1.00 84.06 348 GLN A N 1
ATOM 2688 C CA . GLN A 1 348 ? -3.427 -4.112 33.557 1.00 84.06 348 GLN A CA 1
ATOM 2689 C C . GLN A 1 348 ? -2.975 -5.567 33.755 1.00 84.06 348 GLN A C 1
ATOM 2691 O O . GLN A 1 348 ? -2.318 -5.875 34.750 1.00 84.06 348 GLN A O 1
ATOM 2696 N N . LEU A 1 349 ? -3.228 -6.452 32.789 1.00 80.00 349 LEU A N 1
ATOM 2697 C CA . LEU A 1 349 ? -2.789 -7.849 32.837 1.00 80.00 349 LEU A CA 1
ATOM 2698 C C . LEU A 1 349 ? -1.264 -8.005 32.740 1.00 80.00 349 LEU A C 1
ATOM 2700 O O . LEU A 1 349 ? -0.686 -8.875 33.393 1.00 80.00 349 LEU A O 1
ATOM 2704 N N . GLU A 1 350 ? -0.585 -7.168 31.960 1.00 80.00 350 GLU A N 1
ATOM 2705 C CA . GLU A 1 350 ? 0.879 -7.153 31.853 1.00 80.00 350 GLU A CA 1
ATOM 2706 C C . GLU A 1 350 ? 1.557 -6.717 33.152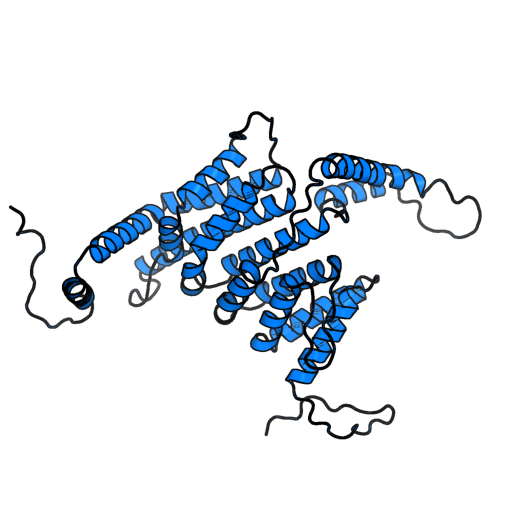 1.00 80.00 350 GLU A C 1
ATOM 2708 O O . GLU A 1 350 ? 2.635 -7.223 33.483 1.00 80.00 350 GLU A O 1
ATOM 2713 N N . SER A 1 351 ? 0.901 -5.839 33.918 1.00 78.06 351 SER A N 1
ATOM 2714 C CA . SER A 1 351 ? 1.360 -5.416 35.243 1.00 78.06 351 SER A CA 1
ATOM 2715 C C . SER A 1 351 ? 1.313 -6.543 36.290 1.00 78.06 351 SER A C 1
ATOM 2717 O O . SER A 1 351 ? 1.984 -6.458 37.323 1.00 78.06 351 SER A O 1
ATOM 2719 N N . LEU A 1 352 ? 0.586 -7.638 36.016 1.00 75.69 352 LEU A N 1
ATOM 2720 C CA . LEU A 1 352 ? 0.503 -8.789 36.910 1.00 75.69 352 LEU A CA 1
ATOM 2721 C C . LEU A 1 352 ? 1.745 -9.706 36.806 1.00 75.69 352 LEU A C 1
ATOM 2723 O O . LEU A 1 352 ? 2.259 -9.985 35.709 1.00 75.69 352 LEU A O 1
ATOM 2727 N N . PRO A 1 353 ? 2.205 -10.271 37.944 1.00 77.50 353 PRO A N 1
ATOM 2728 C CA . PRO A 1 353 ? 3.214 -11.326 37.972 1.00 77.50 353 PRO A CA 1
ATOM 2729 C C . PRO A 1 353 ? 2.876 -12.478 37.014 1.00 77.50 353 PRO A C 1
ATOM 2731 O O . PRO A 1 353 ? 1.723 -12.897 36.917 1.00 77.50 353 PRO A O 1
ATOM 2734 N N . ALA A 1 354 ? 3.887 -13.041 36.343 1.00 69.56 354 ALA A N 1
ATOM 2735 C CA . ALA A 1 354 ? 3.713 -14.066 35.304 1.00 69.56 354 ALA A CA 1
ATOM 2736 C C . ALA A 1 354 ? 2.887 -15.295 35.751 1.00 69.56 354 ALA A C 1
ATOM 2738 O O . ALA A 1 354 ? 2.186 -15.889 34.936 1.00 69.56 354 ALA A O 1
ATOM 2739 N N . LEU A 1 355 ? 2.921 -15.641 37.045 1.00 63.62 355 LEU A N 1
ATOM 2740 C CA . LEU A 1 355 ? 2.116 -16.723 37.629 1.00 63.62 355 LEU A CA 1
ATOM 2741 C C . LEU A 1 355 ? 0.605 -16.428 37.627 1.00 63.62 355 LEU A C 1
ATOM 2743 O O . LEU A 1 355 ? -0.182 -17.351 37.456 1.00 63.62 355 LEU A O 1
ATOM 2747 N N . LEU A 1 356 ? 0.194 -15.165 37.787 1.00 55.62 356 LEU A N 1
ATOM 2748 C CA . LEU A 1 356 ? -1.219 -14.762 37.777 1.00 55.62 356 LEU A CA 1
ATOM 2749 C C . LEU A 1 356 ? -1.760 -14.592 36.352 1.00 55.62 356 LEU A C 1
ATOM 2751 O O . LEU A 1 356 ? -2.931 -14.871 36.107 1.00 55.62 356 LEU A O 1
ATOM 2755 N N . ARG A 1 357 ? -0.897 -14.237 35.389 1.00 58.91 357 ARG A N 1
ATOM 2756 C CA . ARG A 1 357 ? -1.263 -14.173 33.963 1.00 58.91 357 ARG A CA 1
ATOM 2757 C C . ARG A 1 357 ? -1.747 -15.516 33.408 1.00 58.91 357 ARG A C 1
ATOM 2759 O O . ARG A 1 357 ? -2.692 -15.534 32.630 1.00 58.91 357 ARG A O 1
ATOM 2766 N N . GLY A 1 358 ? -1.142 -16.628 33.836 1.00 54.16 358 GLY A N 1
ATOM 2767 C CA . GLY A 1 358 ? -1.556 -17.976 33.423 1.00 54.16 358 GLY A CA 1
ATOM 2768 C C . GLY A 1 358 ? -2.876 -18.458 34.039 1.00 54.16 358 GLY A C 1
ATOM 2769 O O . GLY A 1 358 ? -3.498 -19.364 33.496 1.00 54.16 358 GLY A O 1
ATOM 2770 N N . ILE A 1 359 ? -3.308 -17.861 35.157 1.00 58.34 359 ILE A N 1
ATOM 2771 C CA . ILE A 1 359 ? -4.588 -18.180 35.811 1.00 58.34 359 ILE A CA 1
ATOM 2772 C C . ILE A 1 359 ? -5.722 -17.360 35.182 1.00 58.34 359 ILE A C 1
ATOM 2774 O O . ILE A 1 359 ? -6.806 -17.888 34.961 1.00 58.34 359 ILE A O 1
ATOM 2778 N N . ALA A 1 360 ? -5.466 -16.094 34.838 1.00 54.59 360 ALA A N 1
ATOM 2779 C CA . ALA A 1 360 ? -6.442 -15.240 34.160 1.00 54.59 360 ALA A CA 1
ATOM 2780 C C . ALA A 1 360 ? -6.743 -15.705 32.721 1.00 54.59 360 ALA A C 1
ATOM 2782 O O . ALA A 1 360 ? -7.875 -15.591 32.264 1.00 54.59 360 ALA A O 1
ATOM 2783 N N . SER A 1 361 ? -5.759 -16.269 32.009 1.00 49.97 361 SER A N 1
ATOM 2784 C CA . SER A 1 361 ? -5.960 -16.762 30.639 1.00 49.97 361 SER A CA 1
ATOM 2785 C C . SER A 1 361 ? -6.631 -18.139 30.552 1.00 49.97 361 SER A C 1
ATOM 2787 O O . SER A 1 361 ? -7.219 -18.451 29.519 1.00 49.97 361 SER A O 1
ATOM 2789 N N . SER A 1 362 ? -6.571 -18.961 31.609 1.00 44.16 362 SER A N 1
ATOM 2790 C CA . SER A 1 362 ? -7.133 -20.322 31.613 1.00 44.16 362 SER A CA 1
ATOM 2791 C C . SER A 1 362 ? -8.611 -20.394 32.003 1.00 44.16 362 SER A C 1
ATOM 2793 O O . SER A 1 362 ? -9.255 -21.411 31.755 1.00 44.16 362 SER A O 1
ATOM 2795 N N . GLN A 1 363 ? -9.185 -19.324 32.564 1.00 48.34 363 GLN A N 1
ATOM 2796 C CA . GLN A 1 363 ? -10.606 -19.295 32.933 1.00 48.34 363 GLN A CA 1
ATOM 2797 C C . GLN A 1 363 ? -11.570 -19.215 31.736 1.00 48.34 363 GLN A C 1
ATOM 2799 O O . GLN A 1 363 ? -12.764 -19.426 31.922 1.00 48.34 363 GLN A O 1
ATOM 2804 N N . ASN A 1 364 ? -11.075 -18.990 30.514 1.00 44.03 364 ASN A N 1
ATOM 2805 C CA . ASN A 1 364 ? -11.909 -18.898 29.309 1.00 44.03 364 ASN A CA 1
ATOM 2806 C C . ASN A 1 364 ? -11.982 -20.192 28.473 1.00 44.03 364 ASN A C 1
ATOM 2808 O O . ASN A 1 364 ? -12.618 -20.174 27.422 1.00 44.03 364 ASN A O 1
ATOM 2812 N N . SER A 1 365 ? -11.349 -21.300 28.887 1.00 40.69 365 SER A N 1
ATOM 2813 C CA . SER A 1 365 ? -11.252 -22.508 28.043 1.00 40.69 365 SER A CA 1
ATOM 2814 C C . SER A 1 365 ? -11.753 -23.827 28.640 1.00 40.69 365 SER A C 1
ATOM 2816 O O . SER A 1 365 ? -11.753 -24.807 27.907 1.00 40.69 365 SER A O 1
ATOM 2818 N N . ASP A 1 366 ? -12.195 -23.893 29.900 1.00 37.81 366 ASP A N 1
ATOM 2819 C CA . ASP A 1 366 ? -12.696 -25.150 30.484 1.00 37.81 366 ASP A CA 1
ATOM 2820 C C . ASP A 1 366 ? -13.985 -24.943 31.293 1.00 37.81 366 ASP A C 1
ATOM 2822 O O . ASP A 1 366 ? -13.980 -24.387 32.391 1.00 37.81 366 ASP A O 1
ATOM 2826 N N . GLU A 1 367 ? -15.090 -25.493 30.782 1.00 46.06 367 GLU A N 1
ATOM 2827 C CA . GLU A 1 367 ? -16.408 -25.592 31.433 1.00 46.06 367 GLU A CA 1
ATOM 2828 C C . GLU A 1 367 ? -16.435 -26.507 32.679 1.00 46.06 367 GLU A C 1
ATOM 2830 O O . GLU A 1 367 ? -17.499 -26.817 33.214 1.00 46.06 367 GLU A O 1
ATOM 2835 N N . THR A 1 368 ? -15.290 -26.942 33.207 1.00 43.69 368 THR A N 1
ATOM 2836 C CA . THR A 1 368 ? -15.249 -27.829 34.377 1.00 43.69 368 THR A CA 1
ATOM 2837 C C . THR A 1 368 ? -14.101 -27.499 35.325 1.00 43.69 368 THR A C 1
ATOM 2839 O O . THR A 1 368 ? -13.130 -28.245 35.411 1.00 43.69 368 THR A O 1
ATOM 2842 N N . ASN A 1 369 ? -14.219 -26.419 36.102 1.00 36.69 369 ASN A N 1
ATOM 2843 C CA . ASN A 1 369 ? -13.502 -26.292 37.376 1.00 36.69 369 ASN A CA 1
ATOM 2844 C C . ASN A 1 369 ? -14.347 -25.534 38.425 1.00 36.69 369 ASN A C 1
ATOM 2846 O O . ASN A 1 369 ? -14.864 -24.460 38.131 1.00 36.69 369 ASN A O 1
ATOM 2850 N N . PRO A 1 370 ? -14.493 -26.050 39.664 1.00 38.41 370 PRO A N 1
ATOM 2851 C CA . PRO A 1 370 ? -15.479 -25.571 40.639 1.00 38.41 370 PRO A CA 1
ATOM 2852 C C . PRO A 1 370 ? -14.983 -24.411 41.522 1.00 38.41 370 PRO A C 1
ATOM 2854 O O . PRO A 1 370 ? -15.463 -24.247 42.641 1.00 38.41 370 PRO A O 1
ATOM 2857 N N . ILE A 1 371 ? -14.017 -23.608 41.069 1.00 42.81 371 ILE A N 1
ATOM 2858 C CA . ILE A 1 371 ? -13.494 -22.486 41.864 1.00 42.81 371 ILE A CA 1
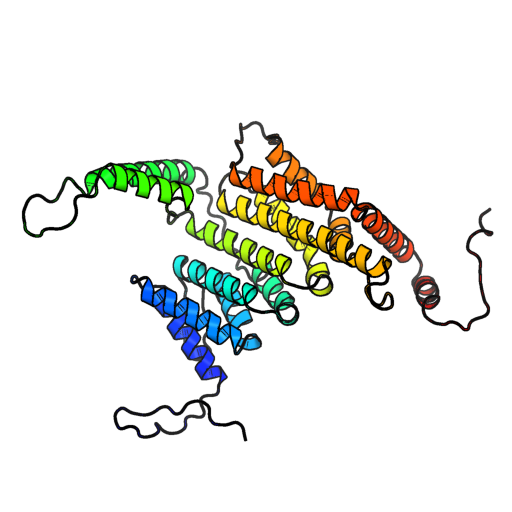ATOM 2859 C C . ILE A 1 371 ? -13.860 -21.174 41.172 1.00 42.81 371 ILE A C 1
ATOM 2861 O O . ILE A 1 371 ? -13.035 -20.513 40.548 1.00 42.81 371 ILE A O 1
ATOM 2865 N N . ALA A 1 372 ? -15.137 -20.814 41.293 1.00 35.31 372 ALA A N 1
ATOM 2866 C CA . ALA A 1 372 ? -15.620 -19.474 41.003 1.00 35.31 372 ALA A CA 1
ATOM 2867 C C . ALA A 1 372 ? -15.175 -18.540 42.138 1.00 35.31 372 ALA A C 1
ATOM 2869 O O . ALA A 1 372 ? -15.759 -18.547 43.222 1.00 35.31 372 ALA A O 1
ATOM 2870 N N . ILE A 1 373 ? -14.127 -17.751 41.908 1.00 39.78 373 ILE A N 1
ATOM 2871 C CA . ILE A 1 373 ? -13.838 -16.584 42.746 1.00 39.78 373 ILE A CA 1
ATOM 2872 C C . ILE A 1 373 ? -14.483 -15.389 42.048 1.00 39.78 373 ILE A C 1
ATOM 2874 O O . ILE A 1 373 ? -13.979 -14.914 41.036 1.00 39.78 373 ILE A O 1
ATOM 2878 N N . ASN A 1 374 ? -15.625 -14.942 42.572 1.00 32.84 374 ASN A N 1
ATOM 2879 C CA . ASN A 1 374 ? -16.294 -13.710 42.149 1.00 32.84 374 ASN A CA 1
ATOM 2880 C C . ASN A 1 374 ? -15.371 -12.502 42.403 1.00 32.84 374 ASN A C 1
ATOM 2882 O O . ASN A 1 374 ? -15.054 -12.239 43.567 1.00 32.84 374 ASN A O 1
ATOM 2886 N N . PRO A 1 375 ? -14.984 -11.708 41.388 1.00 40.03 375 PRO A N 1
ATOM 2887 C CA . PRO A 1 375 ? -14.091 -10.568 41.579 1.00 40.03 375 PRO A CA 1
ATOM 2888 C C . PRO A 1 375 ? -14.853 -9.280 41.948 1.00 40.03 375 PRO A C 1
ATOM 2890 O O . PRO A 1 375 ? -14.549 -8.213 41.426 1.00 40.03 375 PRO A O 1
ATOM 2893 N N . ILE A 1 376 ? -15.859 -9.359 42.832 1.00 38.41 376 ILE A N 1
ATOM 2894 C CA . ILE A 1 376 ? -16.604 -8.174 43.317 1.00 38.41 376 ILE A CA 1
ATOM 2895 C C . ILE A 1 376 ? -16.631 -8.055 44.856 1.00 38.41 376 ILE A C 1
ATOM 2897 O O . ILE A 1 376 ? -16.936 -6.984 45.368 1.00 38.41 376 ILE A O 1
ATOM 2901 N N . GLU A 1 377 ? -16.222 -9.068 45.629 1.00 37.09 377 GLU A N 1
ATOM 2902 C CA . GLU A 1 377 ? -16.358 -9.024 47.104 1.00 37.09 377 GLU A CA 1
ATOM 2903 C C . GLU A 1 377 ? -15.055 -8.936 47.914 1.00 37.09 377 GLU A C 1
ATOM 2905 O O . GLU A 1 377 ? -15.094 -9.009 49.140 1.00 37.09 377 GLU A O 1
ATOM 2910 N N . THR A 1 378 ? -13.894 -8.714 47.296 1.00 41.72 378 THR A N 1
ATOM 2911 C CA . THR A 1 378 ? -12.649 -8.543 48.070 1.00 41.72 378 THR A CA 1
ATOM 2912 C C . THR A 1 378 ? -11.849 -7.324 47.642 1.00 41.72 378 THR A C 1
ATOM 2914 O O . THR A 1 378 ? -10.816 -7.438 46.987 1.00 41.72 378 THR A O 1
ATOM 2917 N N . LEU A 1 379 ? -12.305 -6.160 48.092 1.00 31.89 379 LEU A N 1
ATOM 2918 C CA . LEU A 1 379 ? -11.457 -5.003 48.366 1.00 31.89 379 LEU A CA 1
ATOM 2919 C C . LEU A 1 379 ? -11.820 -4.482 49.770 1.00 31.89 379 LEU A C 1
ATOM 2921 O O . LEU A 1 379 ? -13.014 -4.342 50.045 1.00 31.89 379 LEU A O 1
ATOM 2925 N N . PRO A 1 380 ? -10.851 -4.239 50.673 1.00 39.91 380 PRO A N 1
ATOM 2926 C CA . PRO A 1 380 ? -11.052 -3.328 51.796 1.00 39.91 380 PRO A CA 1
ATOM 2927 C C . PRO A 1 380 ? -11.108 -1.864 51.344 1.00 39.91 380 PRO A C 1
ATOM 2929 O O . PRO A 1 380 ? -10.422 -1.517 50.351 1.00 39.91 380 PRO A O 1
#

Secondary structure (DSSP, 8-state):
--------B-TTS-B-------HHHHHHHHHHHHHHHTT-SSHHHHHHHHHHHHHHHHH-HHHHHHHHHHHHHHTEE--SSSS-EE--HHHHHHHHHHHHHHHHH-S-HHHHHHHHHHHHHH----PPP-S-TTHHHHHHHHHHHHHHHHTTTTTTS--S---------HHHHHHHHHHHHHH--PPPTTTHHHHHHHHHHHHHHHHHHHS-HHHHGGGHHHHHHHHHHHHT--SS-HHHHHHHHHHHHHHHHHHHHHHHHHHHHHTTSS-TTS----HHHHHHHHTTHHHHHHHHHHHHHT--SSSS-----HHHHHHHHHHHHHHHHHHHTTHHHHHHHHHHHHHHHHTS-HHHHHHHHHTTS-S-------TTS---

Radius of gyration: 26.99 Å; Cα contacts (8 Å, |Δi|>4): 368; chains: 1; bounding box: 52×68×98 Å

Solvent-accessible surface area (backbone atoms only — not comparable to full-atom values): 21863 Å² total; per-residue (Å²): 132,82,78,84,87,75,80,56,58,45,103,84,69,46,73,55,74,86,68,85,69,47,72,66,55,52,53,51,49,52,50,56,53,29,58,58,34,39,69,46,88,50,66,70,54,22,49,51,21,36,52,49,53,26,53,46,32,74,73,41,42,89,61,40,49,59,50,51,41,44,21,55,42,66,39,31,42,83,48,97,88,47,79,70,43,78,48,53,66,67,31,38,46,54,47,50,50,26,50,46,53,37,56,73,73,46,89,71,40,55,82,49,42,59,58,48,51,48,33,62,74,65,50,57,70,88,73,79,85,74,91,58,79,75,58,51,63,57,45,53,54,52,51,51,52,42,56,68,50,46,75,60,46,80,78,71,75,77,86,86,80,90,79,98,78,82,85,73,50,72,70,52,55,51,46,51,51,51,49,38,68,72,71,52,71,87,82,46,86,85,44,43,67,45,49,51,52,16,47,51,40,41,46,51,24,52,45,56,68,66,38,52,54,86,65,46,25,90,44,35,37,60,50,48,48,47,24,40,54,42,51,61,54,83,80,84,48,71,61,32,26,36,24,19,26,45,30,47,25,32,55,24,48,47,37,33,48,44,48,52,53,40,50,43,32,73,73,65,78,41,76,72,89,66,76,82,63,58,44,45,40,28,31,30,57,79,46,50,45,64,59,42,52,52,50,36,48,30,52,63,71,57,55,61,98,51,102,58,93,64,77,71,54,68,66,36,32,50,34,28,47,55,19,50,53,34,42,52,50,24,47,75,70,41,44,55,60,54,22,50,50,54,51,52,50,48,53,57,49,66,73,43,58,74,78,56,45,61,55,68,64,52,72,81,77,58,102,79,70,96,77,84,77,72,95,80,80,84,76,135